Protein AF-0000000079856563 (afdb_homodimer)

Foldseek 3Di:
DPPCPPQVQPFDFDQDCDPDDSPSPRPRPSPSCVVVVVVVVVVVVVVVVVVCVVVCVVVVVQADPLQRAGEQVCVQVVLVVQVVCCVPPVQKKKKKKKFWPPLVVLCVVPNVVQSSVLQNVLSVLLVVLDDPPKHWYDYDDGMIMIMGTRDDQVRVVVSVVSSQVCQQVPRAHPVRHGIGMAMFMEMDDDPDDPVNNVVRSVVQSVVCNVVPHSDYGYD/DPPCPPQVQDFDFDQDQDPDPRPSPRPRPSPSCVVVVVVVVVVVVVVVVVVCVVVCVVVVVQADPLQRAGEQVCVQVVLVVQVVCCVPPVQKKKKKKKFWPPLVVLCVVPNVVQSSVLQNVLSVLLVVLDDPPKGWYDHDDGMIMIMGTRDDQVRVVVSVVSSQVCQQVPRAHPVRHGIGMAMFMEMDDDPDDPVNNVVRSVVQSVVCNVVPHSDYGYD

Solvent-accessible surface area (backbone atoms only — not comparable to full-atom values): 23046 Å² total; per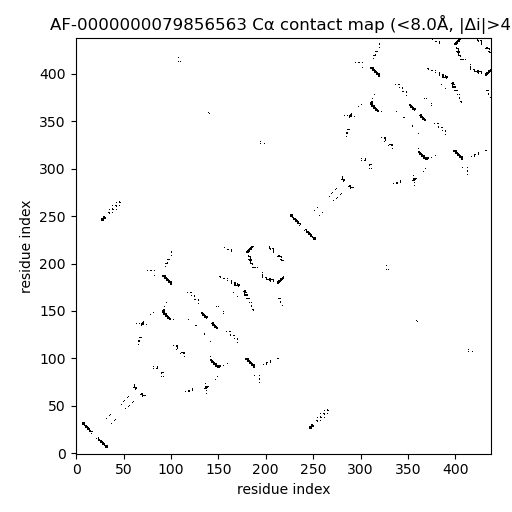-residue (Å²): 132,84,80,76,75,76,73,68,48,58,62,60,60,65,77,62,86,64,84,80,78,76,72,66,57,64,56,41,10,47,16,59,33,57,52,40,49,44,34,44,47,47,32,52,49,48,46,48,48,46,47,47,47,45,44,41,47,53,54,52,62,36,38,29,87,81,51,67,32,34,23,53,81,49,47,63,63,54,51,49,54,49,50,48,40,27,74,74,69,64,44,46,29,29,39,35,30,38,34,54,52,65,46,66,58,46,25,71,74,66,31,59,69,52,41,49,52,50,49,32,52,50,42,49,47,49,58,72,51,45,61,89,78,39,44,56,25,43,59,48,94,65,29,32,34,35,42,35,66,74,34,53,62,70,60,49,46,54,40,49,50,47,40,49,50,49,33,44,72,66,40,58,44,98,85,66,46,58,41,41,37,16,24,4,32,26,50,68,55,90,88,54,50,71,66,56,45,52,51,48,20,50,50,26,23,51,48,16,48,74,72,71,34,66,34,76,29,72,96,134,82,82,77,76,78,70,66,50,60,65,62,61,62,75,53,86,59,85,79,81,69,68,56,56,60,59,41,12,48,17,63,30,54,53,40,48,44,33,45,48,47,33,50,48,48,48,48,47,46,48,46,45,46,44,41,47,54,56,51,61,36,38,29,87,80,51,68,33,34,22,53,81,48,48,65,62,53,50,48,54,50,50,48,40,26,73,73,68,67,44,44,29,28,39,34,31,36,35,52,52,66,47,67,56,46,26,72,73,66,30,59,69,52,40,50,51,50,50,32,52,49,43,50,47,50,58,72,51,44,60,90,80,38,44,53,25,43,60,49,96,65,30,33,33,34,41,36,67,75,36,52,61,71,61,49,46,54,40,51,50,48,42,48,50,49,33,43,72,67,40,58,43,98,86,66,46,59,43,42,36,17,22,4,34,27,50,68,56,91,88,54,48,71,67,56,46,52,51,48,21,51,49,28,23,50,49,15,48,74,72,71,34,64,35,76,29,71,95

Structure (mmCIF, N/CA/C/O backbone):
data_AF-0000000079856563-model_v1
#
loop_
_entity.id
_entity.type
_entity.pdbx_description
1 polymer 'diguanylate cyclase'
#
loop_
_atom_site.group_PDB
_atom_site.id
_atom_site.type_symbol
_atom_site.label_atom_id
_atom_site.label_alt_id
_atom_site.label_comp_id
_atom_site.label_asym_id
_atom_site.label_entity_id
_atom_site.label_seq_id
_atom_site.pdbx_PDB_ins_code
_atom_site.Cartn_x
_atom_site.Cartn_y
_atom_site.Cartn_z
_atom_site.occupancy
_atom_site.B_iso_or_equiv
_atom_site.auth_seq_id
_atom_site.auth_comp_id
_atom_site.auth_asym_id
_atom_site.auth_atom_id
_atom_site.pdbx_PDB_model_num
ATOM 1 N N . MET A 1 1 ? 61.469 26.141 -8.086 1 22.97 1 MET A N 1
ATOM 2 C CA . MET A 1 1 ? 61.5 26.125 -6.625 1 22.97 1 MET A CA 1
ATOM 3 C C . MET A 1 1 ? 60.719 24.938 -6.082 1 22.97 1 MET A C 1
ATOM 5 O O . MET A 1 1 ? 59.5 24.875 -6.215 1 22.97 1 MET A O 1
ATOM 9 N N . LYS A 1 2 ? 61.406 23.719 -6.105 1 28.06 2 LYS A N 1
ATOM 10 C CA . LYS A 1 2 ? 60.906 22.359 -5.988 1 28.06 2 LYS A CA 1
ATOM 11 C C . LYS A 1 2 ? 60.219 22.141 -4.637 1 28.06 2 LYS A C 1
ATOM 13 O O . LYS A 1 2 ? 60.844 22.328 -3.588 1 28.06 2 LYS A O 1
ATOM 18 N N . THR A 1 3 ? 58.938 22.469 -4.359 1 28.59 3 THR A N 1
ATOM 19 C CA . THR A 1 3 ? 58.156 22.531 -3.131 1 28.59 3 THR A CA 1
ATOM 20 C C . THR A 1 3 ? 58.188 21.188 -2.393 1 28.59 3 THR A C 1
ATOM 22 O O . THR A 1 3 ? 57.906 20.141 -2.973 1 28.59 3 THR A O 1
ATOM 25 N N . GLY A 1 4 ? 59.219 20.984 -1.496 1 29.98 4 GLY A N 1
ATOM 26 C CA . GLY A 1 4 ? 59.625 19.922 -0.598 1 29.98 4 GLY A CA 1
ATOM 27 C C . GLY A 1 4 ? 58.469 19.297 0.167 1 29.98 4 GLY A C 1
ATOM 28 O O . GLY A 1 4 ? 58.031 19.828 1.196 1 29.98 4 GLY A O 1
ATOM 29 N N . GLU A 1 5 ? 57.406 18.844 -0.45 1 30.88 5 GLU A N 1
ATOM 30 C CA . GLU A 1 5 ? 56.25 18.297 0.262 1 30.88 5 GLU A CA 1
ATOM 31 C C . GLU A 1 5 ? 56.688 17.156 1.202 1 30.88 5 GLU A C 1
ATOM 33 O O . GLU A 1 5 ? 57.312 16.203 0.779 1 30.88 5 GLU A O 1
ATOM 38 N N . SER A 1 6 ? 57.062 17.531 2.467 1 30.23 6 SER A N 1
ATOM 39 C CA . SER A 1 6 ? 57.531 16.734 3.604 1 30.23 6 SER A CA 1
ATOM 40 C C . SER A 1 6 ? 56.656 15.523 3.83 1 30.23 6 SER A C 1
ATOM 42 O O . SER A 1 6 ? 55.438 15.656 4.008 1 30.23 6 SER A O 1
ATOM 44 N N . LYS A 1 7 ? 56.938 14.531 3.107 1 32.09 7 LYS A N 1
ATOM 45 C CA . LYS A 1 7 ? 56.312 13.227 3.355 1 32.09 7 LYS A CA 1
ATOM 46 C C . LYS A 1 7 ? 56.562 12.766 4.789 1 32.09 7 LYS A C 1
ATOM 48 O O . LYS A 1 7 ? 57.719 12.703 5.234 1 32.09 7 LYS A O 1
ATOM 53 N N . ILE A 1 8 ? 55.719 13.266 5.797 1 30.91 8 ILE A N 1
ATOM 54 C CA . ILE A 1 8 ? 55.812 12.945 7.219 1 30.91 8 ILE A CA 1
ATOM 55 C C . ILE A 1 8 ? 55.906 11.43 7.402 1 30.91 8 ILE A C 1
ATOM 57 O O . ILE A 1 8 ? 55 10.695 7 1 30.91 8 ILE A O 1
ATOM 61 N N . SER A 1 9 ? 57.062 10.836 7.16 1 30.42 9 SER A N 1
ATOM 62 C CA . SER A 1 9 ? 57.438 9.43 7.32 1 30.42 9 SER A CA 1
ATOM 63 C C . SER A 1 9 ? 57.625 9.07 8.789 1 30.42 9 SER A C 1
ATOM 65 O O . SER A 1 9 ? 58.281 9.797 9.539 1 30.42 9 SER A O 1
ATOM 67 N N . LEU A 1 10 ? 56.562 8.586 9.516 1 30.14 10 LEU A N 1
ATOM 68 C CA . LEU A 1 10 ? 56.656 8.188 10.914 1 30.14 10 LEU A CA 1
ATOM 69 C C . LEU A 1 10 ? 57.688 7.066 11.07 1 30.14 10 LEU A C 1
ATOM 71 O O . LEU A 1 10 ? 57.656 6.078 10.336 1 30.14 10 LEU A O 1
ATOM 75 N N . TYR A 1 11 ? 58.938 7.316 11.641 1 29.91 11 TYR A N 1
ATOM 76 C CA . TYR A 1 11 ? 60.188 6.578 11.867 1 29.91 11 TYR A CA 1
ATOM 77 C C . TYR A 1 11 ? 60.062 5.699 13.109 1 29.91 11 TYR A C 1
ATOM 79 O O . TYR A 1 11 ? 59.719 6.176 14.188 1 29.91 11 TYR A O 1
ATOM 87 N N . TRP A 1 12 ? 59.406 4.422 13.109 1 28.67 12 TRP A N 1
ATOM 88 C CA . TRP A 1 12 ? 59.531 3.643 14.336 1 28.67 12 TRP A CA 1
ATOM 89 C C . TRP A 1 12 ? 60.844 2.881 14.391 1 28.67 12 TRP A C 1
ATOM 91 O O . TRP A 1 12 ? 61.312 2.354 13.367 1 28.67 12 TRP A O 1
ATOM 101 N N . SER A 1 13 ? 61.938 3.217 15.148 1 30.52 13 SER A N 1
ATOM 102 C CA . SER A 1 13 ? 63.281 2.684 15.32 1 30.52 13 SER A CA 1
ATOM 103 C C . SER A 1 13 ? 63.281 1.496 16.281 1 30.52 13 SER A C 1
ATOM 105 O O . SER A 1 13 ? 62.656 1.548 17.344 1 30.52 13 SER A O 1
ATOM 107 N N . LYS A 1 14 ? 63.125 0.14 15.82 1 30.39 14 LYS A N 1
ATOM 108 C CA . LYS A 1 14 ? 63.375 -0.945 16.766 1 30.39 14 LYS A CA 1
ATOM 109 C C . LYS A 1 14 ? 64.875 -1.172 16.938 1 30.39 14 LYS A C 1
ATOM 111 O O . LYS A 1 14 ? 65.625 -1.259 15.961 1 30.39 14 LYS A O 1
ATOM 116 N N . GLY A 1 15 ? 65.5 -0.898 18.016 1 32.38 15 GLY A N 1
ATOM 117 C CA . GLY A 1 15 ? 66.875 -1.028 18.484 1 32.38 15 GLY A CA 1
ATOM 118 C C . GLY A 1 15 ? 67.375 -2.467 18.531 1 32.38 15 GLY A C 1
ATOM 119 O O . GLY A 1 15 ? 66.75 -3.314 19.172 1 32.38 15 GLY A O 1
ATOM 120 N N . PHE A 1 16 ? 67.875 -3.141 17.375 1 29.14 16 PHE A N 1
ATOM 121 C CA . PHE A 1 16 ? 68.438 -4.484 17.531 1 29.14 16 PHE A CA 1
ATOM 122 C C . PHE A 1 16 ? 69.812 -4.426 18.078 1 29.14 16 PHE A C 1
ATOM 124 O O . PHE A 1 16 ? 70.562 -3.506 17.766 1 29.14 16 PHE A O 1
ATOM 131 N N . HIS A 1 17 ? 70.125 -5.02 19.25 1 33.41 17 HIS A N 1
ATOM 132 C CA . HIS A 1 17 ? 71.375 -5.121 19.984 1 33.41 17 HIS A CA 1
ATOM 133 C C . HIS A 1 17 ? 72.375 -6.004 19.234 1 33.41 17 HIS A C 1
ATOM 135 O O . HIS A 1 17 ? 72.062 -7.172 18.953 1 33.41 17 HIS A O 1
ATOM 141 N N . ILE A 1 18 ? 73.062 -5.48 18.172 1 30.69 18 ILE A N 1
ATOM 142 C CA . ILE A 1 18 ? 74.125 -6.328 17.672 1 30.69 18 ILE A CA 1
ATOM 143 C C . ILE A 1 18 ? 75.188 -6.465 18.75 1 30.69 18 ILE A C 1
ATOM 145 O O . ILE A 1 18 ? 75.312 -5.59 19.609 1 30.69 18 ILE A O 1
ATOM 149 N N . ASN A 1 19 ? 76.25 -7.301 18.562 1 32.53 19 ASN A N 1
ATOM 150 C CA . ASN A 1 19 ? 77.375 -7.598 19.469 1 32.53 19 ASN A CA 1
ATOM 151 C C . ASN A 1 19 ? 78 -6.32 20 1 32.53 19 ASN A C 1
ATOM 153 O O . ASN A 1 19 ? 77.812 -5.949 21.156 1 32.53 19 ASN A O 1
ATOM 157 N N . ASN A 1 20 ? 79.375 -6.176 19.906 1 31.88 20 ASN A N 1
ATOM 158 C CA . ASN A 1 20 ? 80.25 -5.316 20.688 1 31.88 20 ASN A CA 1
ATOM 159 C C . ASN A 1 20 ? 79.812 -3.854 20.609 1 31.88 20 ASN A C 1
ATOM 161 O O . ASN A 1 20 ? 79.812 -3.154 21.625 1 31.88 20 ASN A O 1
ATOM 165 N N . SER A 1 21 ? 80.438 -3.043 19.656 1 31.19 21 SER A N 1
ATOM 166 C CA . SER A 1 21 ? 80.375 -1.589 19.578 1 31.19 21 SER A CA 1
ATOM 167 C C . SER A 1 21 ? 78.938 -1.149 19.297 1 31.19 21 SER A C 1
ATOM 169 O O . SER A 1 21 ? 78.25 -1.75 18.469 1 31.19 21 SER A O 1
ATOM 171 N N . TYR A 1 22 ? 78.375 -0.469 20.344 1 29.61 22 TYR A N 1
ATOM 172 C CA . TYR A 1 22 ? 77 -0.056 20.594 1 29.61 22 TYR A CA 1
ATOM 173 C C . TYR A 1 22 ? 76.438 0.625 19.375 1 29.61 22 TYR A C 1
ATOM 175 O O . TYR A 1 22 ? 75.938 1.771 19.453 1 29.61 22 TYR A O 1
ATOM 183 N N . GLN A 1 23 ? 77.188 0.649 18.281 1 30.02 23 GLN A N 1
ATOM 184 C CA . GLN A 1 23 ? 76.5 1.589 17.359 1 30.02 23 GLN A CA 1
ATOM 185 C C . GLN A 1 23 ? 75.125 1.129 17 1 30.02 23 GLN A C 1
ATOM 187 O O . GLN A 1 23 ? 74.938 0.023 16.484 1 30.02 23 GLN A O 1
ATOM 192 N N . LYS A 1 24 ? 74.25 1.577 17.906 1 30.62 24 LYS A N 1
ATOM 193 C CA . LYS A 1 24 ? 72.812 1.378 17.812 1 30.62 24 LYS A CA 1
ATOM 194 C C . LYS A 1 24 ? 72.312 1.725 16.406 1 30.62 24 LYS A C 1
ATOM 196 O O . LYS A 1 24 ? 72.438 2.852 15.938 1 30.62 24 LYS A O 1
ATOM 201 N N . GLY A 1 25 ? 72.75 0.964 15.414 1 28.86 25 GLY A N 1
ATOM 202 C CA . GLY A 1 25 ? 72.25 1.354 14.109 1 28.86 25 GLY A CA 1
ATOM 203 C C . GLY A 1 25 ? 70.688 1.339 14.031 1 28.86 25 GLY A C 1
ATOM 204 O O . GLY A 1 25 ? 70.062 0.521 14.68 1 28.86 25 GLY A O 1
ATOM 205 N N . LEU A 1 26 ? 70.125 2.531 14.25 1 26.47 26 LEU A N 1
ATOM 206 C CA . LEU A 1 26 ? 68.688 2.826 14.148 1 26.47 26 LEU A CA 1
ATOM 207 C C . LEU A 1 26 ? 68.125 2.416 12.789 1 26.47 26 LEU A C 1
ATOM 209 O O . LEU A 1 26 ? 68.688 2.779 11.75 1 26.47 26 LEU A O 1
ATOM 213 N N . ILE A 1 27 ? 68 1.152 12.531 1 28.33 27 ILE A N 1
ATOM 214 C CA . ILE A 1 27 ? 67.375 0.82 11.266 1 28.33 27 ILE A CA 1
ATOM 215 C C . ILE A 1 27 ? 66 1.398 11.242 1 28.33 27 ILE A C 1
ATOM 217 O O . ILE A 1 27 ? 65.125 1.03 12.062 1 28.33 27 ILE A O 1
ATOM 221 N N . GLY A 1 28 ? 65.875 2.758 11.109 1 28.08 28 GLY A N 1
ATOM 222 C CA . GLY A 1 28 ? 64.625 3.488 10.938 1 28.08 28 GLY A CA 1
ATOM 223 C C . GLY A 1 28 ? 63.844 3.027 9.734 1 28.08 28 GLY A C 1
ATOM 224 O O . GLY A 1 28 ? 64.438 2.629 8.719 1 28.08 28 GLY A O 1
ATOM 225 N N . GLU A 1 29 ? 63.094 2.008 9.859 1 29.69 29 GLU A N 1
ATOM 226 C CA . GLU A 1 29 ? 62.219 1.644 8.75 1 29.69 29 GLU A CA 1
ATOM 227 C C . GLU A 1 29 ? 61.281 2.795 8.383 1 29.69 29 GLU A C 1
ATOM 229 O O . GLU A 1 29 ? 60.656 3.393 9.258 1 29.69 29 GLU A O 1
ATOM 234 N N . ILE A 1 30 ? 61.688 3.59 7.414 1 28.22 30 ILE A N 1
ATOM 235 C CA . ILE A 1 30 ? 60.875 4.652 6.812 1 28.22 30 ILE A CA 1
ATOM 236 C C . ILE A 1 30 ? 59.562 4.086 6.312 1 28.22 30 ILE A C 1
ATOM 238 O O . ILE A 1 30 ? 59.531 3.244 5.41 1 28.22 30 ILE A O 1
ATOM 242 N N . MET A 1 31 ? 58.719 3.551 7.172 1 30.77 31 MET A N 1
ATOM 243 C CA . MET A 1 31 ? 57.375 3.178 6.754 1 30.77 31 MET A CA 1
ATOM 244 C C . MET A 1 31 ? 56.594 4.387 6.207 1 30.77 31 MET A C 1
ATOM 246 O O . MET A 1 31 ? 56.625 5.465 6.801 1 30.77 31 MET A O 1
ATOM 250 N N . ASP A 1 32 ? 56.594 4.48 4.957 1 33.62 32 ASP A N 1
ATOM 251 C CA . ASP A 1 32 ? 55.875 5.531 4.234 1 33.62 32 ASP A CA 1
ATOM 252 C C . ASP A 1 32 ? 54.5 5.809 4.875 1 33.62 32 ASP A C 1
ATOM 254 O O . ASP A 1 32 ? 53.625 4.941 4.895 1 33.62 32 ASP A O 1
ATOM 258 N N . VAL A 1 33 ? 54.438 6.484 6.027 1 41.41 33 VAL A N 1
ATOM 259 C CA . VAL A 1 33 ? 53.375 7.141 6.758 1 41.41 33 VAL A CA 1
ATOM 260 C C . VAL A 1 33 ? 52.312 7.629 5.781 1 41.41 33 VAL A C 1
ATOM 262 O O . VAL A 1 33 ? 51.125 7.746 6.141 1 41.41 33 VAL A O 1
ATOM 265 N N . THR A 1 34 ? 52.812 7.777 4.527 1 46 34 THR A N 1
ATOM 266 C CA . THR A 1 34 ? 51.844 8.273 3.549 1 46 34 THR A CA 1
ATOM 267 C C . THR A 1 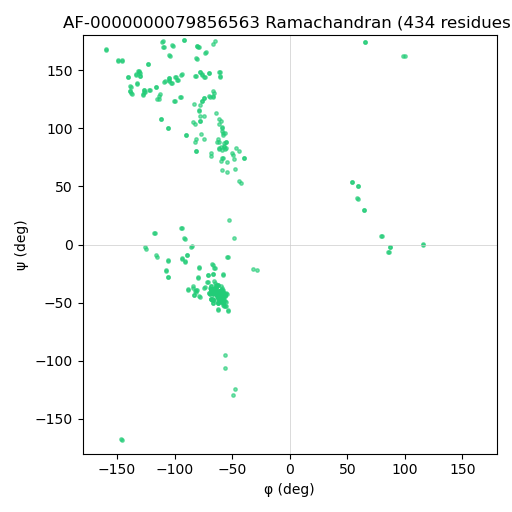34 ? 50.844 7.191 3.184 1 46 34 THR A C 1
ATOM 269 O O . THR A 1 34 ? 49.656 7.48 2.984 1 46 34 THR A O 1
ATOM 272 N N . ARG A 1 35 ? 51.375 5.934 3.129 1 47.75 35 ARG A N 1
ATOM 273 C CA . ARG A 1 35 ? 50.438 4.902 2.682 1 47.75 35 ARG A CA 1
ATOM 274 C C . ARG A 1 35 ? 49.5 4.492 3.807 1 47.75 35 ARG A C 1
ATOM 276 O O . ARG A 1 35 ? 48.281 4.336 3.59 1 47.75 35 ARG A O 1
ATOM 283 N N . GLU A 1 36 ? 50.062 4.309 4.941 1 51.84 36 GLU A N 1
ATOM 284 C CA . GLU A 1 36 ? 49.188 4.02 6.074 1 51.84 36 GLU A CA 1
ATOM 285 C C . GLU A 1 36 ? 48.156 5.141 6.285 1 51.84 36 GLU A C 1
ATOM 287 O O . GLU A 1 36 ? 46.969 4.879 6.535 1 51.84 36 GLU A O 1
ATOM 292 N N . LYS A 1 37 ? 48.656 6.316 6.332 1 53.5 37 LYS A N 1
ATOM 293 C CA . LYS A 1 37 ? 47.75 7.453 6.445 1 53.5 37 LYS A CA 1
ATOM 294 C C . LYS A 1 37 ? 46.781 7.488 5.277 1 53.5 37 LYS A C 1
ATOM 296 O O . LYS A 1 37 ? 45.594 7.816 5.457 1 53.5 37 LYS A O 1
ATOM 301 N N . GLN A 1 38 ? 47.375 7.098 4.117 1 57.69 38 GLN A N 1
ATOM 302 C CA . GLN A 1 38 ? 46.469 7.043 2.963 1 57.69 38 GLN A CA 1
ATOM 303 C C . GLN A 1 38 ? 45.406 5.953 3.131 1 57.69 38 GLN A C 1
ATOM 305 O O . GLN A 1 38 ? 44.25 6.16 2.814 1 57.69 38 GLN A O 1
ATOM 310 N N . VAL A 1 39 ? 45.906 4.797 3.652 1 58.22 39 VAL A N 1
ATOM 311 C CA . VAL A 1 39 ? 44.938 3.721 3.838 1 58.22 39 VAL A CA 1
ATOM 312 C C . VAL A 1 39 ? 43.969 4.086 4.957 1 58.22 39 VAL A C 1
ATOM 314 O O . VAL A 1 39 ? 42.75 3.834 4.852 1 58.22 39 VAL A O 1
ATOM 317 N N . GLU A 1 40 ? 44.531 4.605 5.961 1 59.16 40 GLU A N 1
ATOM 318 C CA . GLU A 1 40 ? 43.656 5.09 7.039 1 59.16 40 GLU A CA 1
ATOM 319 C C . GLU A 1 40 ? 42.688 6.152 6.531 1 59.16 40 GLU A C 1
ATOM 321 O O . GLU A 1 40 ? 41.5 6.152 6.898 1 59.16 40 GLU A O 1
ATOM 326 N N . ILE A 1 41 ? 43.219 7.027 5.84 1 60.31 41 ILE A N 1
ATOM 327 C CA . ILE A 1 41 ? 42.344 8.047 5.254 1 60.31 41 ILE A CA 1
ATOM 328 C C . ILE A 1 41 ? 41.312 7.383 4.344 1 60.31 41 ILE A C 1
ATOM 330 O O . ILE A 1 41 ? 40.156 7.746 4.363 1 60.31 41 ILE A O 1
ATOM 334 N N . GLU A 1 42 ? 41.812 6.422 3.615 1 59.5 42 GLU A N 1
ATOM 335 C CA . GLU A 1 42 ? 40.875 5.703 2.756 1 59.5 42 GLU A CA 1
ATOM 336 C C . GLU A 1 42 ? 39.844 4.938 3.582 1 59.5 42 GLU A C 1
ATOM 338 O O . GLU A 1 42 ? 38.656 4.887 3.223 1 59.5 42 GLU A O 1
ATOM 343 N N . LEU A 1 43 ? 40.281 4.387 4.672 1 58.66 43 LEU A N 1
ATOM 344 C CA . LEU A 1 43 ? 39.375 3.686 5.559 1 58.66 43 LEU A CA 1
ATOM 345 C C . LEU A 1 43 ? 38.375 4.656 6.176 1 58.66 43 LEU A C 1
ATOM 347 O O . LEU A 1 43 ? 37.156 4.359 6.242 1 58.66 43 LEU A O 1
ATOM 351 N N . ILE A 1 44 ? 38.906 5.734 6.668 1 57.38 44 ILE A N 1
ATOM 352 C CA . ILE A 1 44 ? 38.031 6.746 7.246 1 57.38 44 ILE A CA 1
ATOM 353 C C . ILE A 1 44 ? 37.031 7.25 6.184 1 57.38 44 ILE A C 1
ATOM 355 O O . ILE A 1 44 ? 35.844 7.418 6.453 1 57.38 44 ILE A O 1
ATOM 359 N N . GLN A 1 45 ? 37.594 7.398 5.012 1 62.25 45 GLN A N 1
ATOM 360 C CA . GLN A 1 45 ? 36.688 7.836 3.936 1 62.25 45 GLN A CA 1
ATOM 361 C C . GLN A 1 45 ? 35.656 6.77 3.609 1 62.25 45 GLN A C 1
ATOM 363 O O . GLN A 1 45 ? 34.5 7.086 3.367 1 62.25 45 GLN A O 1
ATOM 368 N N . THR A 1 46 ? 36.156 5.578 3.658 1 60.56 46 THR A N 1
ATOM 369 C CA . THR A 1 46 ? 35.219 4.492 3.363 1 60.56 46 THR A CA 1
ATOM 370 C C . THR A 1 46 ? 34.188 4.355 4.469 1 60.56 46 THR A C 1
ATOM 372 O O . THR A 1 46 ? 33 4.137 4.191 1 60.56 46 THR A O 1
ATOM 375 N N . ILE A 1 47 ? 34.625 4.547 5.637 1 57.41 47 ILE A N 1
ATOM 376 C CA . ILE A 1 47 ? 33.688 4.488 6.766 1 57.41 47 ILE A CA 1
ATOM 377 C C . ILE A 1 47 ? 32.719 5.66 6.691 1 57.41 47 ILE A C 1
ATOM 379 O O . ILE A 1 47 ? 31.516 5.492 6.918 1 57.41 47 ILE A O 1
ATOM 383 N N . LYS A 1 48 ? 33.25 6.785 6.465 1 57.88 48 LYS A N 1
ATOM 384 C CA . LYS A 1 48 ? 32.375 7.945 6.305 1 57.88 48 LYS A CA 1
ATOM 385 C C . LYS A 1 48 ? 31.391 7.73 5.16 1 57.88 48 LYS A C 1
ATOM 387 O O . LYS A 1 48 ? 30.219 8.078 5.281 1 57.88 48 LYS A O 1
ATOM 392 N N . LYS A 1 49 ? 31.938 7.148 4.117 1 58 49 LYS A N 1
ATOM 393 C CA . LYS A 1 49 ? 31.031 6.832 3.014 1 58 49 LYS A CA 1
ATOM 394 C C . LYS A 1 49 ? 29.984 5.812 3.441 1 58 49 LYS A C 1
ATOM 396 O O . LYS A 1 49 ? 28.812 5.922 3.068 1 58 49 LYS A O 1
ATOM 401 N N . LEU A 1 50 ? 30.469 4.957 4.227 1 57.91 50 LEU A N 1
ATOM 402 C CA . LEU A 1 50 ? 29.531 3.951 4.727 1 57.91 50 LEU A CA 1
ATOM 403 C C . LEU A 1 50 ? 28.5 4.578 5.664 1 57.91 50 LEU A C 1
ATOM 405 O O . LEU A 1 50 ? 27.328 4.227 5.621 1 57.91 50 LEU A O 1
ATOM 409 N N . GLU A 1 51 ? 28.953 5.359 6.551 1 56.38 51 GLU A N 1
ATOM 410 C CA . GLU A 1 51 ? 28.047 6.07 7.457 1 56.38 51 GLU A CA 1
ATOM 411 C C . GLU A 1 51 ? 27.094 6.969 6.691 1 56.38 51 GLU A C 1
ATOM 413 O O . GLU A 1 51 ? 25.906 7.035 7.012 1 56.38 51 GLU A O 1
ATOM 418 N N . ILE A 1 52 ? 27.734 7.68 5.852 1 54.12 52 ILE A N 1
ATOM 419 C CA . ILE A 1 52 ? 26.875 8.523 5.02 1 54.12 52 ILE A CA 1
ATOM 420 C C . ILE A 1 52 ? 25.891 7.652 4.242 1 54.12 52 ILE A C 1
ATOM 422 O O . ILE A 1 52 ? 24.703 7.969 4.16 1 54.12 52 ILE A O 1
ATOM 426 N N . ALA A 1 53 ? 26.547 6.672 3.781 1 53.81 53 ALA A N 1
ATOM 427 C CA . ALA A 1 53 ? 25.656 5.75 3.072 1 53.81 53 ALA A CA 1
ATOM 428 C C . ALA A 1 53 ? 24.578 5.199 4 1 53.81 53 ALA A C 1
ATOM 430 O O . ALA A 1 53 ? 23.422 5.094 3.615 1 53.81 53 ALA A O 1
ATOM 431 N N . ASN A 1 54 ? 24.969 4.879 5.125 1 53.09 54 ASN A N 1
ATOM 432 C CA . ASN A 1 54 ? 24.016 4.363 6.105 1 53.09 54 ASN A CA 1
ATOM 433 C C . ASN A 1 54 ? 23.016 5.426 6.527 1 53.09 54 ASN A C 1
ATOM 435 O O . ASN A 1 54 ? 21.828 5.133 6.695 1 53.09 54 ASN A O 1
ATOM 439 N N . LYS A 1 55 ? 23.531 6.559 6.895 1 52.34 55 LYS A N 1
ATOM 440 C CA . LYS A 1 55 ? 22.641 7.672 7.215 1 52.34 55 LYS A CA 1
ATOM 441 C C . LYS A 1 55 ? 21.75 8.008 6.031 1 52.34 55 LYS A C 1
ATOM 443 O O . LYS A 1 55 ? 20.562 8.312 6.211 1 52.34 55 LYS A O 1
ATOM 448 N N . THR A 1 56 ? 22.406 8.133 4.957 1 51.88 56 THR A N 1
ATOM 449 C CA . THR A 1 56 ? 21.609 8.328 3.75 1 51.88 56 THR A CA 1
ATOM 450 C C . THR A 1 56 ? 20.578 7.199 3.59 1 51.88 56 THR A C 1
ATOM 452 O O . THR A 1 56 ? 19.438 7.441 3.211 1 51.88 56 THR A O 1
ATOM 455 N N . ILE A 1 57 ? 21.078 6.109 3.859 1 52 57 ILE A N 1
ATOM 456 C CA . ILE A 1 57 ? 20.156 4.977 3.85 1 52 57 ILE A CA 1
ATOM 457 C C . ILE A 1 57 ? 19.062 5.191 4.891 1 52 57 ILE A C 1
ATOM 459 O O . ILE A 1 57 ? 17.891 4.969 4.617 1 52 57 ILE A O 1
ATOM 463 N N . GLU A 1 58 ? 19.531 5.578 6.043 1 53.59 58 GLU A N 1
ATOM 464 C CA . GLU A 1 58 ? 18.562 5.887 7.094 1 53.59 58 GLU A CA 1
ATOM 465 C C . GLU A 1 58 ? 17.672 7.055 6.695 1 53.59 58 GLU A C 1
ATOM 467 O O . GLU A 1 58 ? 16.453 7.027 6.938 1 53.59 58 GLU A O 1
ATOM 472 N N . GLU A 1 59 ? 18.328 8.203 6.359 1 51.62 59 GLU A N 1
ATOM 473 C CA . GLU A 1 59 ? 17.562 9.336 5.844 1 51.62 59 GLU A CA 1
ATOM 474 C C . GLU A 1 59 ? 16.781 8.945 4.594 1 51.62 59 GLU A C 1
ATOM 476 O O . GLU A 1 59 ? 15.633 9.367 4.422 1 51.62 59 GLU A O 1
ATOM 481 N N . ASN A 1 60 ? 17.531 8.375 3.652 1 54.03 60 ASN A N 1
ATOM 482 C CA . ASN A 1 60 ? 16.875 7.859 2.457 1 54.03 60 ASN A CA 1
ATOM 483 C C . ASN A 1 60 ? 15.758 6.887 2.812 1 54.03 60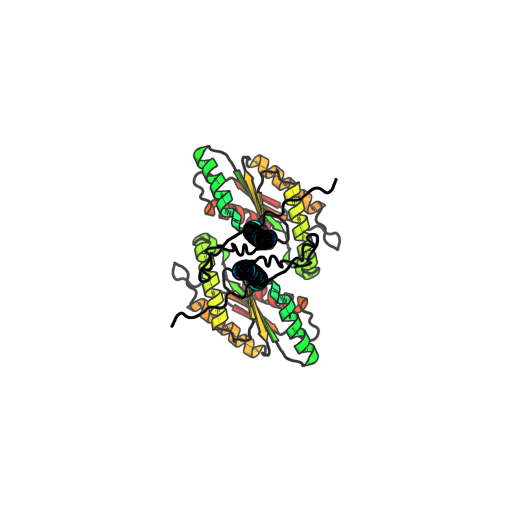 ASN A C 1
ATOM 485 O O . ASN A 1 60 ? 14.766 6.781 2.088 1 54.03 60 ASN A O 1
ATOM 489 N N . SER A 1 61 ? 15.789 6.578 4.051 1 68.88 61 SER A N 1
ATOM 490 C CA . SER A 1 61 ? 14.789 5.621 4.504 1 68.88 61 SER A CA 1
ATOM 491 C C . SER A 1 61 ? 13.477 6.32 4.859 1 68.88 61 SER A C 1
ATOM 493 O O . SER A 1 61 ? 12.43 5.676 4.945 1 68.88 61 SER A O 1
ATOM 495 N N . LYS A 1 62 ? 13.578 7.723 4.695 1 83.31 62 LYS A N 1
ATOM 496 C CA . LYS A 1 62 ? 12.359 8.43 5.066 1 83.31 62 LYS A CA 1
ATOM 497 C C . LYS A 1 62 ? 11.609 8.914 3.828 1 83.31 62 LYS A C 1
ATOM 499 O O . LYS A 1 62 ? 10.484 9.414 3.934 1 83.31 62 LYS A O 1
ATOM 504 N N . LEU A 1 63 ? 12.242 8.883 2.758 1 87.5 63 LEU A N 1
ATOM 505 C CA . LEU A 1 63 ? 11.625 9.352 1.52 1 87.5 63 LEU A CA 1
ATOM 506 C C . LEU A 1 63 ? 11.109 8.18 0.695 1 87.5 63 LEU A C 1
ATOM 508 O O . LEU A 1 63 ? 11.711 7.105 0.685 1 87.5 63 LEU A O 1
ATOM 512 N N . ASP A 1 64 ? 10.039 8.477 0.092 1 89.75 64 ASP A N 1
ATOM 513 C CA . ASP A 1 64 ? 9.531 7.539 -0.903 1 89.75 64 ASP A CA 1
ATOM 514 C C . ASP A 1 64 ? 10.336 7.621 -2.199 1 89.75 64 ASP A C 1
ATOM 516 O O . ASP A 1 64 ? 10.398 8.68 -2.83 1 89.75 64 ASP A O 1
ATOM 520 N N . ALA A 1 65 ? 10.859 6.574 -2.609 1 83.19 65 ALA A N 1
ATOM 521 C CA . ALA A 1 65 ? 11.812 6.543 -3.717 1 83.19 65 ALA A CA 1
ATOM 522 C C . ALA A 1 65 ? 11.141 6.918 -5.031 1 83.19 65 ALA A C 1
ATOM 524 O O . ALA A 1 65 ? 11.781 7.469 -5.934 1 83.19 65 ALA A O 1
ATOM 525 N N . LEU A 1 66 ? 9.875 6.711 -5.137 1 88.88 66 LEU A N 1
ATOM 526 C CA . LEU A 1 66 ? 9.188 6.953 -6.398 1 88.88 66 LEU A CA 1
ATOM 527 C C . LEU A 1 66 ? 8.836 8.43 -6.547 1 88.88 66 LEU A C 1
ATOM 529 O O . LEU A 1 66 ? 9.125 9.039 -7.582 1 88.88 66 LEU A O 1
ATOM 533 N N . THR A 1 67 ? 8.375 8.992 -5.547 1 96.12 67 THR A N 1
ATOM 534 C CA . THR A 1 67 ? 7.758 10.305 -5.688 1 96.12 67 THR A CA 1
ATOM 535 C C . THR A 1 67 ? 8.656 11.391 -5.098 1 96.12 67 THR A C 1
ATOM 537 O O . THR A 1 67 ? 8.453 12.578 -5.352 1 96.12 67 THR A O 1
ATOM 540 N N . GLY A 1 68 ? 9.57 11.008 -4.18 1 91.88 68 GLY A N 1
ATOM 541 C CA . GLY A 1 68 ? 10.422 11.984 -3.51 1 91.88 68 GLY A CA 1
ATOM 542 C C . GLY A 1 68 ? 9.773 12.602 -2.285 1 91.88 68 GLY A C 1
ATOM 543 O O . GLY A 1 68 ? 10.398 13.383 -1.569 1 91.88 68 GLY A O 1
ATOM 544 N N . LEU A 1 69 ? 8.531 12.289 -2.068 1 95.69 69 LEU A N 1
ATOM 545 C CA . LEU A 1 69 ? 7.871 12.734 -0.844 1 95.69 69 LEU A CA 1
ATOM 546 C C . LEU A 1 69 ? 8.367 11.938 0.358 1 95.69 69 LEU A C 1
ATOM 548 O O . LEU A 1 69 ? 9.078 10.938 0.197 1 95.69 69 LEU A O 1
ATOM 552 N N . TYR A 1 70 ? 8.07 12.461 1.529 1 92.12 70 TYR A N 1
ATOM 553 C CA . TYR A 1 70 ? 8.328 11.633 2.703 1 92.12 70 TYR A CA 1
ATOM 554 C C . TYR A 1 70 ? 7.527 10.344 2.654 1 92.12 70 TYR A C 1
ATOM 556 O O . TYR A 1 70 ? 6.453 10.297 2.049 1 92.12 70 TYR A O 1
ATOM 564 N N . ASN A 1 71 ? 8.078 9.305 3.213 1 90.75 71 ASN A N 1
ATOM 565 C CA . ASN A 1 71 ? 7.309 8.07 3.34 1 90.75 71 ASN A CA 1
ATOM 566 C C . ASN A 1 71 ? 6.57 8.008 4.676 1 90.75 71 ASN A C 1
ATOM 568 O O . ASN A 1 71 ? 6.707 8.898 5.508 1 90.75 71 ASN A O 1
ATOM 572 N N . ARG A 1 72 ? 5.812 7.039 4.898 1 90.25 72 ARG A N 1
ATOM 573 C CA . ARG A 1 72 ? 4.879 6.941 6.016 1 90.25 72 ARG A CA 1
ATOM 574 C C . ARG A 1 72 ? 5.625 6.824 7.34 1 90.25 72 ARG A C 1
ATOM 576 O O . ARG A 1 72 ? 5.051 7.062 8.406 1 90.25 72 ARG A O 1
ATOM 583 N N . SER A 1 73 ? 6.887 6.496 7.324 1 83.62 73 SER A N 1
ATOM 584 C CA . SER A 1 73 ? 7.637 6.223 8.547 1 83.62 73 SER A CA 1
ATOM 585 C C . SER A 1 73 ? 7.773 7.477 9.406 1 83.62 73 SER A C 1
ATOM 587 O O . SER A 1 73 ? 7.957 7.387 10.617 1 83.62 73 SER A O 1
ATOM 589 N N . ILE A 1 74 ? 7.613 8.57 8.828 1 87.75 74 ILE A N 1
ATOM 590 C CA . ILE A 1 74 ? 7.852 9.805 9.562 1 87.75 74 ILE A CA 1
ATOM 591 C C . ILE A 1 74 ? 6.543 10.305 10.172 1 87.75 74 ILE A C 1
ATOM 593 O O . ILE A 1 74 ? 6.543 11.227 10.992 1 87.75 74 ILE A O 1
ATOM 597 N N . LEU A 1 75 ? 5.484 9.758 9.781 1 93.69 75 LEU A N 1
ATOM 598 C CA . LEU A 1 75 ? 4.156 10.297 10.047 1 93.69 75 LEU A CA 1
ATOM 599 C C . LEU A 1 75 ? 3.936 10.484 11.547 1 93.69 75 LEU A C 1
ATOM 601 O O . LEU A 1 75 ? 3.617 11.586 12 1 93.69 75 LEU A O 1
ATOM 605 N N . ILE A 1 76 ? 4.148 9.453 12.336 1 90.31 76 ILE A N 1
ATOM 606 C CA . ILE A 1 76 ? 3.789 9.445 13.75 1 90.31 76 ILE A CA 1
ATOM 607 C C . ILE A 1 76 ? 4.652 10.453 14.508 1 90.31 76 ILE A C 1
ATOM 609 O O . ILE A 1 76 ? 4.141 11.234 15.312 1 90.31 76 ILE A O 1
ATOM 613 N N . ASP A 1 77 ? 5.902 10.445 14.172 1 88.56 77 ASP A N 1
ATOM 614 C CA . ASP A 1 77 ? 6.805 11.383 14.828 1 88.56 77 ASP A CA 1
ATOM 615 C C . ASP A 1 77 ? 6.398 12.828 14.547 1 88.56 77 ASP A C 1
ATOM 617 O O . ASP A 1 77 ? 6.398 13.664 15.445 1 88.56 77 ASP A O 1
ATOM 621 N N . ARG A 1 78 ? 6.059 13.125 13.367 1 91.75 78 ARG A N 1
ATOM 622 C CA . ARG A 1 78 ? 5.68 14.484 12.984 1 91.75 78 ARG A CA 1
ATOM 623 C C . ARG A 1 78 ? 4.332 14.867 13.586 1 91.75 78 ARG A C 1
ATOM 625 O O . ARG A 1 78 ? 4.16 15.984 14.078 1 91.75 78 ARG A O 1
ATOM 632 N N . MET A 1 79 ? 3.416 13.992 13.57 1 95.81 79 MET A N 1
ATOM 633 C CA . MET A 1 79 ? 2.115 14.242 14.188 1 95.81 79 MET A CA 1
ATOM 634 C C . MET A 1 79 ? 2.266 14.523 15.68 1 95.81 79 MET A C 1
ATOM 636 O O . MET A 1 79 ? 1.584 15.391 16.219 1 95.81 79 MET A O 1
ATOM 640 N N . GLN A 1 80 ? 3.125 13.734 16.312 1 92.56 80 GLN A N 1
ATOM 641 C CA . GLN A 1 80 ? 3.346 13.906 17.734 1 92.56 80 GLN A CA 1
ATOM 642 C C . GLN A 1 80 ? 3.898 15.289 18.047 1 92.56 80 GLN A C 1
ATOM 644 O O . GLN A 1 80 ? 3.494 15.922 19.031 1 92.56 80 GLN A O 1
ATOM 649 N N . LEU A 1 81 ? 4.781 15.688 17.234 1 92 81 LEU A N 1
ATOM 650 C CA . LEU A 1 81 ? 5.363 17.016 17.391 1 92 81 LEU A CA 1
ATOM 651 C C . LEU A 1 81 ? 4.281 18.094 17.406 1 92 81 LEU A C 1
ATOM 653 O O . LEU A 1 81 ? 4.234 18.922 18.312 1 92 81 LEU A O 1
ATOM 657 N N . PHE A 1 82 ? 3.389 18.094 16.484 1 94.19 82 PHE A N 1
ATOM 658 C CA . PHE A 1 82 ? 2.396 19.156 16.344 1 94.19 82 PHE A CA 1
ATOM 659 C C . PHE A 1 82 ? 1.256 18.969 17.328 1 94.19 82 PHE A C 1
ATOM 661 O O . PHE A 1 82 ? 0.662 19.938 17.797 1 94.19 82 PHE A O 1
ATOM 668 N N . ALA A 1 83 ? 0.988 17.719 17.719 1 96.25 83 ALA A N 1
ATOM 669 C CA . ALA A 1 83 ? 0.029 17.469 18.781 1 96.25 83 ALA A CA 1
ATOM 670 C C . ALA A 1 83 ? 0.494 18.094 20.094 1 96.25 83 ALA A C 1
ATOM 672 O O . ALA A 1 83 ? -0.305 18.672 20.828 1 96.25 83 ALA A O 1
ATOM 673 N N . ASN A 1 84 ? 1.761 17.953 20.344 1 92.25 84 ASN A N 1
ATOM 674 C CA . ASN A 1 84 ? 2.33 18.547 21.547 1 92.25 84 ASN A CA 1
ATOM 675 C C . ASN A 1 84 ? 2.221 20.062 21.531 1 92.25 84 ASN A C 1
ATOM 677 O O . ASN A 1 84 ? 1.873 20.688 22.547 1 92.25 84 ASN A O 1
ATOM 681 N N . LEU A 1 85 ? 2.535 20.641 20.422 1 91.19 85 LEU A N 1
ATOM 682 C CA . LEU A 1 85 ? 2.436 22.078 20.266 1 91.19 85 LEU A CA 1
ATOM 683 C C . LEU A 1 85 ? 0.996 22.547 20.453 1 91.19 85 LEU A C 1
ATOM 685 O O . LEU A 1 85 ? 0.75 23.609 21.031 1 91.19 85 LEU A O 1
ATOM 689 N N . PHE A 1 86 ? 0.124 21.766 19.922 1 95.38 86 PHE A N 1
ATOM 690 C CA . PHE A 1 86 ? -1.295 22.062 20.094 1 95.38 86 PHE A CA 1
ATOM 691 C C . PHE A 1 86 ? -1.684 22.031 21.562 1 95.38 86 PHE A C 1
ATOM 693 O O . PHE A 1 86 ? -2.359 22.938 22.047 1 95.38 86 PHE A O 1
ATOM 700 N N . GLU A 1 87 ? -1.266 21.047 22.25 1 94.12 87 GLU A N 1
ATOM 701 C CA . GLU A 1 87 ? -1.62 20.875 23.656 1 94.12 87 GLU A CA 1
ATOM 702 C C . GLU A 1 87 ? -0.968 21.953 24.531 1 94.12 87 GLU A C 1
ATOM 704 O O . GLU A 1 87 ? -1.587 22.469 25.469 1 94.12 87 GLU A O 1
ATOM 709 N N . GLU A 1 88 ? 0.203 22.328 24.172 1 90.12 88 GLU A N 1
ATOM 710 C CA . GLU A 1 88 ? 0.985 23.234 25 1 90.12 88 GLU A CA 1
ATOM 711 C C . GLU A 1 88 ? 0.699 24.688 24.656 1 90.12 88 GLU A C 1
ATOM 713 O O . GLU A 1 88 ? 0.67 25.547 25.547 1 90.12 88 GLU A O 1
ATOM 718 N N . GLN A 1 89 ? 0.535 24.984 23.391 1 92.25 89 GLN A N 1
ATOM 719 C CA . GLN A 1 89 ? 0.507 26.375 22.953 1 92.25 89 GLN A CA 1
ATOM 720 C C . GLN A 1 89 ? -0.764 26.672 22.172 1 92.25 89 GLN A C 1
ATOM 722 O O . GLN A 1 89 ? -0.936 27.781 21.656 1 92.25 89 GLN A O 1
ATOM 727 N N . ASN A 1 90 ? -1.588 25.703 21.938 1 93.44 90 ASN A N 1
ATOM 728 C CA . ASN A 1 90 ? -2.83 25.844 21.188 1 93.44 90 ASN A CA 1
ATOM 729 C C . ASN A 1 90 ? -2.564 26.219 19.734 1 93.44 90 ASN A C 1
ATOM 731 O O . ASN A 1 90 ? -3.309 27 19.141 1 93.44 90 ASN A O 1
ATOM 735 N N . ILE A 1 91 ? -1.455 25.766 19.297 1 92.38 91 ILE A N 1
ATOM 736 C CA . ILE A 1 91 ? -1.126 25.969 17.891 1 92.38 91 ILE A CA 1
ATOM 737 C C . ILE A 1 91 ? -1.869 24.953 17.031 1 92.38 91 ILE A C 1
ATOM 739 O O . ILE A 1 91 ? -1.578 23.766 17.078 1 92.38 91 ILE A O 1
ATOM 743 N N . GLU A 1 92 ? -2.77 25.422 16.172 1 96.25 92 GLU A N 1
ATOM 744 C CA . GLU A 1 92 ? -3.619 24.562 15.352 1 96.25 92 GLU A CA 1
ATOM 745 C C . GLU A 1 92 ? -2.84 23.969 14.188 1 96.25 92 GLU A C 1
ATOM 747 O O . GLU A 1 92 ? -1.904 24.578 13.672 1 96.25 92 GLU A O 1
ATOM 752 N N . PHE A 1 93 ? -3.197 22.781 13.844 1 97.12 93 PHE A N 1
ATOM 753 C CA . PHE A 1 93 ? -2.709 22.188 12.609 1 97.12 93 PHE A CA 1
ATOM 754 C C . PHE A 1 93 ? -3.77 21.281 11.984 1 97.12 93 PHE A C 1
ATOM 756 O O . PHE A 1 93 ? -4.73 20.891 12.656 1 97.12 93 PHE A O 1
ATOM 763 N N . CYS A 1 94 ? -3.645 21.047 10.695 1 98.62 94 CYS A N 1
ATOM 764 C CA . CYS A 1 94 ? -4.613 20.266 9.945 1 98.62 94 CYS A CA 1
ATOM 765 C C . CYS A 1 94 ? -3.938 19.078 9.266 1 98.62 94 CYS A C 1
ATOM 767 O O . CYS A 1 94 ? -2.719 19.078 9.086 1 98.62 94 CYS A O 1
ATOM 769 N N . VAL A 1 95 ? -4.738 18.078 9.008 1 98.69 95 VAL A N 1
ATOM 770 C CA . VAL A 1 95 ? -4.305 16.875 8.305 1 98.69 95 VAL A CA 1
ATOM 771 C C . VAL A 1 95 ? -5.23 16.609 7.121 1 98.69 95 VAL A C 1
ATOM 773 O O . VAL A 1 95 ? -6.457 16.688 7.254 1 98.69 95 VAL A O 1
ATOM 776 N N . LEU A 1 96 ? -4.598 16.344 5.996 1 98.81 96 LEU A N 1
ATOM 777 C CA . LEU A 1 96 ? -5.301 16.047 4.754 1 98.81 96 LEU A CA 1
ATOM 778 C C . LEU A 1 96 ? -4.898 14.672 4.223 1 98.81 96 LEU A C 1
ATOM 780 O O . LEU A 1 96 ? -3.721 14.312 4.242 1 98.81 96 LEU A O 1
ATOM 784 N N . MET A 1 97 ? -5.895 13.883 3.85 1 98.69 97 MET A N 1
ATOM 785 C CA . MET A 1 97 ? -5.633 12.648 3.119 1 98.69 97 MET A CA 1
ATOM 786 C C . MET A 1 97 ? -6.246 12.703 1.723 1 98.69 97 MET A C 1
ATOM 788 O O . MET A 1 97 ? -7.383 13.141 1.555 1 98.69 97 MET A O 1
ATOM 792 N N . ALA A 1 98 ? -5.465 12.266 0.784 1 98.81 98 ALA A N 1
ATOM 793 C CA . ALA A 1 98 ? -5.902 12.281 -0.609 1 98.81 98 ALA A CA 1
ATOM 794 C C . ALA A 1 98 ? -5.676 10.922 -1.266 1 98.81 98 ALA A C 1
ATOM 796 O O . ALA A 1 98 ? -4.719 10.211 -0.931 1 98.81 98 ALA A O 1
ATOM 797 N N . ASP A 1 99 ? -6.469 10.562 -2.146 1 98.31 99 ASP A N 1
ATOM 798 C CA . ASP A 1 99 ? -6.398 9.336 -2.932 1 98.31 99 ASP A CA 1
ATOM 799 C C . ASP A 1 99 ? -6.727 9.602 -4.398 1 98.31 99 ASP A C 1
ATOM 801 O O . ASP A 1 99 ? -7.664 10.344 -4.703 1 98.31 99 ASP A O 1
ATOM 805 N N . LEU A 1 100 ? -5.961 9.039 -5.305 1 98.38 100 LEU A N 1
ATOM 806 C CA . LEU A 1 100 ? -6.242 9.172 -6.73 1 98.38 100 LEU A CA 1
ATOM 807 C C . LEU A 1 100 ? -7.438 8.305 -7.129 1 98.38 100 LEU A C 1
ATOM 809 O O . LEU A 1 100 ? -7.445 7.098 -6.887 1 98.38 100 LEU A O 1
ATOM 813 N N . ASP A 1 101 ? -8.398 8.977 -7.75 1 98.25 101 ASP A N 1
ATOM 814 C CA . ASP A 1 101 ? -9.648 8.305 -8.086 1 98.25 101 ASP A CA 1
ATOM 815 C C . ASP A 1 101 ? -9.445 7.273 -9.188 1 98.25 101 ASP A C 1
ATOM 817 O O . ASP A 1 101 ? -8.906 7.594 -10.25 1 98.25 101 ASP A O 1
ATOM 821 N N . PHE A 1 102 ? -9.891 6.062 -8.906 1 96.62 102 PHE A N 1
ATOM 822 C CA . PHE A 1 102 ? -9.883 4.973 -9.875 1 96.62 102 PHE A CA 1
ATOM 823 C C . PHE A 1 102 ? -8.469 4.691 -10.359 1 96.62 102 PHE A C 1
ATOM 825 O O . PHE A 1 102 ? -8.25 4.422 -11.547 1 96.62 102 PHE A O 1
ATOM 832 N N . PHE A 1 103 ? -7.531 4.738 -9.516 1 96.5 103 PHE A N 1
ATOM 833 C CA . PHE A 1 103 ? -6.129 4.598 -9.891 1 96.5 103 PHE A CA 1
ATOM 834 C C . PHE A 1 103 ? -5.836 3.18 -10.359 1 96.5 103 PHE A C 1
ATOM 836 O O . PHE A 1 103 ? -5.016 2.975 -11.258 1 96.5 103 PHE A O 1
ATOM 843 N N . LYS A 1 104 ? -6.438 2.238 -9.719 1 92.12 104 LYS A N 1
ATOM 844 C CA . LYS A 1 104 ? -6.262 0.863 -10.18 1 92.12 104 LYS A CA 1
ATOM 845 C C . LYS A 1 104 ? -6.664 0.717 -11.641 1 92.12 104 LYS A C 1
ATOM 847 O O . LYS A 1 104 ? -5.984 0.037 -12.414 1 92.12 104 LYS A O 1
ATOM 852 N N . LYS A 1 105 ? -7.746 1.294 -11.969 1 94.31 105 LYS A N 1
ATOM 853 C CA . LYS A 1 105 ? -8.211 1.249 -13.352 1 94.31 105 LYS A CA 1
ATOM 854 C C . LYS A 1 105 ? -7.18 1.871 -14.297 1 94.31 105 LYS A C 1
ATOM 856 O O . LYS A 1 105 ? -7.008 1.41 -15.43 1 94.31 105 LYS A O 1
ATOM 861 N N . VAL A 1 106 ? -6.582 2.896 -13.891 1 95.94 106 VAL A N 1
ATOM 862 C CA . VAL A 1 106 ? -5.527 3.533 -14.68 1 95.94 106 VAL A CA 1
ATOM 863 C C . VAL A 1 106 ? -4.387 2.543 -14.906 1 95.94 106 VAL A C 1
ATOM 865 O O . VAL A 1 106 ? -3.926 2.375 -16.031 1 95.94 106 VAL A O 1
ATOM 868 N N . ASN A 1 107 ? -3.969 1.9 -13.852 1 92.44 107 ASN A N 1
ATOM 869 C CA . ASN A 1 107 ? -2.908 0.904 -13.977 1 92.44 107 ASN A CA 1
ATOM 870 C C . ASN A 1 107 ? -3.311 -0.227 -14.922 1 92.44 107 ASN A C 1
ATOM 872 O O . ASN A 1 107 ? -2.51 -0.664 -15.75 1 92.44 107 ASN A O 1
ATOM 876 N N . ASP A 1 108 ? -4.512 -0.632 -14.758 1 90.88 108 ASP A N 1
ATOM 877 C CA . ASP A 1 108 ? -5.004 -1.752 -15.547 1 90.88 108 ASP A CA 1
ATOM 878 C C . ASP A 1 108 ? -5.078 -1.385 -17.031 1 90.88 108 ASP A C 1
ATOM 880 O O . ASP A 1 108 ? -4.844 -2.229 -17.891 1 90.88 108 ASP A O 1
ATOM 884 N N . THR A 1 109 ? -5.469 -0.198 -17.297 1 94 109 THR A N 1
ATOM 885 C CA . THR A 1 109 ? -5.719 0.246 -18.672 1 94 109 THR A CA 1
ATOM 886 C C . THR A 1 109 ? -4.418 0.646 -19.359 1 94 109 THR A C 1
ATOM 888 O O . THR A 1 109 ? -4.184 0.282 -20.516 1 94 109 THR A O 1
ATOM 891 N N . TYR A 1 110 ? -3.508 1.333 -18.625 1 94.44 110 TYR A N 1
ATOM 892 C CA . TYR A 1 110 ? -2.367 1.953 -19.281 1 94.44 110 TYR A CA 1
ATOM 893 C C . TYR A 1 110 ? -1.058 1.326 -18.828 1 94.44 110 TYR A C 1
ATOM 895 O O . TYR A 1 110 ? 0.007 1.612 -19.375 1 94.44 110 TYR A O 1
ATOM 903 N N . GLY A 1 111 ? -1.135 0.557 -17.859 1 89.31 111 GLY A N 1
ATOM 904 C CA . GLY A 1 111 ? 0.06 -0.086 -17.328 1 89.31 111 GLY A CA 1
ATOM 905 C C . GLY A 1 111 ? 0.61 0.598 -16.094 1 89.31 111 GLY A C 1
ATOM 906 O O . GLY A 1 111 ? 0.373 1.789 -15.875 1 89.31 111 GLY A O 1
ATOM 907 N N . HIS A 1 112 ? 1.479 -0.108 -15.32 1 86.88 112 HIS A N 1
ATOM 908 C CA . HIS A 1 112 ? 2.014 0.376 -14.055 1 86.88 112 HIS A CA 1
ATOM 909 C C . HIS A 1 112 ? 3.018 1.503 -14.273 1 86.88 112 HIS A C 1
ATOM 911 O O . HIS A 1 112 ? 3.174 2.377 -13.414 1 86.88 112 HIS A O 1
ATOM 917 N N . LYS A 1 113 ? 3.686 1.423 -15.336 1 89 113 LYS A N 1
ATOM 918 C CA . LYS A 1 113 ? 4.625 2.502 -15.625 1 89 113 LYS A CA 1
ATOM 919 C C . LYS A 1 113 ? 3.908 3.844 -15.734 1 89 113 LYS A C 1
ATOM 921 O O . LYS A 1 113 ? 4.387 4.852 -15.211 1 89 113 LYS A O 1
ATOM 926 N N . VAL A 1 114 ? 2.789 3.809 -16.406 1 94.69 114 VAL A N 1
ATOM 927 C CA . VAL A 1 114 ? 1.967 5.012 -16.5 1 94.69 114 VAL A CA 1
ATOM 928 C C . VAL A 1 114 ? 1.441 5.395 -15.117 1 94.69 114 VAL A C 1
ATOM 930 O O . VAL A 1 114 ? 1.426 6.574 -14.766 1 94.69 114 VAL A O 1
ATOM 933 N N . GLY A 1 115 ? 1.048 4.43 -14.359 1 95.94 115 GLY A N 1
ATOM 934 C CA . GLY A 1 115 ? 0.642 4.684 -12.984 1 95.94 115 GLY A CA 1
ATOM 935 C C . GLY A 1 115 ? 1.713 5.375 -12.164 1 95.94 115 GLY A C 1
ATOM 936 O O . GLY A 1 115 ? 1.43 6.344 -11.453 1 95.94 115 GLY A O 1
ATOM 937 N N . ASP A 1 116 ? 2.92 4.922 -12.336 1 93.5 116 ASP A N 1
ATOM 938 C CA . ASP A 1 116 ? 4.051 5.52 -11.625 1 93.5 116 ASP A CA 1
ATOM 939 C C . ASP A 1 116 ? 4.23 6.984 -12.023 1 93.5 116 ASP A C 1
ATOM 941 O O . ASP A 1 116 ? 4.488 7.836 -11.172 1 93.5 116 ASP A O 1
ATOM 945 N N . GLU A 1 117 ? 4.156 7.188 -13.234 1 96.69 117 GLU A N 1
ATOM 946 C CA . GLU A 1 117 ? 4.293 8.555 -13.727 1 96.69 117 GLU A CA 1
ATOM 947 C C . GLU A 1 117 ? 3.209 9.461 -13.148 1 96.69 117 GLU A C 1
ATOM 949 O O . GLU A 1 117 ? 3.473 10.617 -12.812 1 96.69 117 GLU A O 1
ATOM 954 N N . ILE A 1 118 ? 2.051 8.922 -13.102 1 98 118 ILE A N 1
ATOM 955 C CA . ILE A 1 118 ? 0.925 9.672 -12.555 1 98 118 ILE A CA 1
ATOM 956 C C . ILE A 1 118 ? 1.185 9.984 -11.086 1 98 118 ILE A C 1
ATOM 958 O O . ILE A 1 118 ? 0.936 11.109 -10.625 1 98 118 ILE A O 1
ATOM 962 N N . LEU A 1 119 ? 1.695 9.047 -10.359 1 98.06 119 LEU A N 1
ATOM 963 C CA . LEU A 1 119 ? 2.018 9.25 -8.953 1 98.06 119 LEU A CA 1
ATOM 964 C C . LEU A 1 119 ? 3.064 10.352 -8.789 1 98.06 119 LEU A C 1
ATOM 966 O O . LEU A 1 119 ? 2.949 11.195 -7.898 1 98.06 119 LEU A O 1
ATOM 970 N N . ILE A 1 120 ? 4.047 10.328 -9.617 1 97.88 120 ILE A N 1
ATOM 971 C CA . ILE A 1 120 ? 5.121 11.312 -9.578 1 97.88 120 ILE A CA 1
ATOM 972 C C . ILE A 1 120 ? 4.559 12.711 -9.852 1 97.88 120 ILE A C 1
ATOM 974 O O . ILE A 1 120 ? 4.863 13.664 -9.125 1 97.88 120 ILE A O 1
ATOM 978 N N . LYS A 1 121 ? 3.764 12.797 -10.828 1 98.31 121 LYS A N 1
ATOM 979 C CA . LYS A 1 121 ? 3.16 14.078 -11.188 1 98.31 121 LYS A CA 1
ATOM 980 C C . LYS A 1 121 ? 2.234 14.578 -10.086 1 98.31 121 LYS A C 1
ATOM 982 O O . LYS A 1 121 ? 2.184 15.781 -9.805 1 98.31 121 LYS A O 1
ATOM 987 N N . PHE A 1 122 ? 1.468 13.711 -9.508 1 98.69 122 PHE A N 1
ATOM 988 C CA . PHE A 1 122 ? 0.598 14.094 -8.406 1 98.69 122 PHE A CA 1
ATOM 989 C C . PHE A 1 122 ? 1.415 14.633 -7.238 1 98.69 122 PHE A C 1
ATOM 991 O O . PHE A 1 122 ? 1.041 15.633 -6.617 1 98.69 122 PHE A O 1
ATOM 998 N N . ALA A 1 123 ? 2.498 13.961 -6.938 1 98.38 123 ALA A N 1
ATOM 999 C CA . ALA A 1 123 ? 3.396 14.422 -5.883 1 98.38 123 ALA A CA 1
ATOM 1000 C C . ALA A 1 123 ? 3.885 15.844 -6.156 1 98.38 123 ALA A C 1
ATOM 1002 O O . ALA A 1 123 ? 3.973 16.672 -5.242 1 98.38 123 ALA A O 1
ATOM 1003 N N . LYS A 1 124 ? 4.211 16.078 -7.367 1 97.94 124 LYS A N 1
ATOM 1004 C CA . LYS A 1 124 ? 4.637 17.422 -7.762 1 97.94 124 LYS A CA 1
ATOM 1005 C C . LYS A 1 124 ? 3.523 18.438 -7.523 1 97.94 124 LYS A C 1
ATOM 1007 O O . LYS A 1 124 ? 3.779 19.547 -7.039 1 97.94 124 LYS A O 1
ATOM 1012 N N . ILE A 1 125 ? 2.334 18.078 -7.852 1 98.44 125 ILE A N 1
ATOM 1013 C CA . ILE A 1 125 ? 1.186 18.938 -7.641 1 98.44 125 ILE A CA 1
ATOM 1014 C C . ILE A 1 125 ? 1.038 19.25 -6.148 1 98.44 125 ILE A C 1
ATOM 1016 O O . ILE A 1 125 ? 0.785 20.391 -5.766 1 98.44 125 ILE A O 1
ATOM 1020 N N . LEU A 1 126 ? 1.182 18.266 -5.32 1 98.5 126 LEU A N 1
ATOM 1021 C CA . LEU A 1 126 ? 1.099 18.453 -3.875 1 98.5 126 LEU A CA 1
ATOM 1022 C C . LEU A 1 126 ? 2.168 19.438 -3.396 1 98.5 126 LEU A C 1
ATOM 1024 O O . LEU A 1 126 ? 1.87 20.375 -2.658 1 98.5 126 LEU A O 1
ATOM 1028 N N . ASN A 1 127 ? 3.316 19.203 -3.855 1 96.31 127 ASN A N 1
ATOM 1029 C CA . ASN A 1 127 ? 4.426 20.062 -3.463 1 96.31 127 ASN A CA 1
ATOM 1030 C C . ASN A 1 127 ? 4.199 21.5 -3.91 1 96.31 127 ASN A C 1
ATOM 1032 O O . ASN A 1 127 ? 4.484 22.438 -3.164 1 96.31 127 ASN A O 1
ATOM 1036 N N . ASP A 1 128 ? 3.713 21.625 -5.105 1 96.56 128 ASP A N 1
ATOM 1037 C CA . ASP A 1 128 ? 3.508 22.953 -5.684 1 96.56 128 ASP A CA 1
ATOM 1038 C C . ASP A 1 128 ? 2.346 23.672 -5.008 1 96.56 128 ASP A C 1
ATOM 1040 O O . ASP A 1 128 ? 2.285 24.906 -5.016 1 96.56 128 ASP A O 1
ATOM 1044 N N . SER A 1 129 ? 1.43 22.906 -4.473 1 97.5 129 SER A N 1
ATOM 1045 C CA . SER A 1 129 ? 0.222 23.5 -3.898 1 97.5 129 SER A CA 1
ATOM 1046 C C . SER A 1 129 ? 0.408 23.812 -2.418 1 97.5 129 SER A C 1
ATOM 1048 O O . SER A 1 129 ? -0.379 24.562 -1.832 1 97.5 129 SER A O 1
ATOM 1050 N N . CYS A 1 130 ? 1.453 23.25 -1.803 1 96.31 130 CYS A N 1
ATOM 1051 C CA . CYS A 1 130 ? 1.661 23.359 -0.363 1 96.31 130 CYS A CA 1
ATOM 1052 C C . CYS A 1 130 ? 2.768 24.359 -0.051 1 96.31 130 CYS A C 1
ATOM 1054 O O . CYS A 1 130 ? 3.527 24.75 -0.94 1 96.31 130 CYS A O 1
ATOM 1056 N N . ARG A 1 131 ? 2.803 24.812 1.209 1 91.81 131 ARG A N 1
ATOM 1057 C CA . ARG A 1 131 ? 3.883 25.656 1.701 1 91.81 131 ARG A CA 1
ATOM 1058 C C . ARG A 1 131 ? 5.125 24.828 2.023 1 91.81 131 ARG A C 1
ATOM 1060 O O . ARG A 1 131 ? 5.055 23.609 2.115 1 91.81 131 ARG A O 1
ATOM 1067 N N . LYS A 1 132 ? 6.184 25.469 2.264 1 87.5 132 LYS A N 1
ATOM 1068 C CA . LYS A 1 132 ? 7.473 24.844 2.547 1 87.5 132 LYS A CA 1
ATOM 1069 C C . LYS A 1 132 ? 7.422 24.047 3.85 1 87.5 132 LYS A C 1
ATOM 1071 O O . LYS A 1 132 ? 8.078 23.016 3.977 1 87.5 132 LYS A O 1
ATOM 1076 N N . ASN A 1 133 ? 6.66 24.5 4.785 1 89.81 133 ASN A N 1
ATOM 1077 C CA . ASN A 1 133 ? 6.629 23.859 6.098 1 89.81 133 ASN A CA 1
ATOM 1078 C C . ASN A 1 133 ? 5.59 22.75 6.156 1 89.81 133 ASN A C 1
ATOM 1080 O O . ASN A 1 133 ? 5.516 22.016 7.145 1 89.81 133 ASN A O 1
ATOM 1084 N N . ASP A 1 134 ? 4.793 22.672 5.117 1 95.69 134 ASP A N 1
ATOM 1085 C CA . ASP A 1 134 ? 3.867 21.547 5.051 1 95.69 134 ASP A CA 1
ATOM 1086 C C . ASP A 1 134 ? 4.613 20.234 4.801 1 95.69 134 ASP A C 1
ATOM 1088 O O . ASP A 1 134 ? 5.699 20.234 4.215 1 95.69 134 ASP A O 1
ATOM 1092 N N . ILE A 1 135 ? 4.066 19.203 5.348 1 96.12 135 ILE A N 1
ATOM 1093 C CA . ILE A 1 135 ? 4.727 17.906 5.242 1 96.12 135 ILE A CA 1
ATOM 1094 C C . ILE A 1 135 ? 3.898 16.984 4.363 1 96.12 135 ILE A C 1
ATOM 1096 O O . ILE A 1 135 ? 2.844 16.5 4.777 1 96.12 135 ILE A O 1
ATOM 1100 N N . CYS A 1 136 ? 4.383 16.719 3.178 1 98 136 CYS A N 1
ATOM 1101 C CA . CYS A 1 136 ? 3.715 15.836 2.227 1 98 136 CYS A CA 1
ATOM 1102 C C . CYS A 1 136 ? 4.27 14.422 2.318 1 98 136 CYS A C 1
ATOM 1104 O O . CYS A 1 136 ? 5.48 14.219 2.203 1 98 136 CYS A O 1
ATOM 1106 N N . ILE A 1 137 ? 3.371 13.492 2.494 1 97.25 137 ILE A N 1
ATOM 1107 C CA . ILE A 1 137 ? 3.74 12.102 2.75 1 97.25 137 ILE A CA 1
ATOM 1108 C C . ILE A 1 137 ? 3.018 11.188 1.766 1 97.25 137 ILE A C 1
ATOM 1110 O O . ILE A 1 137 ? 1.814 11.336 1.536 1 97.25 137 ILE A O 1
ATOM 1114 N N . ARG A 1 138 ? 3.727 10.305 1.104 1 96.38 138 ARG A N 1
ATOM 1115 C CA . ARG A 1 138 ? 3.049 9.188 0.466 1 96.38 138 ARG A CA 1
ATOM 1116 C C . ARG A 1 138 ? 2.688 8.109 1.487 1 96.38 138 ARG A C 1
ATOM 1118 O O . ARG A 1 138 ? 3.559 7.379 1.96 1 96.38 138 ARG A O 1
ATOM 1125 N N . TYR A 1 139 ? 1.464 8.016 1.799 1 94.56 139 TYR A N 1
ATOM 1126 C CA . TYR A 1 139 ? 0.938 7.227 2.902 1 94.56 139 TYR A CA 1
ATOM 1127 C C . TYR A 1 139 ? 0.751 5.77 2.488 1 94.56 139 TYR A C 1
ATOM 1129 O O . TYR A 1 139 ? 0.914 4.859 3.303 1 94.56 139 TYR A O 1
ATOM 1137 N N . GLY A 1 140 ? 0.364 5.508 1.35 1 90.81 140 GLY A N 1
ATOM 1138 C CA . GLY A 1 140 ? 0.141 4.215 0.73 1 90.81 140 GLY A CA 1
ATOM 1139 C C . GLY A 1 140 ? 0.473 4.195 -0.75 1 90.81 140 GLY A C 1
ATOM 1140 O O . GLY A 1 140 ? 1.249 5.023 -1.229 1 90.81 140 GLY A O 1
ATOM 1141 N N . GLY A 1 141 ? 0.078 3.154 -1.427 1 90.62 141 GLY A N 1
ATOM 1142 C CA . GLY A 1 141 ? 0.348 3.084 -2.855 1 90.62 141 GLY A CA 1
ATOM 1143 C C . GLY A 1 141 ? -0.139 4.305 -3.613 1 90.62 141 GLY A C 1
ATOM 1144 O O . GLY A 1 141 ? 0.645 4.977 -4.285 1 90.62 141 GLY A O 1
ATOM 1145 N N . GLU A 1 142 ? -1.349 4.574 -3.494 1 95.94 142 GLU A N 1
ATOM 1146 C CA . GLU A 1 142 ? -1.939 5.711 -4.191 1 95.94 142 GLU A CA 1
ATOM 1147 C C . GLU A 1 142 ? -2.498 6.734 -3.207 1 95.94 142 GLU A C 1
ATOM 1149 O O . GLU A 1 142 ? -3.26 7.625 -3.594 1 95.94 142 GLU A O 1
ATOM 1154 N N . GLU A 1 143 ? -2.211 6.578 -1.956 1 96.81 143 GLU A N 1
ATOM 1155 C CA . GLU A 1 143 ? -2.711 7.453 -0.898 1 96.81 143 GLU A CA 1
ATOM 1156 C C . GLU A 1 143 ? -1.621 8.398 -0.403 1 96.81 143 GLU A C 1
ATOM 1158 O O . GLU A 1 143 ? -0.457 8.008 -0.29 1 96.81 143 GLU A O 1
ATOM 1163 N N . PHE A 1 144 ? -2.062 9.625 -0.141 1 98.56 144 PHE A N 1
ATOM 1164 C CA . PHE A 1 144 ? -1.159 10.68 0.313 1 98.56 144 PHE A CA 1
ATOM 1165 C C . PHE A 1 144 ? -1.726 11.391 1.537 1 98.56 144 PHE A C 1
ATOM 1167 O O . PHE A 1 144 ? -2.943 11.445 1.719 1 98.56 144 PHE A O 1
ATOM 1174 N N . LEU A 1 145 ? -0.832 11.828 2.318 1 98.56 145 LEU A N 1
ATOM 1175 C CA . LEU A 1 145 ? -1.197 12.555 3.527 1 98.56 145 LEU A CA 1
ATOM 1176 C C . LEU A 1 145 ? -0.372 13.828 3.666 1 98.56 145 LEU A C 1
ATOM 1178 O O . LEU A 1 145 ? 0.833 13.82 3.404 1 98.56 145 LEU A O 1
ATOM 1182 N N . ILE A 1 146 ? -0.978 14.914 4.062 1 98.69 146 ILE A N 1
ATOM 1183 C CA . ILE A 1 146 ? -0.279 16.172 4.285 1 98.69 146 ILE A CA 1
ATOM 1184 C C . ILE A 1 146 ? -0.568 16.688 5.695 1 98.69 146 ILE A C 1
ATOM 1186 O O . ILE A 1 146 ? -1.721 16.703 6.133 1 98.69 146 ILE A O 1
ATOM 1190 N N . ILE A 1 147 ? 0.46 17.047 6.363 1 98.06 147 ILE A N 1
ATOM 1191 C CA . ILE A 1 147 ? 0.343 17.75 7.637 1 98.06 147 ILE A CA 1
ATOM 1192 C C . ILE A 1 147 ? 0.567 19.25 7.414 1 98.06 147 ILE A C 1
ATOM 1194 O O . ILE A 1 147 ? 1.587 19.656 6.852 1 98.06 147 ILE A O 1
ATOM 1198 N N . PHE A 1 148 ? -0.418 20.062 7.82 1 98 148 PHE A N 1
ATOM 1199 C CA . PHE A 1 148 ? -0.34 21.516 7.73 1 98 148 PHE A CA 1
ATOM 1200 C C . PHE A 1 148 ? -0.109 22.125 9.102 1 98 148 PHE A C 1
ATOM 1202 O O . PHE A 1 148 ? -1.061 22.375 9.844 1 98 148 PHE A O 1
ATOM 1209 N N . PRO A 1 149 ? 1.147 22.469 9.328 1 95 149 PRO A N 1
ATOM 1210 C CA . PRO A 1 149 ? 1.397 23.109 10.625 1 95 149 PRO A CA 1
ATOM 1211 C C . PRO A 1 149 ? 0.887 24.547 10.672 1 95 149 PRO A C 1
ATOM 1213 O O . PRO A 1 149 ? 0.946 25.266 9.672 1 95 149 PRO A O 1
ATOM 1216 N N . LYS A 1 150 ? 0.406 24.938 11.805 1 93.31 150 LYS A N 1
ATOM 1217 C CA . LYS A 1 150 ? 0.064 26.312 12.102 1 93.31 150 LYS A CA 1
ATOM 1218 C C . LYS A 1 150 ? -0.893 26.891 11.055 1 93.31 150 LYS A C 1
ATOM 1220 O O . LYS A 1 150 ? -0.624 27.938 10.461 1 93.31 150 LYS A O 1
ATOM 1225 N N . ILE A 1 151 ? -1.984 26.172 10.852 1 95.56 151 ILE A N 1
ATOM 1226 C CA . ILE A 1 151 ? -2.969 26.594 9.859 1 95.56 151 ILE A CA 1
ATOM 1227 C C . ILE A 1 151 ? -4.379 26.344 10.391 1 95.56 151 ILE A C 1
ATOM 1229 O O . ILE A 1 151 ? -4.613 25.359 11.102 1 95.56 151 ILE A O 1
ATOM 1233 N N . THR A 1 152 ? -5.289 27.234 10.055 1 95.81 152 THR A N 1
ATOM 1234 C CA . THR A 1 152 ? -6.691 27 10.383 1 95.81 152 THR A CA 1
ATOM 1235 C C . THR A 1 152 ? -7.332 26.078 9.352 1 95.81 152 THR A C 1
ATOM 1237 O O . THR A 1 152 ? -6.801 25.891 8.258 1 95.81 152 THR A O 1
ATOM 1240 N N . LEU A 1 153 ? -8.414 25.5 9.75 1 97.88 153 LEU A N 1
ATOM 1241 C CA . LEU A 1 153 ? -9.141 24.609 8.844 1 97.88 153 LEU A CA 1
ATOM 1242 C C . LEU A 1 153 ? -9.555 25.359 7.578 1 97.88 153 LEU A C 1
ATOM 1244 O O . LEU A 1 153 ? -9.516 24.797 6.484 1 97.88 153 LEU A O 1
ATOM 1248 N N . GLU A 1 154 ? -9.945 26.562 7.711 1 97.56 154 GLU A N 1
ATOM 1249 C CA . GLU A 1 154 ? -10.367 27.391 6.582 1 97.56 154 GLU A CA 1
ATOM 1250 C C . GLU A 1 154 ? -9.227 27.578 5.582 1 97.56 154 GLU A C 1
ATOM 1252 O O . GLU A 1 154 ? -9.43 27.469 4.371 1 97.56 154 GLU A O 1
ATOM 1257 N N . LYS A 1 155 ? -8.102 27.906 6.125 1 97.31 155 LYS A N 1
ATOM 1258 C CA . LYS A 1 155 ? -6.945 28.094 5.258 1 97.31 155 LYS A CA 1
ATOM 1259 C C . LYS A 1 155 ? -6.5 26.781 4.621 1 97.31 155 LYS A C 1
ATOM 1261 O O . LYS A 1 155 ? -6.086 26.766 3.459 1 97.31 155 LYS A O 1
ATOM 1266 N N . ALA A 1 156 ? -6.559 25.719 5.371 1 98.25 156 ALA A N 1
ATOM 1267 C CA . ALA A 1 156 ? -6.223 24.391 4.836 1 98.25 156 ALA A CA 1
ATOM 1268 C C . ALA A 1 156 ? -7.172 24 3.711 1 98.25 156 ALA A C 1
ATOM 1270 O O . ALA A 1 156 ? -6.77 23.344 2.752 1 98.25 156 ALA A O 1
ATOM 1271 N N . GLN A 1 157 ? -8.391 24.406 3.848 1 98.5 157 GLN A N 1
ATOM 1272 C CA . GLN A 1 157 ? -9.391 24.141 2.816 1 98.5 157 GLN A CA 1
ATOM 1273 C C . GLN A 1 157 ? -9 24.797 1.492 1 98.5 157 GLN A C 1
ATOM 1275 O O . GLN A 1 157 ? -9.219 24.219 0.424 1 98.5 157 GLN A O 1
ATOM 1280 N N . LYS A 1 158 ? -8.5 25.922 1.566 1 98.19 158 LYS A N 1
ATOM 1281 C CA . LYS A 1 158 ? -8.062 26.609 0.355 1 98.19 158 LYS A CA 1
ATOM 1282 C C . LYS A 1 158 ? -6.949 25.828 -0.344 1 98.19 158 LYS A C 1
ATOM 1284 O O . LYS A 1 158 ? -6.918 25.75 -1.574 1 98.19 158 LYS A O 1
ATOM 1289 N N . VAL A 1 159 ? -6.023 25.328 0.469 1 98.19 159 VAL A N 1
ATOM 1290 C CA . VAL A 1 159 ? -4.953 24.516 -0.094 1 98.19 159 VAL A CA 1
ATOM 1291 C C . VAL A 1 159 ? -5.535 23.266 -0.734 1 98.19 159 VAL A C 1
ATOM 1293 O O . VAL A 1 159 ? -5.145 22.875 -1.84 1 98.19 159 VAL A O 1
ATOM 1296 N N . ALA A 1 160 ? -6.496 22.609 -0.073 1 98.75 160 ALA A N 1
ATOM 1297 C CA . ALA A 1 160 ? -7.148 21.422 -0.596 1 98.75 160 ALA A CA 1
ATOM 1298 C C . ALA A 1 160 ? -7.859 21.703 -1.914 1 98.75 160 ALA A C 1
ATOM 1300 O O . ALA A 1 160 ? -7.805 20.906 -2.85 1 98.75 160 ALA A O 1
ATOM 1301 N N . ASP A 1 161 ? -8.492 22.828 -1.969 1 98.62 161 ASP A N 1
ATOM 1302 C CA . ASP A 1 161 ? -9.172 23.25 -3.189 1 98.62 161 ASP A CA 1
ATOM 1303 C C . ASP A 1 161 ? -8.18 23.391 -4.348 1 98.62 161 ASP A C 1
ATOM 1305 O O . ASP A 1 161 ? -8.477 22.984 -5.473 1 98.62 161 ASP A O 1
ATOM 1309 N N . ARG A 1 162 ? -7.07 24 -4.051 1 98.38 162 ARG A N 1
ATOM 1310 C CA . ARG A 1 162 ? -6.027 24.141 -5.062 1 98.38 162 ARG A CA 1
ATOM 1311 C C . ARG A 1 162 ? -5.547 22.781 -5.555 1 98.38 162 ARG A C 1
ATOM 1313 O O . ARG A 1 162 ? -5.352 22.594 -6.758 1 98.38 162 ARG A O 1
ATOM 1320 N N . ILE A 1 163 ? -5.352 21.891 -4.648 1 98.69 163 ILE A N 1
ATOM 1321 C CA . ILE A 1 163 ? -4.902 20.547 -5.004 1 98.69 163 ILE A CA 1
ATOM 1322 C C . ILE A 1 163 ? -5.938 19.875 -5.91 1 98.69 163 ILE A C 1
ATOM 1324 O O . ILE A 1 163 ? -5.586 19.312 -6.945 1 98.69 163 ILE A O 1
ATOM 1328 N N . LEU A 1 164 ? -7.176 19.953 -5.496 1 98.69 164 LEU A N 1
ATOM 1329 C CA . LEU A 1 164 ? -8.258 19.344 -6.262 1 98.69 164 LEU A CA 1
ATOM 1330 C C . LEU A 1 164 ? -8.297 19.906 -7.684 1 98.69 164 LEU A C 1
ATOM 1332 O O . LEU A 1 164 ? -8.336 19.141 -8.648 1 98.69 164 LEU A O 1
ATOM 1336 N N . LYS A 1 165 ? -8.227 21.172 -7.816 1 98.31 165 LYS A N 1
ATOM 1337 C CA . LYS A 1 165 ? -8.312 21.859 -9.109 1 98.31 165 LYS A CA 1
ATOM 1338 C C . LYS A 1 165 ? -7.082 21.562 -9.961 1 98.31 165 LYS A C 1
ATOM 1340 O O . LYS A 1 165 ? -7.207 21.281 -11.156 1 98.31 165 LYS A O 1
ATOM 1345 N N . ASN A 1 166 ? -5.926 21.672 -9.359 1 98.44 166 ASN A N 1
ATOM 1346 C CA . ASN A 1 166 ? -4.691 21.438 -10.094 1 98.44 166 ASN A CA 1
ATOM 1347 C C . ASN A 1 166 ? -4.602 19.984 -10.578 1 98.44 166 ASN A C 1
ATOM 1349 O O . ASN A 1 166 ? -4.059 19.719 -11.656 1 98.44 166 ASN A O 1
ATOM 1353 N N . THR A 1 167 ? -5.094 19.062 -9.797 1 98.62 167 THR A N 1
ATOM 1354 C CA . THR A 1 167 ? -5.094 17.656 -10.203 1 98.62 167 THR A CA 1
ATOM 1355 C C . THR A 1 167 ? -5.941 17.453 -11.461 1 98.62 167 THR A C 1
ATOM 1357 O O . THR A 1 167 ? -5.477 16.891 -12.445 1 98.62 167 THR A O 1
ATOM 1360 N N . GLU A 1 168 ? -7.105 17.953 -11.422 1 97.69 168 GLU A N 1
ATOM 1361 C CA . GLU A 1 168 ? -8.023 17.797 -12.547 1 97.69 168 GLU A CA 1
ATOM 1362 C C . GLU A 1 168 ? -7.488 18.484 -13.797 1 97.69 168 GLU A C 1
ATOM 1364 O O . GLU A 1 168 ? -7.648 17.984 -14.914 1 97.69 168 GLU A O 1
ATOM 1369 N N . LYS A 1 169 ? -6.852 19.531 -13.617 1 97.44 169 LYS A N 1
ATOM 1370 C CA . LYS A 1 169 ? -6.387 20.359 -14.742 1 97.44 169 LYS A CA 1
ATOM 1371 C C . LYS A 1 169 ? -5.094 19.797 -15.32 1 97.44 169 LYS A C 1
ATOM 1373 O O . LYS A 1 169 ? -4.891 19.828 -16.547 1 97.44 169 LYS A O 1
ATOM 1378 N N . GLN A 1 170 ? -4.223 19.328 -14.5 1 97.38 170 GLN A N 1
ATOM 1379 C CA . GLN A 1 170 ? -2.848 19.078 -14.93 1 97.38 170 GLN A CA 1
ATOM 1380 C C . GLN A 1 170 ? -2.582 17.578 -15.094 1 97.38 170 GLN A C 1
ATOM 1382 O O . GLN A 1 170 ? -1.682 17.188 -15.836 1 97.38 170 GLN A O 1
ATOM 1387 N N . LEU A 1 171 ? -3.277 16.781 -14.359 1 97.81 171 LEU A N 1
ATOM 1388 C CA . LEU A 1 171 ? -3.004 15.344 -14.391 1 97.81 171 LEU A CA 1
ATOM 1389 C C . LEU A 1 171 ? -3.842 14.656 -15.461 1 97.81 171 LEU A C 1
ATOM 1391 O O . LEU A 1 171 ? -4.957 14.203 -15.195 1 97.81 171 LEU A O 1
ATOM 1395 N N . LEU A 1 172 ? -3.248 14.508 -16.625 1 97.56 172 LEU A N 1
ATOM 1396 C CA . LEU A 1 172 ? -3.941 13.945 -17.781 1 97.56 172 LEU A CA 1
ATOM 1397 C C . LEU A 1 172 ? -3.422 12.555 -18.094 1 97.56 172 LEU A C 1
ATOM 1399 O O . LEU A 1 172 ? -2.217 12.297 -18.016 1 97.56 172 LEU A O 1
ATOM 1403 N N . LEU A 1 173 ? -4.289 11.727 -18.438 1 97.44 173 LEU A N 1
ATOM 1404 C CA . LEU A 1 173 ? -3.973 10.375 -18.875 1 97.44 173 LEU A CA 1
ATOM 1405 C C . LEU A 1 173 ? -3.537 10.359 -20.328 1 97.44 173 LEU A C 1
ATOM 1407 O O . LEU A 1 173 ? -3.623 11.375 -21.016 1 97.44 173 LEU A O 1
ATOM 1411 N N . PRO A 1 174 ? -3.047 9.242 -20.781 1 96.25 174 PRO A N 1
ATOM 1412 C CA . PRO A 1 174 ? -2.596 9.164 -22.172 1 96.25 174 PRO A CA 1
ATOM 1413 C C . PRO A 1 174 ? -3.697 9.5 -23.172 1 96.25 174 PRO A C 1
ATOM 1415 O O . PRO A 1 174 ? -3.412 9.992 -24.266 1 96.25 174 PRO A O 1
ATOM 1418 N N . ASP A 1 175 ? -4.914 9.312 -22.812 1 96.75 175 ASP A N 1
ATOM 1419 C CA . ASP A 1 175 ? -6.023 9.625 -23.703 1 96.75 175 ASP A CA 1
ATOM 1420 C C . ASP A 1 175 ? -6.52 11.047 -23.484 1 96.75 175 ASP A C 1
ATOM 1422 O O . ASP A 1 175 ? -7.598 11.414 -23.969 1 96.75 175 ASP A O 1
ATOM 1426 N N . ASN A 1 176 ? -5.832 11.781 -22.656 1 96.62 176 ASN A N 1
ATOM 1427 C CA . ASN A 1 176 ? -6.051 13.203 -22.406 1 96.62 176 ASN A CA 1
ATOM 1428 C C . ASN A 1 176 ? -7.223 13.438 -21.453 1 96.62 176 ASN A C 1
ATOM 1430 O O . ASN A 1 176 ? -7.684 14.57 -21.312 1 96.62 176 ASN A O 1
ATOM 1434 N N . LYS A 1 177 ? -7.707 12.398 -20.922 1 97.12 177 LYS A N 1
ATOM 1435 C CA . LYS A 1 177 ? -8.711 12.555 -19.875 1 97.12 177 LYS A CA 1
ATOM 1436 C C . LYS A 1 177 ? -8.055 12.82 -18.516 1 97.12 177 LYS A C 1
ATOM 1438 O O . LYS A 1 177 ? -6.996 12.266 -18.219 1 97.12 177 LYS A O 1
ATOM 1443 N N . PRO A 1 178 ? -8.711 13.609 -17.766 1 97.75 178 PRO A N 1
ATOM 1444 C CA . PRO A 1 178 ? -8.117 13.898 -16.453 1 97.75 178 PRO A CA 1
ATOM 1445 C C . PRO A 1 178 ? -8.328 12.773 -15.445 1 97.75 178 PRO A C 1
ATOM 1447 O O . PRO A 1 178 ? -9.336 12.062 -15.508 1 97.75 178 PRO A O 1
ATOM 1450 N N . ILE A 1 179 ? -7.402 12.602 -14.555 1 97.81 179 ILE A N 1
ATOM 1451 C CA . ILE A 1 179 ? -7.641 11.852 -13.32 1 97.81 179 ILE A CA 1
ATOM 1452 C C . ILE A 1 179 ? -7.953 12.82 -12.18 1 97.81 179 ILE A C 1
ATOM 1454 O O . ILE A 1 179 ? -7.43 13.93 -12.141 1 97.81 179 ILE A O 1
ATOM 1458 N N . THR A 1 180 ? -8.844 12.43 -11.367 1 98.5 180 THR A N 1
ATOM 1459 C CA . THR A 1 180 ? -9.25 13.289 -10.258 1 98.5 180 THR A CA 1
ATOM 1460 C C . THR A 1 180 ? -8.789 12.695 -8.93 1 98.5 180 THR A C 1
ATOM 1462 O O . THR A 1 180 ? -8.211 11.609 -8.891 1 98.5 180 THR A O 1
ATOM 1465 N N . THR A 1 181 ? -9 13.461 -7.875 1 98.75 181 THR A N 1
ATOM 1466 C CA . THR A 1 181 ? -8.625 13.031 -6.535 1 98.75 181 THR A CA 1
ATOM 1467 C C . THR A 1 181 ? -9.758 13.281 -5.547 1 98.75 181 THR A C 1
ATOM 1469 O O . THR A 1 181 ? -10.555 14.211 -5.727 1 98.75 181 THR A O 1
ATOM 1472 N N . SER A 1 182 ? -9.883 12.414 -4.574 1 98.88 182 SER A N 1
ATOM 1473 C CA . SER A 1 182 ? -10.758 12.602 -3.424 1 98.88 182 SER A CA 1
ATOM 1474 C C . SER A 1 182 ? -9.969 12.961 -2.174 1 98.88 182 SER A C 1
ATOM 1476 O O . SER A 1 182 ? -8.867 12.445 -1.954 1 98.88 182 SER A O 1
ATOM 1478 N N . ILE A 1 183 ? -10.578 13.852 -1.355 1 98.88 183 ILE A N 1
ATOM 1479 C CA . ILE A 1 183 ? -9.773 14.406 -0.272 1 98.88 183 ILE A CA 1
ATOM 1480 C C . ILE A 1 183 ? -10.602 14.453 1.011 1 98.88 183 ILE A C 1
ATOM 1482 O O . ILE A 1 183 ? -11.766 14.852 0.992 1 98.88 183 ILE A O 1
ATOM 1486 N N . GLY A 1 184 ? -10.023 13.953 2.057 1 98.94 184 GLY A N 1
ATOM 1487 C CA . GLY A 1 184 ? -10.477 14.234 3.41 1 98.94 184 GLY A CA 1
ATOM 1488 C C . GLY A 1 184 ? -9.609 15.242 4.137 1 98.94 184 GLY A C 1
ATOM 1489 O O . GLY A 1 184 ? -8.383 15.227 3.998 1 98.94 184 GLY A O 1
ATOM 1490 N N . LEU A 1 185 ? -10.242 16.172 4.883 1 98.88 185 LEU A N 1
ATOM 1491 C CA . LEU A 1 185 ? -9.516 17.234 5.574 1 98.88 185 LEU A CA 1
ATOM 1492 C C . LEU A 1 185 ? -10.086 17.453 6.973 1 98.88 185 LEU A C 1
ATOM 1494 O O . LEU A 1 185 ? -11.305 17.516 7.152 1 98.88 185 LEU A O 1
ATOM 1498 N N . THR A 1 186 ? -9.172 17.516 7.961 1 98.75 186 THR A N 1
ATOM 1499 C CA . THR A 1 186 ? -9.641 17.781 9.312 1 98.75 186 THR A CA 1
ATOM 1500 C C . THR A 1 186 ? -8.586 18.547 10.117 1 98.75 186 THR A C 1
ATOM 1502 O O . THR A 1 186 ? -7.41 18.562 9.742 1 98.75 186 THR A O 1
ATOM 1505 N N . SER A 1 187 ? -9.031 19.203 11.133 1 98.19 187 SER A N 1
ATOM 1506 C CA . SER A 1 187 ? -8.141 19.781 12.125 1 98.19 187 SER A CA 1
ATOM 1507 C C . SER A 1 187 ? -7.93 18.844 13.305 1 98.19 187 SER A C 1
ATOM 1509 O O . SER A 1 187 ? -8.805 18.031 13.625 1 98.19 187 SER A O 1
ATOM 1511 N N . TYR A 1 188 ? -6.734 18.922 13.844 1 97.81 188 TYR A N 1
ATOM 1512 C CA . TYR A 1 188 ? -6.543 18.266 15.133 1 97.81 188 TYR A CA 1
ATOM 1513 C C . TYR A 1 188 ? -7.359 18.953 16.219 1 97.81 188 TYR A C 1
ATOM 1515 O O . TYR A 1 188 ? -7.438 20.188 16.266 1 97.81 188 TYR A O 1
ATOM 1523 N N . ARG A 1 189 ? -8.07 18.172 16.984 1 96.5 189 ARG A N 1
ATOM 1524 C CA . ARG A 1 189 ? -9.023 18.734 17.938 1 96.5 189 ARG A CA 1
ATOM 1525 C C . ARG A 1 189 ? -8.547 18.531 19.375 1 96.5 189 ARG A C 1
ATOM 1527 O O . ARG A 1 189 ? -7.688 17.688 19.625 1 96.5 189 ARG A O 1
ATOM 1534 N N . LYS A 1 190 ? -9.328 19.234 20.172 1 92.31 190 LYS A N 1
ATOM 1535 C CA . LYS A 1 190 ? -9.078 19.062 21.594 1 92.31 190 LYS A CA 1
ATOM 1536 C C . LYS A 1 190 ? -9.438 17.641 22.047 1 92.31 190 LYS A C 1
ATOM 1538 O O . LYS A 1 190 ? -10.492 17.125 21.688 1 92.31 190 LYS A O 1
ATOM 1543 N N . ASN A 1 191 ? -8.609 16.859 22.703 1 90.62 191 ASN A N 1
ATOM 1544 C CA . ASN A 1 191 ? -8.805 15.539 23.266 1 90.62 191 ASN A CA 1
ATOM 1545 C C . ASN A 1 191 ? -8.539 14.438 22.25 1 90.62 191 ASN A C 1
ATOM 1547 O O . ASN A 1 191 ? -8.844 13.273 22.484 1 90.62 191 ASN A O 1
ATOM 1551 N N . ASP A 1 192 ? -8.242 14.906 21.078 1 93.44 192 ASP A N 1
ATOM 1552 C CA . ASP A 1 192 ? -7.793 13.914 20.109 1 93.44 192 ASP A CA 1
ATOM 1553 C C . ASP A 1 192 ? -6.531 13.203 20.594 1 93.44 192 ASP A C 1
ATOM 1555 O O . ASP A 1 192 ? -5.727 13.781 21.328 1 93.44 192 ASP A O 1
ATOM 1559 N N . ASN A 1 193 ? -6.43 11.961 20.297 1 93.19 193 ASN A N 1
ATOM 1560 C CA . ASN A 1 193 ? -5.094 11.414 20.078 1 93.19 193 ASN A CA 1
ATOM 1561 C C . ASN A 1 193 ? -4.777 11.258 18.594 1 93.19 193 ASN A C 1
ATOM 1563 O O . ASN A 1 193 ? -5.629 11.516 17.75 1 93.19 193 ASN A O 1
ATOM 1567 N N . ILE A 1 194 ? -3.594 10.961 18.328 1 94.06 194 ILE A N 1
ATOM 1568 C CA . ILE A 1 194 ? -3.121 10.906 16.953 1 94.06 194 ILE A CA 1
ATOM 1569 C C . ILE A 1 194 ? -3.951 9.906 16.156 1 94.06 194 ILE A C 1
ATOM 1571 O O . ILE A 1 194 ? -4.383 10.195 15.047 1 94.06 194 ILE A O 1
ATOM 1575 N N . ASP A 1 195 ? -4.195 8.781 16.734 1 91.94 195 ASP A N 1
ATOM 1576 C CA . ASP A 1 195 ? -4.961 7.734 16.047 1 91.94 195 ASP A CA 1
ATOM 1577 C C . ASP A 1 195 ? -6.375 8.211 15.727 1 91.94 195 ASP A C 1
ATOM 1579 O O . ASP A 1 195 ? -6.898 7.926 14.648 1 91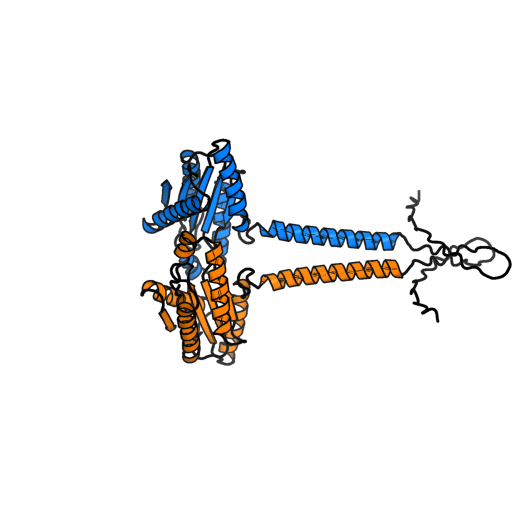.94 195 ASP A O 1
ATOM 1583 N N . GLN A 1 196 ? -6.973 8.883 16.609 1 93.81 196 GLN A N 1
ATOM 1584 C CA . GLN A 1 196 ? -8.328 9.398 16.422 1 93.81 196 GLN A CA 1
ATOM 1585 C C . GLN A 1 196 ? -8.367 10.398 15.266 1 93.81 196 GLN A C 1
ATOM 1587 O O . GLN A 1 196 ? -9.312 10.391 14.469 1 93.81 196 GLN A O 1
ATOM 1592 N N . CYS A 1 197 ? -7.363 11.25 15.227 1 96.69 197 CYS A N 1
ATOM 1593 C CA . CYS A 1 197 ? -7.273 12.227 14.141 1 96.69 197 CYS A CA 1
ATOM 1594 C C . CYS A 1 197 ? -7.113 11.531 12.797 1 96.69 197 CYS A C 1
ATOM 1596 O O . CYS A 1 197 ? -7.789 11.891 11.828 1 96.69 197 CYS A O 1
ATOM 1598 N N . LEU A 1 198 ? -6.289 10.547 12.773 1 95.5 198 LEU A N 1
ATOM 1599 C CA . LEU A 1 198 ? -6.02 9.82 11.539 1 95.5 198 LEU A CA 1
ATOM 1600 C C . LEU A 1 198 ? -7.25 9.031 11.102 1 95.5 198 LEU A C 1
ATOM 1602 O O . LEU A 1 198 ? -7.543 8.945 9.906 1 95.5 198 LEU A O 1
ATOM 1606 N N . ILE A 1 199 ? -7.934 8.469 12.023 1 94.94 199 ILE A N 1
ATOM 1607 C CA . ILE A 1 199 ? -9.164 7.742 11.727 1 94.94 199 ILE A CA 1
ATOM 1608 C C . ILE A 1 199 ? -10.203 8.703 11.141 1 94.94 199 ILE A C 1
ATOM 1610 O O . ILE A 1 199 ? -10.859 8.383 10.148 1 94.94 199 ILE A O 1
ATOM 1614 N N . ARG A 1 200 ? -10.297 9.82 11.719 1 96.88 200 ARG A N 1
ATOM 1615 C CA . ARG A 1 200 ? -11.258 10.812 11.266 1 96.88 200 ARG A CA 1
ATOM 1616 C C . ARG A 1 200 ? -10.961 11.25 9.828 1 96.88 200 ARG A C 1
ATOM 1618 O O . ARG A 1 200 ? -11.859 11.281 8.984 1 96.88 200 ARG A O 1
ATOM 1625 N N . VAL A 1 201 ? -9.734 11.617 9.547 1 98.19 201 VAL A N 1
ATOM 1626 C CA . VAL A 1 201 ? -9.398 12.109 8.219 1 98.19 201 VAL A CA 1
ATOM 1627 C C . VAL A 1 201 ? -9.602 11 7.191 1 98.19 201 VAL A C 1
ATOM 1629 O O . VAL A 1 201 ? -10.008 11.258 6.055 1 98.19 201 VAL A O 1
ATOM 1632 N N . ASP A 1 202 ? -9.312 9.828 7.539 1 96.56 202 ASP A N 1
ATOM 1633 C CA . ASP A 1 202 ? -9.555 8.68 6.664 1 96.56 202 ASP A CA 1
ATOM 1634 C C . ASP A 1 202 ? -11.047 8.5 6.387 1 96.56 202 ASP A C 1
ATOM 1636 O O . ASP A 1 202 ? -11.438 8.148 5.273 1 96.56 202 ASP A O 1
ATOM 1640 N N . GLU A 1 203 ? -11.844 8.641 7.395 1 97.19 203 GLU A N 1
ATOM 1641 C CA . GLU A 1 203 ? -13.297 8.562 7.234 1 97.19 203 GLU A CA 1
ATOM 1642 C C . GLU A 1 203 ? -13.805 9.633 6.273 1 97.19 203 GLU A C 1
ATOM 1644 O O . GLU A 1 203 ? -14.703 9.375 5.469 1 97.19 203 GLU A O 1
ATOM 1649 N N . LEU A 1 204 ? -13.234 10.75 6.438 1 98.69 204 LEU A N 1
ATOM 1650 C CA . LEU A 1 204 ? -13.625 11.852 5.559 1 98.69 204 LEU A CA 1
ATOM 1651 C C . LEU A 1 204 ? -13.234 11.547 4.113 1 98.69 204 LEU A C 1
ATOM 1653 O O . LEU A 1 204 ? -13.984 11.852 3.186 1 98.69 204 LEU A O 1
ATOM 1657 N N . LEU A 1 205 ? -12.07 10.984 3.891 1 98.44 205 LEU A N 1
ATOM 1658 C CA . LEU A 1 205 ? -11.672 10.547 2.559 1 98.44 205 LEU A CA 1
ATOM 1659 C C . LEU A 1 205 ? -12.641 9.508 2.012 1 98.44 205 LEU A C 1
ATOM 1661 O O . LEU A 1 205 ? -13.039 9.57 0.846 1 98.44 205 LEU A O 1
ATOM 1665 N N . TYR A 1 206 ? -12.992 8.57 2.898 1 96.94 206 TYR A N 1
ATOM 1666 C CA . TYR A 1 206 ? -13.938 7.527 2.516 1 96.94 206 TYR A CA 1
ATOM 1667 C C . TYR A 1 206 ? -15.266 8.133 2.086 1 96.94 206 TYR A C 1
ATOM 1669 O O . TYR A 1 206 ? -15.875 7.68 1.111 1 96.94 206 TYR A O 1
ATOM 1677 N N . GLU A 1 207 ? -15.703 9.031 2.838 1 98.31 207 GLU A N 1
ATOM 1678 C CA . GLU A 1 207 ? -16.938 9.727 2.5 1 98.31 207 GLU A CA 1
ATOM 1679 C C . GLU A 1 207 ? -16.828 10.43 1.148 1 98.31 207 GLU A C 1
ATOM 1681 O O . GLU A 1 207 ? -17.766 10.391 0.346 1 98.31 207 GLU A O 1
ATOM 1686 N N . ALA A 1 208 ? -15.734 11.078 0.86 1 98.69 208 ALA A N 1
ATOM 1687 C CA . ALA A 1 208 ? -15.5 11.742 -0.42 1 98.69 208 ALA A CA 1
ATOM 1688 C C . ALA A 1 208 ? -15.594 10.75 -1.576 1 98.69 208 ALA A C 1
ATOM 1690 O O . ALA A 1 208 ? -16.219 11.039 -2.6 1 98.69 208 ALA A O 1
ATOM 1691 N N . LYS A 1 209 ? -14.969 9.586 -1.403 1 97.19 209 LYS A N 1
ATOM 1692 C CA . LYS A 1 209 ? -15.016 8.539 -2.42 1 97.19 209 LYS A CA 1
ATOM 1693 C C . LYS A 1 209 ? -16.438 8.039 -2.635 1 97.19 209 LYS A C 1
ATOM 1695 O O . LYS A 1 209 ? -16.875 7.871 -3.775 1 97.19 209 LYS A O 1
ATOM 1700 N N . ASN A 1 210 ? -17.203 7.871 -1.618 1 96.62 210 ASN A N 1
ATOM 1701 C CA . ASN A 1 210 ? -18.531 7.277 -1.678 1 96.62 210 ASN A CA 1
ATOM 1702 C C . ASN A 1 210 ? -19.562 8.281 -2.18 1 96.62 210 ASN A C 1
ATOM 1704 O O . ASN A 1 210 ? -20.641 7.887 -2.652 1 96.62 210 ASN A O 1
ATOM 1708 N N . LYS A 1 211 ? -19.25 9.523 -2.084 1 98 211 LYS A N 1
ATOM 1709 C CA . LYS A 1 211 ? -20.188 10.555 -2.514 1 98 211 LYS A CA 1
ATOM 1710 C C . LYS A 1 211 ? -19.922 10.969 -3.959 1 98 211 LYS A C 1
ATOM 1712 O O . LYS A 1 211 ? -20.391 12.016 -4.406 1 98 211 LYS A O 1
ATOM 1717 N N . GLY A 1 212 ? -19.141 10.203 -4.707 1 97.31 212 GLY A N 1
ATOM 1718 C CA . GLY A 1 212 ? -18.984 10.438 -6.133 1 97.31 212 GLY A CA 1
ATOM 1719 C C . GLY A 1 212 ? -17.578 10.82 -6.531 1 97.31 212 GLY A C 1
ATOM 1720 O O . GLY A 1 212 ? -17.297 11.07 -7.711 1 97.31 212 GLY A O 1
ATOM 1721 N N . ARG A 1 213 ? -16.688 10.891 -5.559 1 97.81 213 ARG A N 1
ATOM 1722 C CA . ARG A 1 213 ? -15.273 11.172 -5.805 1 97.81 213 ARG A CA 1
ATOM 1723 C C . ARG A 1 213 ? -15.086 12.578 -6.359 1 97.81 213 ARG A C 1
ATOM 1725 O O . ARG A 1 213 ? -16.031 13.359 -6.426 1 97.81 213 ARG A O 1
ATOM 1732 N N . ASN A 1 214 ? -13.883 13 -6.508 1 98.25 214 ASN A N 1
ATOM 1733 C CA . ASN A 1 214 ? -13.555 14.32 -7.02 1 98.25 214 ASN A CA 1
ATOM 1734 C C . ASN A 1 214 ? -14.148 15.43 -6.152 1 98.25 214 ASN A C 1
ATOM 1736 O O . ASN A 1 214 ? -14.844 16.312 -6.652 1 98.25 214 ASN A O 1
ATOM 1740 N N . ARG A 1 215 ? -13.883 15.273 -4.887 1 98.69 215 ARG A N 1
ATOM 1741 C CA . ARG A 1 215 ? -14.414 16.266 -3.957 1 98.69 215 ARG A CA 1
ATOM 1742 C C . ARG A 1 215 ? -13.641 16.25 -2.643 1 98.69 215 ARG A C 1
ATOM 1744 O O . ARG A 1 215 ? -12.828 15.359 -2.402 1 98.69 215 ARG A O 1
ATOM 1751 N N . ILE A 1 216 ? -13.883 17.266 -1.866 1 98.81 216 ILE A N 1
ATOM 1752 C CA . ILE A 1 216 ? -13.289 17.422 -0.541 1 98.81 216 ILE A CA 1
ATOM 1753 C C . ILE A 1 216 ? -14.383 17.297 0.524 1 98.81 216 ILE A C 1
ATOM 1755 O O . ILE A 1 216 ? -15.445 17.922 0.404 1 98.81 216 ILE A O 1
ATOM 1759 N N . ILE A 1 217 ? -14.148 16.469 1.489 1 98.88 217 ILE A N 1
ATOM 1760 C CA . ILE A 1 217 ? -14.984 16.453 2.689 1 98.88 217 ILE A CA 1
ATOM 1761 C C . ILE A 1 217 ? -14.148 16.875 3.898 1 98.88 217 ILE A C 1
ATOM 1763 O O . ILE A 1 217 ? -13.086 16.312 4.156 1 98.88 217 ILE A O 1
ATOM 1767 N N . SER A 1 218 ? -14.633 17.859 4.57 1 98.31 218 SER A N 1
ATOM 1768 C CA . SER A 1 218 ? -13.875 18.406 5.691 1 98.31 218 SER A CA 1
ATOM 1769 C C . SER A 1 218 ? -14.742 18.516 6.941 1 98.31 218 SER A C 1
ATOM 1771 O O . SER A 1 218 ? -15.961 18.672 6.848 1 98.31 218 SER A O 1
ATOM 1773 N N . ARG A 1 219 ? -14.102 18.297 8.031 1 92.81 219 ARG A N 1
ATOM 1774 C CA . ARG A 1 219 ? -14.734 18.5 9.328 1 92.81 219 ARG A CA 1
ATOM 1775 C C . ARG A 1 219 ? -13.695 18.875 10.383 1 92.81 219 ARG A C 1
ATOM 1777 O O . ARG A 1 219 ? -12.539 18.469 10.297 1 92.81 219 ARG A O 1
ATOM 1784 N N . MET B 1 1 ? 59.844 -21.531 23.281 1 22.78 1 MET B N 1
ATOM 1785 C CA . MET B 1 1 ? 59.875 -21.719 21.844 1 22.78 1 MET B CA 1
ATOM 1786 C C . MET B 1 1 ? 59.094 -20.641 21.125 1 22.78 1 MET B C 1
ATOM 1788 O O . MET B 1 1 ? 57.844 -20.641 21.156 1 22.78 1 MET B O 1
ATOM 1792 N N . LYS B 1 2 ? 59.656 -19.391 21.125 1 28.81 2 LYS B N 1
ATOM 1793 C CA . LYS B 1 2 ? 59.094 -18.062 20.875 1 28.81 2 LYS B CA 1
ATOM 1794 C C . LYS B 1 2 ? 58.562 -17.953 19.453 1 28.81 2 LYS B C 1
ATOM 1796 O O . LYS B 1 2 ? 59.281 -18.203 18.484 1 28.81 2 LYS B O 1
ATOM 1801 N N . THR B 1 3 ? 57.312 -18.234 19.062 1 29.2 3 THR B N 1
ATOM 1802 C CA . THR B 1 3 ? 56.625 -18.406 17.781 1 29.2 3 THR B CA 1
ATOM 1803 C C . THR B 1 3 ? 56.781 -17.156 16.906 1 29.2 3 THR B C 1
ATOM 1805 O O . THR B 1 3 ? 56.469 -16.047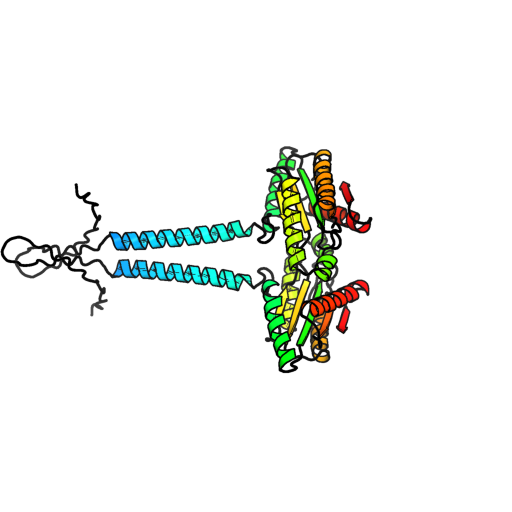 17.328 1 29.2 3 THR B O 1
ATOM 1808 N N . GLY B 1 4 ? 57.906 -17.031 16.141 1 30.14 4 GLY B N 1
ATOM 1809 C CA . GLY B 1 4 ? 58.438 -16.062 15.195 1 30.14 4 GLY B CA 1
ATOM 1810 C C . GLY B 1 4 ? 57.406 -15.547 14.203 1 30.14 4 GLY B C 1
ATOM 1811 O O . GLY B 1 4 ? 57.188 -16.156 13.156 1 30.14 4 GLY B O 1
ATOM 1812 N N . GLU B 1 5 ? 56.281 -15.008 14.602 1 31.25 5 GLU B N 1
ATOM 1813 C CA . GLU B 1 5 ? 55.281 -14.523 13.672 1 31.25 5 GLU B CA 1
ATOM 1814 C C . GLU B 1 5 ? 55.844 -13.484 12.719 1 31.25 5 GLU B C 1
ATOM 1816 O O . GLU B 1 5 ? 56.438 -12.492 13.156 1 31.25 5 GLU B O 1
ATOM 1821 N N . SER B 1 6 ? 56.438 -13.922 11.547 1 30.59 6 SER B N 1
ATOM 1822 C CA . SER B 1 6 ? 57.062 -13.227 10.43 1 30.59 6 SER B CA 1
ATOM 1823 C C . SER B 1 6 ? 56.25 -12.023 9.984 1 30.59 6 SER B C 1
ATOM 1825 O O . SER B 1 6 ? 55.062 -12.18 9.602 1 30.59 6 SER B O 1
ATOM 1827 N N . LYS B 1 7 ? 56.406 -11 10.672 1 32.53 7 LYS B N 1
ATOM 1828 C CA . LYS B 1 7 ? 55.875 -9.719 10.227 1 32.53 7 LYS B CA 1
ATOM 1829 C C . LYS B 1 7 ? 56.375 -9.359 8.836 1 32.53 7 LYS B C 1
ATOM 1831 O O . LYS B 1 7 ? 57.594 -9.328 8.602 1 32.53 7 LYS B O 1
ATOM 1836 N N . ILE B 1 8 ? 55.719 -9.898 7.711 1 31.53 8 ILE B N 1
ATOM 1837 C CA . ILE B 1 8 ? 56.062 -9.648 6.316 1 31.53 8 ILE B CA 1
ATOM 1838 C C . ILE B 1 8 ? 56.188 -8.148 6.074 1 31.53 8 ILE B C 1
ATOM 1840 O O . ILE B 1 8 ? 55.219 -7.395 6.281 1 31.53 8 ILE B O 1
ATOM 1844 N N . SER B 1 9 ? 57.281 -7.547 6.457 1 30.81 9 SER B N 1
ATOM 1845 C CA . SER B 1 9 ? 57.656 -6.148 6.273 1 30.81 9 SER B CA 1
ATOM 1846 C C . SER B 1 9 ? 58.125 -5.879 4.844 1 30.81 9 SER B C 1
ATOM 1848 O O . SER B 1 9 ? 58.875 -6.66 4.266 1 30.81 9 SER B O 1
ATOM 1850 N N . LEU B 1 10 ? 57.219 -5.387 3.898 1 30.59 10 LEU B N 1
ATOM 1851 C CA . LEU B 1 10 ? 57.594 -5.047 2.529 1 30.59 10 LEU B CA 1
ATOM 1852 C C . LEU B 1 10 ? 58.625 -3.93 2.512 1 30.59 10 LEU B C 1
ATOM 1854 O O . LEU B 1 10 ? 58.469 -2.904 3.176 1 30.59 10 LEU B O 1
ATOM 1858 N N . TYR B 1 11 ? 59.938 -4.18 2.176 1 29.98 11 TYR B N 1
ATOM 1859 C CA . TYR B 1 11 ? 61.188 -3.424 2.141 1 29.98 11 TYR B CA 1
ATOM 1860 C C . TYR B 1 11 ? 61.281 -2.594 0.866 1 29.98 11 TYR B C 1
ATOM 1862 O O . TYR B 1 11 ? 61.125 -3.119 -0.238 1 29.98 11 TYR B O 1
ATOM 1870 N N . TRP B 1 12 ? 60.625 -1.331 0.692 1 29.05 12 TRP B N 1
ATOM 1871 C CA . TRP B 1 12 ? 60.938 -0.604 -0.534 1 29.05 12 TRP B CA 1
ATOM 1872 C C . TRP B 1 12 ? 62.219 0.198 -0.38 1 29.05 12 TRP B C 1
ATOM 1874 O O . TRP B 1 12 ? 62.469 0.782 0.676 1 29.05 12 TRP B O 1
ATOM 1884 N N . SER B 1 13 ? 63.438 -0.112 -0.922 1 30.67 13 SER B N 1
ATOM 1885 C CA . SER B 1 13 ? 64.75 0.456 -0.875 1 30.67 13 SER B CA 1
ATOM 1886 C C . SER B 1 13 ? 64.938 1.612 -1.857 1 30.67 13 SER B C 1
ATOM 1888 O O . SER B 1 13 ? 64.5 1.511 -3.012 1 30.67 13 SER B O 1
ATOM 1890 N N . LYS B 1 14 ? 64.625 2.977 -1.491 1 30.73 14 LYS B N 1
ATOM 1891 C CA . LYS B 1 14 ? 65.062 4.047 -2.412 1 30.73 14 LYS B CA 1
ATOM 1892 C C . LYS B 1 14 ? 66.562 4.312 -2.357 1 30.73 14 LYS B C 1
ATOM 1894 O O . LYS B 1 14 ? 67.125 4.457 -1.274 1 30.73 14 LYS B O 1
ATOM 1899 N N . GLY B 1 15 ? 67.375 4.023 -3.318 1 32.28 15 GLY B N 1
ATOM 1900 C CA . GLY B 1 15 ? 68.812 4.184 -3.549 1 32.28 15 GLY B CA 1
ATOM 1901 C C . GLY B 1 15 ? 69.25 5.633 -3.582 1 32.28 15 GLY B C 1
ATOM 1902 O O . GLY B 1 15 ? 68.688 6.441 -4.324 1 32.28 15 GLY B O 1
ATOM 1903 N N . PHE B 1 16 ? 69.625 6.332 -2.412 1 29.22 16 PHE B N 1
ATOM 1904 C CA . PHE B 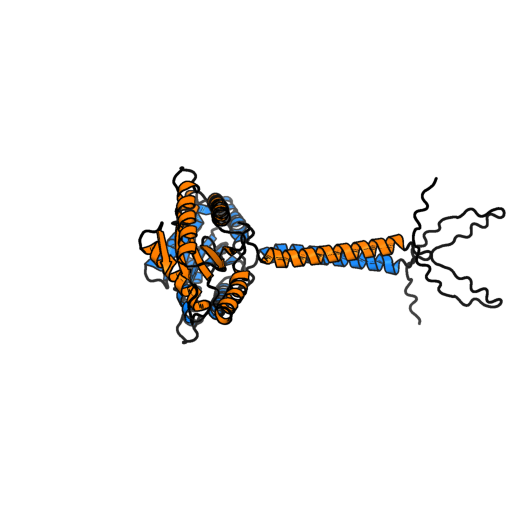1 16 ? 70.125 7.688 -2.535 1 29.22 16 PHE B CA 1
ATOM 1905 C C . PHE B 1 16 ? 71.625 7.664 -2.879 1 29.22 16 PHE B C 1
ATOM 1907 O O . PHE B 1 16 ? 72.312 6.777 -2.439 1 29.22 16 PHE B O 1
ATOM 1914 N N . HIS B 1 17 ? 72.062 8.242 -4.016 1 33.84 17 HIS B N 1
ATOM 1915 C CA . HIS B 1 17 ? 73.375 8.367 -4.562 1 33.84 17 HIS B CA 1
ATOM 1916 C C . HIS B 1 17 ? 74.25 9.312 -3.717 1 33.84 17 HIS B C 1
ATOM 1918 O O . HIS B 1 17 ? 73.875 10.484 -3.545 1 33.84 17 HIS B O 1
ATOM 1924 N N . ILE B 1 18 ? 74.75 8.836 -2.547 1 30.83 18 ILE B N 1
ATOM 1925 C CA . ILE B 1 18 ? 75.75 9.766 -1.949 1 30.83 18 ILE B CA 1
ATOM 1926 C C . ILE B 1 18 ? 77 9.844 -2.82 1 30.83 18 ILE B C 1
ATOM 1928 O O . ILE B 1 18 ? 77.312 8.914 -3.562 1 30.83 18 ILE B O 1
ATOM 1932 N N . ASN B 1 19 ? 77.938 10.727 -2.535 1 32.69 19 ASN B N 1
ATOM 1933 C CA . ASN B 1 19 ? 79.188 11.047 -3.246 1 32.69 19 ASN B CA 1
ATOM 1934 C C . ASN B 1 19 ? 79.938 9.789 -3.592 1 32.69 19 ASN B C 1
ATOM 1936 O O . ASN B 1 19 ? 80.062 9.43 -4.766 1 32.69 19 ASN B O 1
ATOM 1940 N N . ASN B 1 20 ? 81.25 9.664 -3.16 1 32.81 20 ASN B N 1
ATOM 1941 C CA . ASN B 1 20 ? 82.312 8.836 -3.658 1 32.81 20 ASN B CA 1
ATOM 1942 C C . ASN B 1 20 ? 81.938 7.359 -3.664 1 32.81 20 ASN B C 1
ATOM 1944 O O . ASN B 1 20 ? 82.125 6.672 -4.668 1 32.81 20 ASN B O 1
ATOM 1948 N N . SER B 1 21 ? 82.5 6.469 -2.699 1 32.16 21 SER B N 1
ATOM 1949 C CA . SER B 1 21 ? 82.312 5.02 -2.697 1 32.16 21 SER B CA 1
ATOM 1950 C C . SER B 1 21 ? 80.875 4.637 -2.533 1 32.16 21 SER B C 1
ATOM 1952 O O . SER B 1 21 ? 80.188 5.141 -1.638 1 32.16 21 SER B O 1
ATOM 1954 N N . TYR B 1 22 ? 80.312 4.234 -3.674 1 29.92 22 TYR B N 1
ATOM 1955 C CA . TYR B 1 22 ? 78.875 4.129 -3.996 1 29.92 22 TYR B CA 1
ATOM 1956 C C . TYR B 1 22 ? 78.188 3.32 -2.938 1 29.92 22 TYR B C 1
ATOM 1958 O O . TYR B 1 22 ? 77.875 2.146 -3.148 1 29.92 22 TYR B O 1
ATOM 1966 N N . GLN B 1 23 ? 78.812 3.236 -1.748 1 30.06 23 GLN B N 1
ATOM 1967 C CA . GLN B 1 23 ? 78 2.303 -0.92 1 30.06 23 GLN B CA 1
ATOM 1968 C C . GLN B 1 23 ? 76.562 2.777 -0.73 1 30.06 23 GLN B C 1
ATOM 1970 O O . GLN B 1 23 ? 76.375 3.859 -0.188 1 30.06 23 GLN B O 1
ATOM 1975 N N . LYS B 1 24 ? 75.812 2.471 -1.777 1 30.98 24 LYS B N 1
ATOM 1976 C CA . LYS B 1 24 ? 74.375 2.781 -1.821 1 30.98 24 LYS B CA 1
ATOM 1977 C C . LYS B 1 24 ? 73.688 2.318 -0.547 1 30.98 24 LYS B C 1
ATOM 1979 O O . LYS B 1 24 ? 73.75 1.146 -0.178 1 30.98 24 LYS B O 1
ATOM 1984 N N . GLY B 1 25 ? 73.938 3.061 0.532 1 29.12 25 GLY B N 1
ATOM 1985 C CA . GLY B 1 25 ? 73.25 2.646 1.739 1 29.12 25 GLY B CA 1
ATOM 1986 C C . GLY B 1 25 ? 71.75 2.586 1.568 1 29.12 25 GLY B C 1
ATOM 1987 O O . GLY B 1 25 ? 71.125 3.365 0.805 1 29.12 25 GLY B O 1
ATOM 1988 N N . LEU B 1 26 ? 71.25 1.387 1.272 1 27 26 LEU B N 1
ATOM 1989 C CA . LEU B 1 26 ? 69.812 1.059 1.123 1 27 26 LEU B CA 1
ATOM 1990 C C . LEU B 1 26 ? 69.062 1.399 2.393 1 27 26 LEU B C 1
ATOM 1992 O O . LEU B 1 26 ? 69.438 1.028 3.494 1 27 26 LEU B O 1
ATOM 1996 N N . ILE B 1 27 ? 68.812 2.676 2.674 1 28.77 27 ILE B N 1
ATOM 1997 C CA . ILE B 1 27 ? 67.938 2.951 3.826 1 28.77 27 ILE B CA 1
ATOM 1998 C C . ILE B 1 27 ? 66.562 2.289 3.635 1 28.77 27 ILE B C 1
ATOM 2000 O O . ILE B 1 27 ? 65.875 2.605 2.686 1 28.77 27 ILE B O 1
ATOM 2004 N N . GLY B 1 28 ? 66.5 0.933 3.791 1 28.53 28 GLY B N 1
ATOM 2005 C CA . GLY B 1 28 ? 65.312 0.141 3.76 1 28.53 28 GLY B CA 1
ATOM 2006 C C . GLY B 1 28 ? 64.312 0.542 4.824 1 28.53 28 GLY B C 1
ATOM 2007 O O . GLY B 1 28 ? 64.688 0.983 5.91 1 28.53 28 GLY B O 1
ATOM 2008 N N . GLU B 1 29 ? 63.5 1.514 4.602 1 30.22 29 GLU B N 1
ATOM 2009 C CA . GLU B 1 29 ? 62.469 1.815 5.574 1 30.22 29 GLU B CA 1
ATOM 2010 C C . GLU B 1 29 ? 61.562 0.611 5.801 1 30.22 29 GLU B C 1
ATOM 2012 O O . GLU B 1 29 ? 61.125 -0.034 4.844 1 30.22 29 GLU B O 1
ATOM 2017 N N . ILE B 1 30 ? 61.781 -0.1 6.867 1 28.22 30 ILE B N 1
ATOM 2018 C CA . ILE B 1 30 ? 60.938 -1.199 7.344 1 28.22 30 ILE B CA 1
ATOM 2019 C C . ILE B 1 30 ? 59.531 -0.699 7.594 1 28.22 30 ILE B C 1
ATOM 2021 O O . ILE B 1 30 ? 59.312 0.157 8.453 1 28.22 30 ILE B O 1
ATOM 2025 N N . MET B 1 31 ? 58.781 -0.248 6.609 1 31.11 31 MET B N 1
ATOM 2026 C CA . MET B 1 31 ? 57.375 0.055 6.793 1 31.11 31 MET B CA 1
ATOM 2027 C C . MET B 1 31 ? 56.594 -1.179 7.258 1 31.11 31 MET B C 1
ATOM 2029 O O . MET B 1 31 ? 56.812 -2.277 6.738 1 31.11 31 MET B O 1
ATOM 2033 N N . ASP B 1 32 ? 56.344 -1.195 8.484 1 34.03 32 ASP B N 1
ATOM 2034 C CA . ASP B 1 32 ? 55.531 -2.256 9.102 1 34.03 32 ASP B CA 1
ATOM 2035 C C . ASP B 1 32 ? 54.375 -2.639 8.211 1 34.03 32 ASP B C 1
ATOM 2037 O O . ASP B 1 32 ? 53.469 -1.829 7.996 1 34.03 32 ASP B O 1
ATOM 2041 N N . VAL B 1 33 ? 54.562 -3.354 7.133 1 41.62 33 VAL B N 1
ATOM 2042 C CA . VAL B 1 33 ? 53.719 -4.07 6.199 1 41.62 33 VAL B CA 1
ATOM 2043 C C . VAL B 1 33 ? 52.5 -4.605 6.934 1 41.62 33 VAL B C 1
ATOM 2045 O O . VAL B 1 33 ? 51.438 -4.797 6.332 1 41.62 33 VAL B O 1
ATOM 2048 N N . THR B 1 34 ? 52.688 -4.711 8.273 1 46.25 34 THR B N 1
ATOM 2049 C CA . THR B 1 34 ? 51.562 -5.262 9.008 1 46.25 34 THR B CA 1
ATOM 2050 C C . THR B 1 34 ? 50.438 -4.234 9.117 1 46.25 34 THR B C 1
ATOM 2052 O O . THR B 1 34 ? 49.281 -4.59 9.039 1 46.25 34 THR B O 1
ATOM 2055 N N . ARG B 1 35 ? 50.875 -2.947 9.297 1 48.12 35 ARG B N 1
ATOM 2056 C CA . ARG B 1 35 ? 49.812 -1.966 9.492 1 48.12 35 ARG B CA 1
ATOM 2057 C C . ARG B 1 35 ? 49.156 -1.611 8.172 1 48.12 35 ARG B C 1
ATOM 2059 O O . ARG B 1 35 ? 47.938 -1.521 8.102 1 48.12 35 ARG B O 1
ATOM 2066 N N . GLU B 1 36 ? 49.969 -1.389 7.211 1 51.78 36 GLU B N 1
ATOM 2067 C CA . GLU B 1 36 ? 49.375 -1.147 5.898 1 51.78 36 GLU B CA 1
ATOM 2068 C C . GLU B 1 36 ? 48.5 -2.322 5.461 1 51.78 36 GLU B C 1
ATOM 2070 O O . GLU B 1 36 ? 47.406 -2.125 4.934 1 51.78 36 GLU B O 1
ATOM 2075 N N . LYS B 1 37 ? 49.062 -3.463 5.55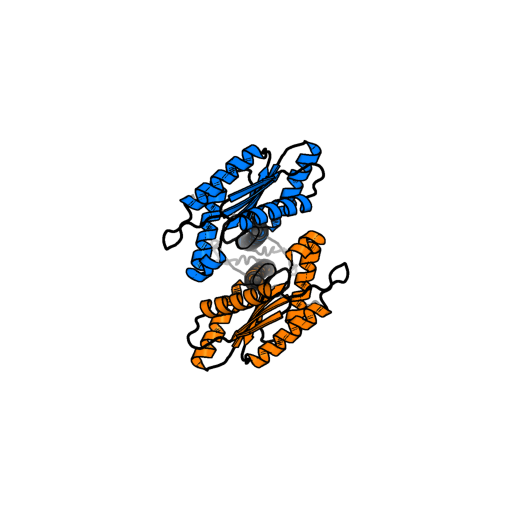9 1 53.28 37 LYS B N 1
ATOM 2076 C CA . LYS B 1 37 ? 48.25 -4.645 5.242 1 53.28 37 LYS B CA 1
ATOM 2077 C C . LYS B 1 37 ? 47.031 -4.738 6.141 1 53.28 37 LYS B C 1
ATOM 2079 O O . LYS B 1 37 ? 45.938 -5.129 5.684 1 53.28 37 LYS B O 1
ATOM 2084 N N . GLN B 1 38 ? 47.312 -4.305 7.395 1 58.19 38 GLN B N 1
ATOM 2085 C CA . GLN B 1 38 ? 46.156 -4.309 8.297 1 58.19 38 GLN B CA 1
ATOM 2086 C C . GLN B 1 38 ? 45.125 -3.279 7.863 1 58.19 38 GLN B C 1
ATOM 2088 O O . GLN B 1 38 ? 43.906 -3.555 7.891 1 58.19 38 GLN B O 1
ATOM 2093 N N . VAL B 1 39 ? 45.656 -2.1 7.473 1 58.31 39 VAL B N 1
ATOM 2094 C CA . VAL B 1 39 ? 44.688 -1.079 7.043 1 58.31 39 VAL B CA 1
ATOM 2095 C C . VAL B 1 39 ? 44.062 -1.498 5.727 1 58.31 39 VAL B C 1
ATOM 2097 O O . VAL B 1 39 ? 42.844 -1.314 5.535 1 58.31 39 VAL B O 1
ATOM 2100 N N . GLU B 1 40 ? 44.844 -1.975 4.887 1 59.09 40 GLU B N 1
ATOM 2101 C CA . GLU B 1 40 ? 44.312 -2.504 3.643 1 59.09 40 GLU B CA 1
ATOM 2102 C C . GLU B 1 40 ? 43.312 -3.623 3.91 1 59.09 40 GLU B C 1
ATOM 2104 O O . GLU B 1 40 ? 42.25 -3.691 3.27 1 59.09 40 GLU B O 1
ATOM 2109 N N . ILE B 1 41 ? 43.688 -4.461 4.73 1 60.25 41 ILE B N 1
ATOM 2110 C CA . ILE B 1 41 ? 42.781 -5.527 5.105 1 60.25 41 ILE B CA 1
ATOM 2111 C C . ILE B 1 41 ? 41.5 -4.926 5.727 1 60.25 41 ILE B C 1
ATOM 2113 O O . ILE B 1 41 ? 40.406 -5.352 5.422 1 60.25 41 ILE B O 1
ATOM 2117 N N . GLU B 1 42 ? 41.75 -3.938 6.531 1 59.47 42 GLU B N 1
ATOM 2118 C CA . GLU B 1 42 ? 40.594 -3.277 7.129 1 59.47 42 GLU B CA 1
ATOM 2119 C C . GLU B 1 42 ? 39.75 -2.566 6.066 1 59.47 42 GLU B C 1
ATOM 2121 O O . GLU B 1 42 ? 38.531 -2.58 6.133 1 59.47 42 GLU B O 1
ATOM 2126 N N . LEU B 1 43 ? 40.438 -1.992 5.121 1 58.75 43 LEU B N 1
ATOM 2127 C CA . LEU B 1 43 ? 39.719 -1.342 4.027 1 58.75 43 LEU B CA 1
ATOM 2128 C C . LEU B 1 43 ? 38.969 -2.363 3.193 1 58.75 43 LEU B C 1
ATOM 2130 O O . LEU B 1 43 ? 37.781 -2.137 2.834 1 58.75 43 LEU B O 1
ATOM 2134 N N . ILE B 1 44 ? 39.656 -3.408 2.848 1 57.5 44 ILE B N 1
ATOM 2135 C CA . ILE B 1 44 ? 39 -4.465 2.086 1 57.5 44 ILE B CA 1
ATOM 2136 C C . ILE B 1 44 ? 37.812 -5.027 2.885 1 57.5 44 ILE B C 1
ATOM 2138 O O . ILE B 1 44 ? 36.75 -5.266 2.332 1 57.5 44 ILE B O 1
ATOM 2142 N N . GLN B 1 45 ? 38.062 -5.145 4.156 1 62.5 45 GLN B N 1
ATOM 2143 C CA . GLN B 1 45 ? 36.969 -5.637 4.988 1 62.5 45 GLN B CA 1
ATOM 2144 C C . GLN B 1 45 ? 35.812 -4.633 5.039 1 62.5 45 GLN B C 1
ATOM 2146 O O . GLN B 1 45 ? 34.656 -5.016 4.996 1 62.5 45 GLN B O 1
ATOM 2151 N N . THR B 1 46 ? 36.25 -3.406 5.102 1 60.72 46 THR B N 1
ATOM 2152 C CA . THR B 1 46 ? 35.219 -2.377 5.152 1 60.72 46 THR B CA 1
ATOM 2153 C C . THR B 1 46 ? 34.469 -2.295 3.822 1 60.72 46 THR B C 1
ATOM 2155 O O . THR B 1 46 ? 33.25 -2.145 3.799 1 60.72 46 THR B O 1
ATOM 2158 N N . ILE B 1 47 ? 35.188 -2.455 2.791 1 57.56 47 ILE B N 1
ATOM 2159 C CA . ILE B 1 47 ? 34.562 -2.447 1.472 1 57.56 47 ILE B CA 1
ATOM 2160 C C . ILE B 1 47 ? 33.656 -3.672 1.316 1 57.56 47 ILE B C 1
ATOM 2162 O O . ILE B 1 47 ? 32.531 -3.568 0.8 1 57.56 47 ILE B O 1
ATOM 2166 N N . LYS B 1 48 ? 34.188 -4.766 1.684 1 57.78 48 LYS B N 1
ATOM 2167 C CA . LYS B 1 48 ? 33.375 -5.973 1.64 1 57.78 48 LYS B CA 1
ATOM 2168 C C . LYS B 1 48 ? 32.125 -5.816 2.504 1 57.78 48 LYS B C 1
ATOM 2170 O O . LYS B 1 48 ? 31.016 -6.227 2.107 1 57.78 48 LYS B O 1
ATOM 2175 N N . LYS B 1 49 ? 32.344 -5.203 3.641 1 58.22 49 LYS B N 1
ATOM 2176 C CA . LYS B 1 49 ? 31.203 -4.941 4.488 1 58.22 49 LYS B CA 1
ATOM 2177 C C . LYS B 1 49 ? 30.219 -3.98 3.807 1 58.22 49 LYS B C 1
ATOM 2179 O O . LYS B 1 49 ? 29.016 -4.16 3.887 1 58.22 49 LYS B O 1
ATOM 2184 N N . LEU B 1 50 ? 30.844 -3.094 3.164 1 57.78 50 LEU B N 1
ATOM 2185 C CA . LEU B 1 50 ? 30.016 -2.143 2.436 1 57.78 50 LEU B CA 1
ATOM 2186 C C . LEU B 1 50 ? 29.281 -2.826 1.285 1 57.78 50 LEU B C 1
ATOM 2188 O O . LEU B 1 50 ? 28.109 -2.545 1.033 1 57.78 50 LEU B O 1
ATOM 2192 N N . GLU B 1 51 ? 29.969 -3.578 0.539 1 56.12 51 GLU B N 1
ATOM 2193 C CA . GLU B 1 51 ? 29.359 -4.336 -0.551 1 56.12 51 GLU B CA 1
ATOM 2194 C C . GLU B 1 51 ? 28.297 -5.293 -0.03 1 56.12 51 GLU B C 1
ATOM 2196 O O . GLU B 1 51 ? 27.234 -5.426 -0.628 1 56.12 51 GLU B O 1
ATOM 2201 N N . ILE B 1 52 ? 28.766 -5.973 0.953 1 54.28 52 ILE B N 1
ATOM 2202 C CA . ILE B 1 52 ? 27.781 -6.867 1.56 1 54.28 52 ILE B CA 1
ATOM 2203 C C . ILE B 1 52 ? 26.594 -6.059 2.068 1 54.28 52 ILE B C 1
ATOM 2205 O O . ILE B 1 52 ? 25.438 -6.449 1.867 1 54.28 52 ILE B O 1
ATOM 2209 N N . ALA B 1 53 ? 27.047 -5.039 2.66 1 53.94 53 ALA B N 1
ATOM 2210 C CA . ALA B 1 53 ? 25.969 -4.176 3.125 1 53.94 53 ALA B CA 1
ATOM 2211 C C . ALA B 1 53 ? 25.125 -3.682 1.956 1 53.94 53 ALA B C 1
ATOM 2213 O O . ALA B 1 53 ? 23.891 -3.645 2.047 1 53.94 53 ALA B O 1
ATOM 2214 N N . ASN B 1 54 ? 25.75 -3.332 0.952 1 53.12 54 ASN B N 1
ATOM 2215 C CA . ASN B 1 54 ? 25.047 -2.865 -0.235 1 53.12 54 ASN B CA 1
ATOM 2216 C C . ASN B 1 54 ? 24.234 -3.982 -0.88 1 53.12 54 ASN B C 1
ATOM 2218 O O . ASN B 1 54 ? 23.109 -3.758 -1.329 1 53.12 54 ASN B O 1
ATOM 2222 N N . LYS B 1 55 ? 24.891 -5.078 -1.092 1 52.31 55 LYS B N 1
ATOM 2223 C CA . LYS B 1 55 ? 24.172 -6.238 -1.605 1 52.31 55 LYS B CA 1
ATOM 2224 C C . LYS B 1 55 ? 23.031 -6.637 -0.673 1 52.31 55 LYS B C 1
ATOM 2226 O O . LYS B 1 55 ? 21.953 -7 -1.131 1 52.31 55 LYS B O 1
ATOM 2231 N N . THR B 1 56 ? 23.422 -6.715 0.53 1 51.84 56 THR B N 1
ATOM 2232 C CA . THR B 1 56 ? 22.359 -6.957 1.509 1 51.84 56 THR B CA 1
ATOM 2233 C C . THR B 1 56 ? 21.266 -5.895 1.406 1 51.84 56 THR B C 1
ATOM 2235 O O . THR B 1 56 ? 20.078 -6.207 1.496 1 51.84 56 THR B O 1
ATOM 2238 N N . ILE B 1 57 ? 21.75 -4.777 1.258 1 52.09 57 ILE B N 1
ATOM 2239 C CA . ILE B 1 57 ? 20.797 -3.703 1.032 1 52.09 57 ILE B CA 1
ATOM 2240 C C . ILE B 1 57 ? 20 -3.977 -0.246 1 52.09 57 ILE B C 1
ATOM 2242 O O . ILE B 1 57 ? 18.781 -3.822 -0.272 1 52.09 57 ILE B O 1
ATOM 2246 N N . GLU B 1 58 ? 20.75 -4.332 -1.243 1 53.5 58 GLU B N 1
ATOM 2247 C CA . GLU B 1 58 ? 20.094 -4.699 -2.496 1 53.5 58 GLU B CA 1
ATOM 2248 C C . GLU B 1 58 ? 19.203 -5.918 -2.314 1 53.5 58 GLU B C 1
ATOM 2250 O O . GLU B 1 58 ? 18.094 -5.969 -2.848 1 53.5 58 GLU B O 1
ATOM 2255 N N . GLU B 1 59 ? 19.828 -7.023 -1.819 1 51.69 59 GLU B N 1
ATOM 2256 C CA . GLU B 1 59 ? 19.047 -8.203 -1.492 1 51.69 59 GLU B CA 1
ATOM 2257 C C . GLU B 1 59 ? 17.953 -7.875 -0.476 1 51.69 59 GLU B C 1
ATOM 2259 O O . GLU B 1 59 ? 16.828 -8.367 -0.579 1 51.69 59 GLU B O 1
ATOM 2264 N N . ASN B 1 60 ? 18.422 -7.27 0.612 1 54.06 60 ASN B N 1
ATOM 2265 C CA . ASN B 1 60 ? 17.469 -6.801 1.609 1 54.06 60 ASN B CA 1
ATOM 2266 C C . ASN B 1 60 ? 16.406 -5.898 0.988 1 54.06 60 ASN B C 1
ATOM 2268 O O . ASN B 1 60 ? 15.258 -5.859 1.456 1 54.06 60 ASN B O 1
ATOM 2272 N N . SER B 1 61 ? 16.719 -5.574 -0.205 1 68.94 61 SER B N 1
ATOM 2273 C CA . SER B 1 61 ? 15.797 -4.68 -0.901 1 68.94 61 SER B CA 1
ATOM 2274 C C . SER B 1 61 ? 14.664 -5.457 -1.562 1 68.94 61 SER B C 1
ATOM 2276 O O . SER B 1 61 ? 13.625 -4.883 -1.904 1 68.94 61 SER B O 1
ATOM 2278 N N . LYS B 1 62 ? 14.812 -6.848 -1.366 1 83.44 62 LYS B N 1
ATOM 2279 C CA . LYS B 1 62 ? 13.773 -7.629 -2.02 1 83.44 62 LYS B CA 1
ATOM 2280 C C . LYS B 1 62 ? 12.773 -8.172 -1.003 1 83.44 62 LYS B C 1
ATOM 2282 O O . LYS B 1 62 ? 11.742 -8.742 -1.377 1 83.44 62 LYS B O 1
ATOM 2287 N N . LEU B 1 63 ? 13.109 -8.117 0.189 1 87.62 63 LEU B N 1
ATOM 2288 C CA . LEU B 1 63 ? 12.242 -8.633 1.244 1 87.62 63 LEU B CA 1
ATOM 2289 C C . LEU B 1 63 ? 11.461 -7.504 1.905 1 87.62 63 LEU B C 1
ATOM 2291 O O . LEU B 1 63 ? 11.969 -6.395 2.055 1 87.62 63 LEU B O 1
ATOM 2295 N N . ASP B 1 64 ? 10.305 -7.871 2.23 1 89.81 64 ASP B N 1
ATOM 2296 C CA . ASP B 1 64 ? 9.508 -6.973 3.059 1 89.81 64 ASP B CA 1
ATOM 2297 C C . ASP B 1 64 ? 9.969 -7.012 4.512 1 89.81 64 ASP B C 1
ATOM 2299 O O . ASP B 1 64 ? 9.938 -8.062 5.152 1 89.81 64 ASP B O 1
ATOM 2303 N N . ALA B 1 65 ? 10.312 -5.926 5.023 1 83.38 65 ALA B N 1
ATOM 2304 C CA . ALA B 1 65 ? 10.953 -5.84 6.332 1 83.38 65 ALA B CA 1
ATOM 2305 C C . ALA B 1 65 ? 10 -6.273 7.441 1 83.38 65 ALA B C 1
ATOM 2307 O O . ALA B 1 65 ? 10.43 -6.781 8.477 1 83.38 65 ALA B O 1
ATOM 2308 N N . LEU B 1 66 ? 8.727 -6.16 7.238 1 89 66 LEU B N 1
ATOM 2309 C CA . LEU B 1 66 ? 7.766 -6.457 8.289 1 89 66 LEU B CA 1
ATOM 2310 C C . LEU B 1 66 ? 7.488 -7.957 8.367 1 89 66 LEU B C 1
ATOM 2312 O O . LEU B 1 66 ? 7.551 -8.547 9.445 1 89 66 LEU B O 1
ATOM 2316 N N . THR B 1 67 ? 7.34 -8.531 7.281 1 96.25 67 THR B N 1
ATOM 2317 C CA . THR B 1 67 ? 6.793 -9.891 7.277 1 96.25 67 THR B CA 1
ATOM 2318 C C . THR B 1 67 ? 7.879 -10.906 6.938 1 96.25 67 THR B C 1
ATOM 2320 O O . THR B 1 67 ? 7.695 -12.109 7.141 1 96.25 67 THR B O 1
ATOM 2323 N N . GLY B 1 68 ? 8.945 -10.461 6.27 1 91.88 68 GLY B N 1
ATOM 2324 C CA . GLY B 1 68 ? 10 -11.367 5.84 1 91.88 68 GLY B CA 1
ATOM 2325 C C . GLY B 1 68 ? 9.711 -12.016 4.5 1 91.88 68 GLY B C 1
ATOM 2326 O O . GLY B 1 68 ? 10.547 -12.75 3.967 1 91.88 68 GLY B O 1
ATOM 2327 N N . LEU B 1 69 ? 8.547 -11.797 3.986 1 95.75 69 LEU B N 1
ATOM 2328 C CA . LEU B 1 69 ? 8.234 -12.266 2.641 1 95.75 69 LEU B CA 1
ATOM 2329 C C . LEU B 1 69 ? 8.961 -11.43 1.593 1 95.75 69 LEU B C 1
ATOM 2331 O O . LEU B 1 69 ? 9.547 -10.391 1.915 1 95.75 69 LEU B O 1
ATOM 2335 N N . TYR B 1 70 ? 8.992 -11.945 0.379 1 92.25 70 TYR B N 1
ATOM 2336 C CA . TYR B 1 70 ? 9.484 -11.102 -0.702 1 92.25 70 TYR B CA 1
ATOM 2337 C C . TYR B 1 70 ? 8.609 -9.859 -0.865 1 92.25 70 TYR B C 1
ATOM 2339 O O . TYR B 1 70 ? 7.418 -9.883 -0.543 1 92.25 70 TYR B O 1
ATOM 2347 N N . ASN B 1 71 ? 9.219 -8.797 -1.278 1 90.69 71 ASN B N 1
ATOM 2348 C CA . ASN B 1 71 ? 8.422 -7.617 -1.603 1 90.69 71 ASN B CA 1
ATOM 2349 C C . ASN B 1 71 ? 8.039 -7.586 -3.08 1 90.69 71 ASN B C 1
ATOM 2351 O O . ASN B 1 71 ? 8.445 -8.461 -3.848 1 90.69 71 ASN B O 1
ATOM 2355 N N . ARG B 1 72 ? 7.297 -6.668 -3.488 1 90.38 72 ARG B N 1
ATOM 2356 C CA . ARG B 1 72 ? 6.672 -6.613 -4.805 1 90.38 72 ARG B CA 1
ATOM 2357 C C . ARG B 1 72 ? 7.715 -6.441 -5.902 1 90.38 72 ARG B C 1
ATOM 2359 O O . ARG B 1 72 ? 7.441 -6.707 -7.074 1 90.38 72 ARG B O 1
ATOM 2366 N N . SER B 1 73 ? 8.906 -6.02 -5.582 1 83.56 73 SER B N 1
ATOM 2367 C CA . SER B 1 73 ? 9.922 -5.691 -6.578 1 83.56 73 SER B CA 1
ATOM 2368 C C . SER B 1 73 ? 10.344 -6.926 -7.363 1 83.56 73 SER B C 1
ATOM 2370 O O . SER B 1 73 ? 10.812 -6.812 -8.5 1 83.56 73 SER B O 1
ATOM 2372 N N . ILE B 1 74 ? 10.109 -8.039 -6.832 1 87.81 74 ILE B N 1
ATOM 2373 C CA . ILE B 1 74 ? 10.602 -9.25 -7.477 1 87.81 74 ILE B CA 1
ATOM 2374 C C . ILE B 1 74 ? 9.516 -9.82 -8.391 1 87.81 74 ILE B C 1
ATOM 2376 O O . ILE B 1 74 ? 9.781 -10.734 -9.18 1 87.81 74 ILE B O 1
ATOM 2380 N N . LEU B 1 75 ? 8.367 -9.359 -8.273 1 93.75 75 LEU B N 1
ATOM 2381 C CA . LEU B 1 75 ? 7.188 -9.977 -8.859 1 93.75 75 LEU B CA 1
ATOM 2382 C C . LEU B 1 75 ? 7.355 -10.156 -10.359 1 93.75 75 LEU B C 1
ATOM 2384 O O . LEU B 1 75 ? 7.234 -11.273 -10.875 1 93.75 75 LEU B O 1
ATOM 2388 N N . ILE B 1 76 ? 7.691 -9.102 -11.078 1 90.31 76 ILE B N 1
ATOM 2389 C CA . ILE B 1 76 ? 7.695 -9.102 -12.539 1 90.31 76 ILE B CA 1
ATOM 2390 C C . ILE B 1 76 ? 8.781 -10.047 -13.047 1 90.31 76 ILE B C 1
ATOM 2392 O O . ILE B 1 76 ? 8.531 -10.852 -13.953 1 90.31 76 ILE B O 1
ATOM 2396 N N . ASP B 1 77 ? 9.906 -9.969 -12.406 1 88.44 77 ASP B N 1
ATOM 2397 C CA . ASP B 1 77 ? 11 -10.844 -12.812 1 88.44 77 ASP B CA 1
ATOM 2398 C C . ASP B 1 77 ? 10.625 -12.312 -12.633 1 88.44 77 ASP B C 1
ATOM 2400 O O . ASP B 1 77 ? 10.906 -13.141 -13.5 1 88.44 77 ASP B O 1
ATOM 2404 N N . ARG B 1 78 ? 10.023 -12.641 -11.57 1 91.75 78 ARG B N 1
ATOM 2405 C CA . ARG B 1 78 ? 9.648 -14.023 -11.289 1 91.75 78 ARG B CA 1
ATOM 2406 C C . ARG B 1 78 ? 8.516 -14.484 -12.203 1 91.75 78 ARG B C 1
ATOM 2408 O O . ARG B 1 78 ? 8.547 -15.602 -12.719 1 91.75 78 ARG B O 1
ATOM 2415 N N . MET B 1 79 ? 7.574 -13.672 -12.422 1 95.81 79 MET B N 1
ATOM 2416 C CA . MET B 1 79 ? 6.484 -14 -13.336 1 95.81 79 MET B CA 1
ATOM 2417 C C . MET B 1 79 ? 7.016 -14.258 -14.742 1 95.81 79 MET B C 1
ATOM 2419 O O . MET B 1 79 ? 6.547 -15.164 -15.43 1 95.81 79 MET B O 1
ATOM 2423 N N . GLN B 1 80 ? 7.953 -13.398 -15.148 1 92.62 80 GLN B N 1
ATOM 2424 C CA . GLN B 1 80 ? 8.531 -13.547 -16.484 1 92.62 80 GLN B CA 1
ATOM 2425 C C . GLN B 1 80 ? 9.234 -14.891 -16.625 1 92.62 80 GLN B C 1
ATOM 2427 O O . GLN B 1 80 ? 9.117 -15.539 -17.672 1 92.62 80 GLN B O 1
ATOM 2432 N N . LEU B 1 81 ? 9.914 -15.25 -15.617 1 91.94 81 LEU B N 1
ATOM 2433 C CA . LEU B 1 81 ? 10.602 -16.531 -15.625 1 91.94 81 LEU B CA 1
ATOM 2434 C C . LEU B 1 81 ? 9.625 -17.672 -15.891 1 91.94 81 LEU B C 1
ATOM 2436 O O . LEU B 1 81 ? 9.852 -18.5 -16.781 1 91.94 81 LEU B O 1
ATOM 2440 N N . PHE B 1 82 ? 8.531 -17.734 -15.219 1 94.31 82 PHE B N 1
ATOM 2441 C CA . PHE B 1 82 ? 7.602 -18.859 -15.312 1 94.31 82 PHE B CA 1
ATOM 2442 C C . PHE B 1 82 ? 6.738 -18.734 -16.562 1 94.31 82 PHE B C 1
ATOM 2444 O O . PHE B 1 82 ? 6.34 -19.734 -17.156 1 94.31 82 PHE B O 1
ATOM 2451 N N . ALA B 1 83 ? 6.488 -17.516 -17.016 1 96.25 83 ALA B N 1
ATOM 2452 C CA . ALA B 1 83 ? 5.812 -17.297 -18.281 1 96.25 83 ALA B CA 1
ATOM 2453 C C . ALA B 1 83 ? 6.625 -17.875 -19.438 1 96.25 83 ALA B C 1
ATOM 2455 O O . ALA B 1 83 ? 6.07 -18.516 -20.344 1 96.25 83 ALA B O 1
ATOM 2456 N N . ASN B 1 84 ? 7.91 -17.656 -19.375 1 92.12 84 ASN B N 1
ATOM 2457 C CA . ASN B 1 84 ? 8.797 -18.203 -20.391 1 92.12 84 ASN B CA 1
ATOM 2458 C C . ASN B 1 84 ? 8.781 -19.734 -20.391 1 92.12 84 ASN B C 1
ATOM 2460 O O . ASN B 1 84 ? 8.734 -20.359 -21.438 1 92.12 84 ASN B O 1
ATOM 2464 N N . LEU B 1 85 ? 8.844 -20.281 -19.234 1 91.25 85 LEU B N 1
ATOM 2465 C CA . LEU B 1 85 ? 8.797 -21.734 -19.094 1 91.25 85 LEU B CA 1
ATOM 2466 C C . LEU B 1 85 ? 7.48 -22.297 -19.625 1 91.25 85 LEU B C 1
ATOM 2468 O O . LEU B 1 85 ? 7.453 -23.359 -20.234 1 91.25 85 LEU B O 1
ATOM 2472 N N . PHE B 1 86 ? 6.453 -21.578 -19.328 1 95.44 86 PHE B N 1
ATOM 2473 C CA . PHE B 1 86 ? 5.141 -21.953 -19.844 1 95.44 86 PHE B CA 1
ATOM 2474 C C . PHE B 1 86 ? 5.129 -21.938 -21.375 1 95.44 86 PHE B C 1
ATOM 2476 O O . PHE B 1 86 ? 4.656 -22.891 -22 1 95.44 86 PHE B O 1
ATOM 2483 N N . GLU B 1 87 ? 5.645 -20.922 -21.953 1 94.19 87 GLU B N 1
ATOM 2484 C CA . GLU B 1 87 ? 5.641 -20.766 -23.391 1 94.19 87 GLU B CA 1
ATOM 2485 C C . GLU B 1 87 ? 6.551 -21.797 -24.062 1 94.19 87 GLU B C 1
ATOM 2487 O O . GLU B 1 87 ? 6.215 -22.328 -25.125 1 94.19 87 GLU B O 1
ATOM 2492 N N . GLU B 1 88 ? 7.625 -22.094 -23.422 1 90.19 88 GLU B N 1
ATOM 2493 C CA . GLU B 1 88 ? 8.641 -22.938 -24.031 1 90.19 88 GLU B CA 1
ATOM 2494 C C . GLU B 1 88 ? 8.367 -24.422 -23.75 1 90.19 88 GLU B C 1
ATOM 2496 O O . GLU B 1 88 ? 8.609 -25.266 -24.609 1 90.19 88 GLU B O 1
ATOM 2501 N N . GLN B 1 89 ? 7.91 -24.719 -22.562 1 92.25 89 GLN B N 1
ATOM 2502 C CA . GLN B 1 89 ? 7.863 -26.109 -22.141 1 92.25 89 GLN B CA 1
ATOM 2503 C C . GLN B 1 89 ? 6.457 -26.5 -21.688 1 92.25 89 GLN B C 1
ATOM 2505 O O . GLN B 1 89 ? 6.238 -27.625 -21.234 1 92.25 89 GLN B O 1
ATOM 2510 N N . ASN B 1 90 ? 5.555 -25.594 -21.688 1 93.5 90 ASN B N 1
ATOM 2511 C CA . ASN B 1 90 ? 4.176 -25.828 -21.266 1 93.5 90 ASN B CA 1
ATOM 2512 C C . ASN B 1 90 ? 4.098 -26.188 -19.781 1 93.5 90 ASN B C 1
ATOM 2514 O O . ASN B 1 90 ? 3.283 -27.031 -19.391 1 93.5 90 ASN B O 1
ATOM 2518 N N . ILE B 1 91 ? 5.027 -25.672 -19.094 1 92.44 91 ILE B N 1
ATOM 2519 C CA . ILE B 1 91 ? 5.012 -25.859 -17.641 1 92.44 91 ILE B CA 1
ATOM 2520 C C . ILE B 1 91 ? 4.012 -24.906 -17 1 92.44 91 ILE B C 1
ATOM 2522 O O . ILE B 1 91 ? 4.23 -23.688 -16.984 1 92.44 91 ILE B O 1
ATOM 2526 N N . GLU B 1 92 ? 2.961 -25.453 -16.391 1 96.31 92 GLU B N 1
ATOM 2527 C CA . GLU B 1 92 ? 1.882 -24.641 -15.812 1 96.31 92 GLU B CA 1
ATOM 2528 C C . GLU B 1 92 ? 2.307 -24.016 -14.492 1 96.31 92 GLU B C 1
ATOM 2530 O O . GLU B 1 92 ? 3.123 -24.578 -13.758 1 96.31 92 GLU B O 1
ATOM 2535 N N . PHE B 1 93 ? 1.802 -22.844 -14.258 1 97.12 93 PHE B N 1
ATOM 2536 C CA . PHE B 1 93 ? 1.928 -22.234 -12.938 1 97.12 93 PHE B CA 1
ATOM 2537 C C . PHE B 1 93 ? 0.691 -21.406 -12.609 1 97.12 93 PHE B C 1
ATOM 2539 O O . PHE B 1 93 ? -0.099 -21.078 -13.5 1 97.12 93 PHE B O 1
ATOM 2546 N N . CYS B 1 94 ? 0.482 -21.172 -11.328 1 98.62 94 CYS B N 1
ATOM 2547 C CA . CYS B 1 94 ? -0.69 -20.453 -10.844 1 98.62 94 CYS B CA 1
ATOM 2548 C C . CYS B 1 94 ? -0.28 -19.234 -10.023 1 98.62 94 CYS B C 1
ATOM 2550 O O . CYS B 1 94 ? 0.854 -19.156 -9.547 1 98.62 94 CYS B O 1
ATOM 2552 N N . VAL B 1 95 ? -1.181 -18.281 -9.984 1 98.69 95 VAL B N 1
ATOM 2553 C CA . VAL B 1 95 ? -1.011 -17.062 -9.203 1 98.69 95 VAL B CA 1
ATOM 2554 C C . VAL B 1 95 ? -2.217 -16.875 -8.289 1 98.69 95 VAL B C 1
ATOM 2556 O O . VAL B 1 95 ? -3.363 -17.031 -8.719 1 98.69 95 VAL B O 1
ATOM 2559 N N . LEU B 1 96 ? -1.888 -16.578 -7.047 1 98.81 96 LEU B N 1
ATOM 2560 C CA . LEU B 1 96 ? -2.893 -16.328 -6.02 1 98.81 96 LEU B CA 1
ATOM 2561 C C . LEU B 1 96 ? -2.723 -14.945 -5.414 1 98.81 96 LEU B C 1
ATOM 2563 O O . LEU B 1 96 ? -1.598 -14.508 -5.148 1 98.81 96 LEU B O 1
ATOM 2567 N N . MET B 1 97 ? -3.832 -14.234 -5.312 1 98.69 97 MET B N 1
ATOM 2568 C CA . MET B 1 97 ? -3.838 -12.984 -4.551 1 98.69 97 MET B CA 1
ATOM 2569 C C . MET B 1 97 ? -4.773 -13.086 -3.35 1 98.69 97 MET B C 1
ATOM 2571 O O . MET B 1 97 ? -5.887 -13.602 -3.465 1 98.69 97 MET B O 1
ATOM 2575 N N . ALA B 1 98 ? -4.285 -12.602 -2.246 1 98.81 98 ALA B N 1
ATOM 2576 C CA . ALA B 1 98 ? -5.051 -12.656 -1.006 1 98.81 98 ALA B CA 1
ATOM 2577 C C . ALA B 1 98 ? -5.082 -11.289 -0.321 1 98.81 98 ALA B C 1
ATOM 2579 O O . ALA B 1 98 ? -4.121 -10.523 -0.413 1 98.81 98 ALA B O 1
ATOM 2580 N N . ASP B 1 99 ? -6.082 -11.008 0.328 1 98.38 99 ASP B N 1
ATOM 2581 C CA . ASP B 1 99 ? -6.281 -9.781 1.098 1 98.38 99 ASP B CA 1
ATOM 2582 C C . ASP B 1 99 ? -6.945 -10.078 2.441 1 98.38 99 ASP B C 1
ATOM 2584 O O . ASP B 1 99 ? -7.879 -10.883 2.514 1 98.38 99 ASP B O 1
ATOM 2588 N N . LEU B 1 100 ? -6.477 -9.469 3.504 1 98.38 100 LEU B N 1
ATOM 2589 C CA . LEU B 1 100 ? -7.098 -9.625 4.812 1 98.38 100 LEU B CA 1
ATOM 2590 C C . LEU B 1 100 ? -8.398 -8.844 4.898 1 98.38 100 LEU B C 1
ATOM 2592 O O . LEU B 1 100 ? -8.422 -7.633 4.652 1 98.38 100 LEU B O 1
ATOM 2596 N N . ASP B 1 101 ? -9.438 -9.578 5.273 1 98.25 101 ASP B N 1
ATOM 2597 C CA . ASP B 1 101 ? -10.773 -8.984 5.277 1 98.25 101 ASP B CA 1
ATOM 2598 C C . ASP B 1 101 ? -10.906 -7.949 6.391 1 98.25 101 ASP B C 1
ATOM 2600 O O . ASP B 1 101 ? -10.633 -8.242 7.555 1 98.25 101 ASP B O 1
ATOM 2604 N N . PHE B 1 102 ? -11.352 -6.77 6 1 96.56 102 PHE B N 1
ATOM 2605 C CA . PHE B 1 102 ? -11.648 -5.684 6.93 1 96.56 102 PHE B CA 1
ATOM 2606 C C . PHE B 1 102 ? -10.414 -5.32 7.746 1 96.56 102 PHE B C 1
ATOM 2608 O O . PHE B 1 102 ? -10.516 -5.051 8.945 1 96.56 102 PHE B O 1
ATOM 2615 N N . PHE B 1 103 ? -9.297 -5.309 7.148 1 96.5 103 PHE B N 1
ATOM 2616 C CA . PHE B 1 103 ? -8.047 -5.086 7.859 1 96.5 103 PHE B CA 1
ATOM 2617 C C . PHE B 1 103 ? -7.965 -3.658 8.383 1 96.5 103 PHE B C 1
ATOM 2619 O O . PHE B 1 103 ? -7.406 -3.414 9.453 1 96.5 103 PHE B O 1
ATOM 2626 N N . LYS B 1 104 ? -8.445 -2.746 7.602 1 92 104 LYS B N 1
ATOM 2627 C CA . LYS B 1 104 ? -8.477 -1.367 8.078 1 92 104 LYS B CA 1
ATOM 2628 C C . LYS B 1 104 ? -9.234 -1.257 9.398 1 92 104 LYS B C 1
ATOM 2630 O O . LYS B 1 104 ? -8.805 -0.542 10.305 1 92 104 LYS B O 1
ATOM 2635 N N . LYS B 1 105 ? -10.32 -1.898 9.445 1 94.19 105 LYS B N 1
ATOM 2636 C CA . LYS B 1 105 ? -11.109 -1.893 10.68 1 94.19 105 LYS B CA 1
ATOM 2637 C C . LYS B 1 105 ? -10.312 -2.459 11.844 1 94.19 105 LYS B C 1
ATOM 2639 O O . LYS B 1 105 ? -10.453 -1.997 12.984 1 94.19 105 LYS B O 1
ATOM 2644 N N . VAL B 1 106 ? -9.578 -3.445 11.617 1 95.88 106 VAL B N 1
ATOM 2645 C CA . VAL B 1 106 ? -8.711 -4.023 12.641 1 95.88 106 VAL B CA 1
ATOM 2646 C C . VAL B 1 106 ? -7.727 -2.965 13.141 1 95.88 106 VAL B C 1
ATOM 2648 O O . VAL B 1 106 ? -7.57 -2.779 14.352 1 95.88 106 VAL B O 1
ATOM 2651 N N . ASN B 1 107 ? -7.102 -2.287 12.219 1 92.44 107 ASN B N 1
ATOM 2652 C CA . ASN B 1 107 ? -6.168 -1.23 12.594 1 92.44 107 ASN B CA 1
ATOM 2653 C C . ASN B 1 107 ? -6.859 -0.132 13.398 1 92.44 107 ASN B C 1
ATOM 2655 O O . ASN B 1 107 ? -6.316 0.348 14.398 1 92.44 107 ASN B O 1
ATOM 2659 N N . ASP B 1 108 ? -7.996 0.196 12.938 1 90.69 108 ASP B N 1
ATOM 2660 C CA . ASP B 1 108 ? -8.734 1.276 13.578 1 90.69 108 ASP B CA 1
ATOM 2661 C C . ASP B 1 108 ? -9.148 0.892 15 1 90.69 108 ASP B C 1
ATOM 2663 O O . ASP B 1 108 ? -9.188 1.741 15.891 1 90.69 108 ASP B O 1
ATOM 2667 N N . THR B 1 109 ? -9.523 -0.316 15.172 1 93.88 109 THR B N 1
ATOM 2668 C CA . THR B 1 109 ? -10.078 -0.786 16.438 1 93.88 109 THR B CA 1
ATOM 2669 C C . THR B 1 109 ? -8.969 -1.111 17.422 1 93.88 109 THR B C 1
ATOM 2671 O O . THR B 1 109 ? -9.047 -0.745 18.609 1 93.88 109 THR B O 1
ATOM 2674 N N . TYR B 1 110 ? -7.863 -1.739 16.953 1 94.38 110 TYR B N 1
ATOM 2675 C CA . TYR B 1 110 ? -6.887 -2.299 17.875 1 94.38 110 TYR B CA 1
ATOM 2676 C C . TYR B 1 110 ? -5.543 -1.59 17.75 1 94.38 110 TYR B C 1
ATOM 2678 O O . TYR B 1 110 ? -4.633 -1.818 18.547 1 94.38 110 TYR B O 1
ATOM 2686 N N . GLY B 1 111 ? -5.434 -0.803 16.797 1 89.19 111 GLY B N 1
ATOM 2687 C CA . GLY B 1 111 ? -4.188 -0.087 16.578 1 89.19 111 GLY B CA 1
ATOM 2688 C C . GLY B 1 111 ? -3.307 -0.73 15.516 1 89.19 111 GLY B C 1
ATOM 2689 O O . GLY B 1 111 ? -3.406 -1.933 15.266 1 89.19 111 GLY B O 1
ATOM 2690 N N . HIS B 1 112 ? -2.318 0.043 14.977 1 86.88 112 HIS B N 1
ATOM 2691 C CA . HIS B 1 112 ? -1.461 -0.401 13.883 1 86.88 112 HIS B CA 1
ATOM 2692 C C . HIS B 1 112 ? -0.476 -1.466 14.352 1 86.88 112 HIS B C 1
ATOM 2694 O O . HIS B 1 112 ? -0.063 -2.324 13.562 1 86.88 112 HIS B O 1
ATOM 2700 N N . LYS B 1 113 ? -0.096 -1.358 15.547 1 89.06 113 LYS B N 1
ATOM 2701 C CA . LYS B 1 113 ? 0.808 -2.379 16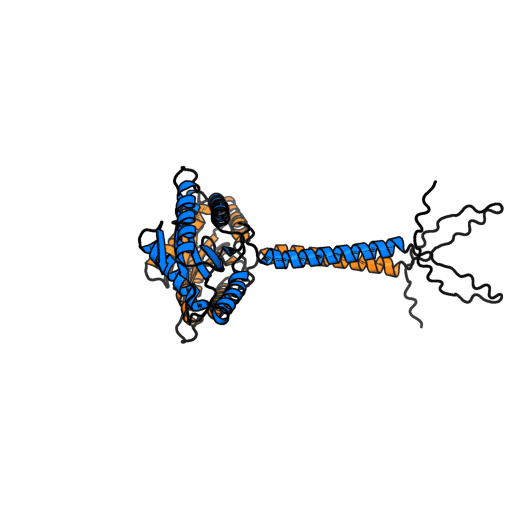.062 1 89.06 113 LYS B CA 1
ATOM 2702 C C . LYS B 1 113 ? 0.171 -3.764 16 1 89.06 113 LYS B C 1
ATOM 2704 O O . LYS B 1 113 ? 0.826 -4.738 15.625 1 89.06 113 LYS B O 1
ATOM 2709 N N . VAL B 1 114 ? -1.076 -3.803 16.375 1 94.69 114 VAL B N 1
ATOM 2710 C CA . VAL B 1 114 ? -1.82 -5.055 16.281 1 94.69 114 VAL B CA 1
ATOM 2711 C C . VAL B 1 114 ? -1.964 -5.461 14.812 1 94.69 114 VAL B C 1
ATOM 2713 O O . VAL B 1 114 ? -1.816 -6.637 14.469 1 94.69 114 VAL B O 1
ATOM 2716 N N . GLY B 1 115 ? -2.221 -4.523 13.977 1 96 115 GLY B N 1
ATOM 2717 C CA . GLY B 1 115 ? -2.258 -4.793 12.547 1 96 115 GLY B CA 1
ATOM 2718 C C . GLY B 1 115 ? -0.976 -5.41 12.023 1 96 115 GLY B C 1
ATOM 2719 O O . GLY B 1 115 ? -1.013 -6.387 11.273 1 96 115 GLY B O 1
ATOM 2720 N N . ASP B 1 116 ? 0.118 -4.871 12.477 1 93.62 116 ASP B N 1
ATOM 2721 C CA . ASP B 1 116 ? 1.422 -5.391 12.07 1 93.62 116 ASP B CA 1
ATOM 2722 C C . ASP B 1 116 ? 1.593 -6.844 12.516 1 93.62 116 ASP B C 1
ATOM 2724 O O . ASP B 1 116 ? 2.104 -7.672 11.758 1 93.62 116 ASP B O 1
ATOM 2728 N N . GLU B 1 117 ? 1.236 -7.059 13.672 1 96.69 117 GLU B N 1
ATOM 2729 C CA . GLU B 1 117 ? 1.331 -8.414 14.195 1 96.69 117 GLU B CA 1
ATOM 2730 C C . GLU B 1 117 ? 0.484 -9.383 13.375 1 96.69 117 GLU B C 1
ATOM 2732 O O . GLU B 1 117 ? 0.894 -10.523 13.125 1 96.69 117 GLU B O 1
ATOM 2737 N N . ILE B 1 118 ? -0.664 -8.93 13.047 1 98 118 ILE B N 1
ATOM 2738 C CA . ILE B 1 118 ? -1.567 -9.742 12.242 1 98 118 ILE B CA 1
ATOM 2739 C C . ILE B 1 118 ? -0.933 -10.031 10.883 1 98 118 ILE B C 1
ATOM 2741 O O . ILE B 1 118 ? -0.99 -11.156 10.391 1 98 118 ILE B O 1
ATOM 2745 N N . LEU B 1 119 ? -0.325 -9.055 10.297 1 98.06 119 LEU B N 1
ATOM 2746 C CA . LEU B 1 119 ? 0.347 -9.227 9.008 1 98.06 119 LEU B CA 1
ATOM 2747 C C . LEU B 1 119 ? 1.468 -10.258 9.117 1 98.06 119 LEU B C 1
ATOM 2749 O O . LEU B 1 119 ? 1.628 -11.094 8.234 1 98.06 119 LEU B O 1
ATOM 2753 N N . ILE B 1 120 ? 2.217 -10.172 10.164 1 97.88 120 ILE B N 1
ATOM 2754 C CA . ILE B 1 120 ? 3.328 -11.094 10.398 1 97.88 120 ILE B CA 1
ATOM 2755 C C . ILE B 1 120 ? 2.801 -12.516 10.531 1 97.88 120 ILE B C 1
ATOM 2757 O O . ILE B 1 120 ? 3.336 -13.445 9.914 1 97.88 120 ILE B O 1
ATOM 2761 N N . LYS B 1 121 ? 1.796 -12.664 11.281 1 98.31 121 LYS B N 1
ATOM 2762 C CA . LYS B 1 121 ? 1.205 -13.977 11.492 1 98.31 121 LYS B CA 1
ATOM 2763 C C . LYS B 1 121 ? 0.613 -14.531 10.195 1 98.31 121 LYS B C 1
ATOM 2765 O O . LYS B 1 121 ? 0.708 -15.727 9.93 1 98.31 121 LYS B O 1
ATOM 2770 N N . PHE B 1 122 ? -0.039 -13.711 9.445 1 98.69 122 PHE B N 1
ATOM 2771 C CA . PHE B 1 122 ? -0.582 -14.148 8.164 1 98.69 122 PHE B CA 1
ATOM 2772 C C . PHE B 1 122 ? 0.531 -14.625 7.238 1 98.69 122 PHE B C 1
ATOM 2774 O O . PHE B 1 122 ? 0.384 -15.641 6.555 1 98.69 122 PHE B O 1
ATOM 2781 N N . ALA B 1 123 ? 1.606 -13.875 7.211 1 98.38 123 ALA B N 1
ATOM 2782 C CA . ALA B 1 123 ? 2.766 -14.266 6.414 1 98.38 123 ALA B CA 1
ATOM 2783 C C . ALA B 1 123 ? 3.256 -15.656 6.812 1 98.38 123 ALA B C 1
ATOM 2785 O O . ALA B 1 123 ? 3.617 -16.469 5.953 1 98.38 123 ALA B O 1
ATOM 2786 N N . LYS B 1 124 ? 3.289 -15.891 8.07 1 97.94 124 LYS B N 1
ATOM 2787 C CA . LYS B 1 124 ? 3.686 -17.203 8.57 1 97.94 124 LYS B CA 1
ATOM 2788 C C . LYS B 1 124 ? 2.734 -18.297 8.07 1 97.94 124 LYS B C 1
ATOM 2790 O O . LYS B 1 124 ? 3.17 -19.375 7.672 1 97.94 124 LYS B O 1
ATOM 2795 N N . ILE B 1 125 ? 1.472 -18 8.094 1 98.44 125 ILE B N 1
ATOM 2796 C CA . ILE B 1 125 ? 0.468 -18.938 7.605 1 98.44 125 ILE B CA 1
ATOM 2797 C C . ILE B 1 125 ? 0.715 -19.234 6.129 1 98.44 125 ILE B C 1
ATOM 2799 O O . ILE B 1 125 ? 0.637 -20.391 5.703 1 98.44 125 ILE B O 1
ATOM 2803 N N . LEU B 1 126 ? 0.996 -18.234 5.352 1 98.5 126 LEU B N 1
ATOM 2804 C CA . LEU B 1 126 ? 1.286 -18.438 3.936 1 98.5 126 LEU B CA 1
ATOM 2805 C C . LEU B 1 126 ? 2.5 -19.328 3.746 1 98.5 126 LEU B C 1
ATOM 2807 O O . LEU B 1 126 ? 2.455 -20.281 2.965 1 98.5 126 LEU B O 1
ATOM 2811 N N . ASN B 1 127 ? 3.486 -19.031 4.473 1 96.31 127 ASN B N 1
ATOM 2812 C CA . ASN B 1 127 ? 4.711 -19.812 4.371 1 96.31 127 ASN B CA 1
ATOM 2813 C C . ASN B 1 127 ? 4.469 -21.266 4.758 1 96.31 127 ASN B C 1
ATOM 2815 O O . ASN B 1 127 ? 4.988 -22.188 4.117 1 96.31 127 ASN B O 1
ATOM 2819 N N . ASP B 1 128 ? 3.707 -21.422 5.797 1 96.56 128 ASP B N 1
ATOM 2820 C CA . ASP B 1 128 ? 3.449 -22.766 6.32 1 96.56 128 ASP B CA 1
ATOM 2821 C C . ASP B 1 128 ? 2.541 -23.547 5.379 1 96.56 128 ASP B C 1
ATOM 2823 O O . ASP B 1 128 ? 2.557 -24.781 5.383 1 96.56 128 ASP B O 1
ATOM 2827 N N . SER B 1 129 ? 1.741 -22.859 4.625 1 97.5 129 SER B N 1
ATOM 2828 C CA . SER B 1 129 ? 0.753 -23.516 3.773 1 97.5 129 SER B CA 1
ATOM 2829 C C . SER B 1 129 ? 1.319 -23.797 2.387 1 97.5 129 SER B C 1
ATOM 2831 O O . SER B 1 129 ? 0.748 -24.578 1.627 1 97.5 129 SER B O 1
ATOM 2833 N N . CYS B 1 130 ? 2.453 -23.172 2.053 1 96.25 130 CYS B N 1
ATOM 2834 C CA . CYS B 1 130 ? 3.016 -23.266 0.71 1 96.25 130 CYS B CA 1
ATOM 2835 C C . CYS B 1 130 ? 4.227 -24.188 0.687 1 96.25 130 CYS B C 1
ATOM 2837 O O . CYS B 1 130 ? 4.77 -24.531 1.738 1 96.25 130 CYS B O 1
ATOM 2839 N N . ARG B 1 131 ? 4.59 -24.609 -0.525 1 91.69 131 ARG B N 1
ATOM 2840 C CA . ARG B 1 131 ? 5.812 -25.391 -0.73 1 91.69 131 ARG B CA 1
ATOM 2841 C C . ARG B 1 131 ? 7.039 -24.484 -0.742 1 91.69 131 ARG B C 1
ATOM 2843 O O . ARG B 1 131 ? 6.914 -23.266 -0.864 1 91.69 131 ARG B O 1
ATOM 2850 N N . LYS B 1 132 ? 8.172 -25.047 -0.709 1 87.31 132 LYS B N 1
ATOM 2851 C CA . LYS B 1 132 ? 9.445 -24.328 -0.671 1 87.31 132 LYS B CA 1
ATOM 2852 C C . LYS B 1 132 ? 9.672 -23.547 -1.954 1 87.31 132 LYS B C 1
ATOM 2854 O O . LYS B 1 132 ? 10.266 -22.453 -1.926 1 87.31 132 LYS B O 1
ATOM 2859 N N . ASN B 1 133 ? 9.188 -24.031 -3.043 1 89.81 133 ASN B N 1
ATOM 2860 C CA . ASN B 1 133 ? 9.445 -23.391 -4.328 1 89.81 133 ASN B CA 1
ATOM 2861 C C . ASN B 1 133 ? 8.383 -22.344 -4.652 1 89.81 133 ASN B C 1
ATOM 2863 O O . ASN B 1 133 ? 8.516 -21.609 -5.637 1 89.81 133 ASN B O 1
ATOM 2867 N N . ASP B 1 134 ? 7.352 -22.328 -3.836 1 95.69 134 ASP B N 1
ATOM 2868 C CA . ASP B 1 134 ? 6.375 -21.266 -4.008 1 95.69 134 ASP B CA 1
ATOM 2869 C C . ASP B 1 134 ? 6.949 -19.906 -3.584 1 95.69 134 ASP B C 1
ATOM 2871 O O . ASP B 1 134 ? 7.852 -19.859 -2.748 1 95.69 134 ASP B O 1
ATOM 2875 N N . ILE B 1 135 ? 6.488 -18.906 -4.262 1 96.12 135 ILE B N 1
ATOM 2876 C CA . ILE B 1 135 ? 7.02 -17.562 -4 1 96.12 135 ILE B CA 1
ATOM 2877 C C . ILE B 1 135 ? 5.941 -16.703 -3.359 1 96.12 135 ILE B C 1
ATOM 2879 O O . ILE B 1 135 ? 4.992 -16.281 -4.027 1 96.12 135 ILE B O 1
ATOM 2883 N N . CYS B 1 136 ? 6.102 -16.438 -2.086 1 98 136 CYS B N 1
ATOM 2884 C CA . CYS B 1 136 ? 5.164 -15.602 -1.337 1 98 136 CYS B CA 1
ATOM 2885 C C . CYS B 1 136 ? 5.633 -14.156 -1.298 1 98 136 CYS B C 1
ATOM 2887 O O . CYS B 1 136 ? 6.762 -13.875 -0.887 1 98 136 CYS B O 1
ATOM 2889 N N . ILE B 1 137 ? 4.754 -13.266 -1.699 1 97.25 137 ILE B N 1
ATOM 2890 C CA . ILE B 1 137 ? 5.086 -11.859 -1.868 1 97.25 137 ILE B CA 1
ATOM 2891 C C . ILE B 1 137 ? 4.086 -10.992 -1.1 1 97.25 137 ILE B C 1
ATOM 2893 O O . ILE B 1 137 ? 2.877 -11.219 -1.173 1 97.25 137 ILE B O 1
ATOM 2897 N N . ARG B 1 138 ? 4.547 -10.086 -0.292 1 96.44 138 ARG B N 1
ATOM 2898 C CA . ARG B 1 138 ? 3.664 -9.008 0.147 1 96.44 138 ARG B CA 1
ATOM 2899 C C . ARG B 1 138 ? 3.506 -7.953 -0.941 1 96.44 138 ARG B C 1
ATOM 2901 O O . ARG B 1 138 ? 4.426 -7.172 -1.194 1 96.44 138 ARG B O 1
ATOM 2908 N N . TYR B 1 139 ? 2.396 -7.93 -1.551 1 94.62 139 TYR B N 1
ATOM 2909 C CA . TYR B 1 139 ? 2.113 -7.16 -2.758 1 94.62 139 TYR B CA 1
ATOM 2910 C C . TYR B 1 139 ? 1.741 -5.723 -2.414 1 94.62 139 TYR B C 1
ATOM 2912 O O . TYR B 1 139 ? 2.043 -4.801 -3.172 1 94.62 139 TYR B O 1
ATOM 2920 N N . GLY B 1 140 ? 1.088 -5.496 -1.401 1 90.81 140 GLY B N 1
ATOM 2921 C CA . GLY B 1 140 ? 0.642 -4.219 -0.868 1 90.81 140 GLY B CA 1
ATOM 2922 C C . GLY B 1 140 ? 0.594 -4.188 0.648 1 90.81 140 GLY B C 1
ATOM 2923 O O . GLY B 1 140 ? 1.281 -4.969 1.312 1 90.81 140 GLY B O 1
ATOM 2924 N N . GLY B 1 141 ? -0.026 -3.184 1.185 1 90.75 141 GLY B N 1
ATOM 2925 C CA . GLY B 1 141 ? -0.125 -3.109 2.635 1 90.75 141 GLY B CA 1
ATOM 2926 C C . GLY B 1 141 ? -0.708 -4.363 3.256 1 90.75 141 GLY B C 1
ATOM 2927 O O . GLY B 1 141 ? -0.071 -5 4.102 1 90.75 141 GLY B O 1
ATOM 2928 N N . GLU B 1 142 ? -1.839 -4.699 2.857 1 95.88 142 GLU B N 1
ATOM 2929 C CA . GLU B 1 142 ? -2.514 -5.879 3.398 1 95.88 142 GLU B CA 1
ATOM 2930 C C . GLU B 1 142 ? -2.746 -6.926 2.314 1 95.88 142 GLU B C 1
ATOM 2932 O O . GLU B 1 142 ? -3.516 -7.871 2.51 1 95.88 142 GLU B O 1
ATOM 2937 N N . GLU B 1 143 ? -2.17 -6.746 1.177 1 96.88 143 GLU B N 1
ATOM 2938 C CA . GLU B 1 143 ? -2.338 -7.641 0.036 1 96.88 143 GLU B CA 1
ATOM 2939 C C . GLU B 1 143 ? -1.104 -8.516 -0.168 1 96.88 143 GLU B C 1
ATOM 2941 O O . GLU B 1 143 ? 0.025 -8.055 0.003 1 96.88 143 GLU B O 1
ATOM 2946 N N . PHE B 1 144 ? -1.393 -9.766 -0.531 1 98.56 144 PHE B N 1
ATOM 2947 C CA . PHE B 1 144 ? -0.343 -10.758 -0.738 1 98.56 144 PHE B CA 1
ATOM 2948 C C . PHE B 1 144 ? -0.543 -11.492 -2.059 1 98.56 144 PHE B C 1
ATOM 2950 O O . PHE B 1 144 ? -1.672 -11.625 -2.537 1 98.56 144 PHE B O 1
ATOM 2957 N N . LEU B 1 145 ? 0.549 -11.867 -2.584 1 98.56 145 LEU B N 1
ATOM 2958 C CA . LEU B 1 145 ? 0.539 -12.609 -3.84 1 98.56 145 LEU B CA 1
ATOM 2959 C C . LEU B 1 145 ? 1.449 -13.828 -3.758 1 98.56 145 LEU B C 1
ATOM 2961 O O . LEU B 1 145 ? 2.549 -13.75 -3.203 1 98.56 145 LEU B O 1
ATOM 2965 N N . ILE B 1 146 ? 1.028 -14.953 -4.301 1 98.69 146 ILE B N 1
ATOM 2966 C CA . ILE B 1 146 ? 1.837 -16.156 -4.332 1 98.69 146 ILE B CA 1
ATOM 2967 C C . ILE B 1 146 ? 1.939 -16.672 -5.77 1 98.69 146 ILE B C 1
ATOM 2969 O O . ILE B 1 146 ? 0.933 -16.766 -6.477 1 98.69 146 ILE B O 1
ATOM 2973 N N . ILE B 1 147 ? 3.127 -16.953 -6.152 1 98.12 147 ILE B N 1
ATOM 2974 C CA . ILE B 1 147 ? 3.373 -17.656 -7.406 1 98.12 147 ILE B CA 1
ATOM 2975 C C . ILE B 1 147 ? 3.629 -19.141 -7.125 1 98.12 147 ILE B C 1
ATOM 2977 O O . ILE B 1 147 ? 4.496 -19.484 -6.32 1 98.12 147 ILE B O 1
ATOM 2981 N N . PHE B 1 148 ? 2.834 -20.016 -7.758 1 98 148 PHE B N 1
ATOM 2982 C CA . PHE B 1 148 ? 2.979 -21.453 -7.641 1 98 148 PHE B CA 1
ATOM 2983 C C . PHE B 1 148 ? 3.58 -22.047 -8.906 1 98 148 PHE B C 1
ATOM 2985 O O . PHE B 1 148 ? 2.859 -22.359 -9.859 1 98 148 PHE B O 1
ATOM 2992 N N . PRO B 1 149 ? 4.875 -22.312 -8.812 1 95.06 149 PRO B N 1
ATOM 2993 C CA . PRO B 1 149 ? 5.477 -22.922 -9.992 1 95.06 149 PRO B CA 1
ATOM 2994 C C . PRO B 1 149 ? 5.086 -24.391 -10.164 1 95.06 149 PRO B C 1
ATOM 2996 O O . PRO B 1 149 ? 4.938 -25.109 -9.172 1 95.06 149 PRO B O 1
ATOM 2999 N N . LYS B 1 150 ? 4.922 -24.781 -11.367 1 93.31 150 LYS B N 1
ATOM 3000 C CA . LYS B 1 150 ? 4.75 -26.188 -11.734 1 93.31 150 LYS B CA 1
ATOM 3001 C C . LYS B 1 150 ? 3.6 -26.828 -10.953 1 93.31 150 LYS B C 1
ATOM 3003 O O . LYS B 1 150 ? 3.775 -27.859 -10.305 1 93.31 150 LYS B O 1
ATOM 3008 N N . ILE B 1 151 ? 2.447 -26.188 -11.031 1 95.56 151 ILE B N 1
ATOM 3009 C CA . ILE B 1 151 ? 1.275 -26.672 -10.312 1 95.56 151 ILE B CA 1
ATOM 3010 C C . ILE B 1 151 ? 0.03 -26.5 -11.18 1 95.56 151 ILE B C 1
ATOM 3012 O O . ILE B 1 151 ? -0.081 -25.531 -11.938 1 95.56 151 ILE B O 1
ATOM 3016 N N . THR B 1 152 ? -0.883 -27.453 -11.078 1 95.88 152 THR B N 1
ATOM 3017 C CA . THR B 1 152 ? -2.174 -27.312 -11.734 1 95.88 152 THR B CA 1
ATOM 3018 C C . THR B 1 152 ? -3.107 -26.438 -10.906 1 95.88 152 THR B C 1
ATOM 3020 O O . THR B 1 152 ? -2.875 -26.219 -9.711 1 95.88 152 THR B O 1
ATOM 3023 N N . LEU B 1 153 ? -4.086 -25.922 -11.57 1 97.88 153 LEU B N 1
ATOM 3024 C CA . LEU B 1 153 ? -5.066 -25.094 -10.875 1 97.88 153 LEU B CA 1
ATOM 3025 C C . LEU B 1 153 ? -5.734 -25.875 -9.75 1 97.88 153 LEU B C 1
ATOM 3027 O O . LEU B 1 153 ? -6.004 -25.312 -8.68 1 97.88 153 LEU B O 1
ATOM 3031 N N . GLU B 1 154 ? -6.004 -27.094 -9.969 1 97.56 154 GLU B N 1
ATOM 3032 C CA . GLU B 1 154 ? -6.641 -27.953 -8.977 1 97.56 154 GLU B CA 1
ATOM 3033 C C . GLU B 1 154 ? -5.777 -28.078 -7.723 1 97.56 154 GLU B C 1
ATOM 3035 O O . GLU B 1 154 ? -6.277 -28 -6.602 1 97.56 154 GLU B O 1
ATOM 3040 N N . LYS B 1 155 ? -4.543 -28.328 -7.969 1 97.38 155 LYS B N 1
ATOM 3041 C CA . LYS B 1 155 ? -3.623 -28.469 -6.844 1 97.38 155 LYS B CA 1
ATOM 3042 C C . LYS B 1 155 ? -3.434 -27.141 -6.121 1 97.38 155 LYS B C 1
ATOM 3044 O O . LYS B 1 155 ? -3.32 -27.094 -4.895 1 97.38 155 LYS B O 1
ATOM 3049 N N . ALA B 1 156 ? -3.371 -26.062 -6.859 1 98.25 156 ALA B N 1
ATOM 3050 C CA . ALA B 1 156 ? -3.258 -24.734 -6.27 1 98.25 156 ALA B CA 1
ATOM 3051 C C . ALA B 1 156 ? -4.48 -24.406 -5.414 1 98.25 156 ALA B C 1
ATOM 3053 O O . ALA B 1 156 ? -4.367 -23.719 -4.391 1 98.25 156 ALA B O 1
ATOM 3054 N N . GLN B 1 157 ? -5.602 -24.891 -5.852 1 98.5 157 GLN B N 1
ATOM 3055 C CA . GLN B 1 157 ? -6.836 -24.703 -5.102 1 98.5 157 GLN B CA 1
ATOM 3056 C C . GLN B 1 157 ? -6.746 -25.328 -3.719 1 98.5 157 GLN B C 1
ATOM 3058 O O . GLN B 1 157 ? -7.258 -24.781 -2.74 1 98.5 157 GLN B O 1
ATOM 3063 N N . LYS B 1 158 ? -6.18 -26.422 -3.654 1 98.19 158 LYS B N 1
ATOM 3064 C CA . LYS B 1 158 ? -6.012 -27.094 -2.369 1 98.19 158 LYS B CA 1
ATOM 3065 C C . LYS B 1 158 ? -5.156 -26.25 -1.42 1 98.19 158 LYS B C 1
ATOM 3067 O O . LYS B 1 158 ? -5.438 -26.188 -0.222 1 98.19 158 LYS B O 1
ATOM 3072 N N . VAL B 1 159 ? -4.094 -25.688 -1.99 1 98.19 159 VAL B N 1
ATOM 3073 C CA . VAL B 1 159 ? -3.248 -24.812 -1.186 1 98.19 159 VAL B CA 1
ATOM 3074 C C . VAL B 1 159 ? -4.047 -23.609 -0.721 1 98.19 159 VAL B C 1
ATOM 3076 O O . VAL B 1 159 ? -3.969 -23.203 0.445 1 98.19 159 VAL B O 1
ATOM 3079 N N . ALA B 1 160 ? -4.852 -23.016 -1.601 1 98.75 160 ALA B N 1
ATOM 3080 C CA . ALA B 1 160 ? -5.691 -21.859 -1.267 1 98.75 160 ALA B CA 1
ATOM 3081 C C . ALA B 1 160 ? -6.684 -22.219 -0.162 1 98.75 160 ALA B C 1
ATOM 3083 O O . ALA B 1 160 ? -6.914 -21.422 0.75 1 98.75 160 ALA B O 1
ATOM 3084 N N . ASP B 1 161 ? -7.234 -23.359 -0.252 1 98.62 161 ASP B N 1
ATOM 3085 C CA . ASP B 1 161 ? -8.164 -23.844 0.767 1 98.62 161 ASP B CA 1
ATOM 3086 C C . ASP B 1 161 ? -7.484 -23.922 2.133 1 98.62 161 ASP B C 1
ATOM 3088 O O . ASP B 1 161 ? -8.078 -23.547 3.148 1 98.62 161 ASP B O 1
ATOM 3092 N N . ARG B 1 162 ? -6.301 -24.469 2.129 1 98.38 162 ARG B N 1
ATOM 3093 C CA . ARG B 1 162 ? -5.535 -24.547 3.367 1 98.38 162 ARG B CA 1
ATOM 3094 C C . ARG B 1 162 ? -5.277 -23.172 3.955 1 98.38 162 ARG B C 1
ATOM 3096 O O . ARG B 1 162 ? -5.398 -22.969 5.164 1 98.38 162 ARG B O 1
ATOM 3103 N N . ILE B 1 163 ? -4.914 -22.25 3.117 1 98.69 163 ILE B N 1
ATOM 3104 C CA . ILE B 1 163 ? -4.656 -20.891 3.561 1 98.69 163 ILE B CA 1
ATOM 3105 C C . ILE B 1 163 ? -5.922 -20.297 4.18 1 98.69 163 ILE B C 1
ATOM 3107 O O . ILE B 1 163 ? -5.871 -19.719 5.266 1 98.69 163 ILE B O 1
ATOM 3111 N N . LEU B 1 164 ? -7.012 -20.453 3.477 1 98.69 164 LEU B N 1
ATOM 3112 C CA . LEU B 1 164 ? -8.289 -19.922 3.947 1 98.69 164 LEU B CA 1
ATOM 3113 C C . LEU B 1 164 ? -8.641 -20.484 5.32 1 98.69 164 LEU B C 1
ATOM 3115 O O . LEU B 1 164 ? -8.961 -19.734 6.242 1 98.69 164 LEU B O 1
ATOM 3119 N N . LYS B 1 165 ? -8.531 -21.75 5.477 1 98.31 165 LYS B N 1
ATOM 3120 C CA . LYS B 1 165 ? -8.883 -22.438 6.711 1 98.31 165 LYS B CA 1
ATOM 3121 C C . LYS B 1 165 ? -7.926 -22.078 7.844 1 98.31 165 LYS B C 1
ATOM 3123 O O . LYS B 1 165 ? -8.359 -21.812 8.969 1 98.31 165 LYS B O 1
ATOM 3128 N N . ASN B 1 166 ? -6.652 -22.125 7.543 1 98.44 166 ASN B N 1
ATOM 3129 C CA . ASN B 1 166 ? -5.656 -21.812 8.562 1 98.44 166 ASN B CA 1
ATOM 3130 C C . ASN B 1 166 ? -5.777 -20.359 9.039 1 98.44 166 ASN B C 1
ATOM 3132 O O . ASN B 1 166 ? -5.531 -20.062 10.211 1 98.44 166 ASN B O 1
ATOM 3136 N N . THR B 1 167 ? -6.121 -19.453 8.141 1 98.62 167 THR B N 1
ATOM 3137 C CA . THR B 1 167 ? -6.312 -18.062 8.523 1 98.62 167 THR B CA 1
ATOM 3138 C C . THR B 1 167 ? -7.453 -17.922 9.531 1 98.62 167 THR B C 1
ATOM 3140 O O . THR B 1 167 ? -7.285 -17.328 10.594 1 98.62 167 THR B O 1
ATOM 3143 N N . GLU B 1 168 ? -8.531 -18.5 9.219 1 97.69 168 GLU B N 1
ATOM 3144 C CA . GLU B 1 168 ? -9.703 -18.406 10.086 1 97.69 168 GLU B CA 1
ATOM 3145 C C . GLU B 1 168 ? -9.453 -19.062 11.438 1 97.69 168 GLU B C 1
ATOM 3147 O O . GLU B 1 168 ? -9.906 -18.578 12.469 1 97.69 168 GLU B O 1
ATOM 3152 N N . LYS B 1 169 ? -8.727 -20.078 11.43 1 97.44 169 LYS B N 1
ATOM 3153 C CA . LYS B 1 169 ? -8.5 -20.875 12.633 1 97.44 169 LYS B CA 1
ATOM 3154 C C . LYS B 1 169 ? -7.426 -20.234 13.516 1 97.44 169 LYS B C 1
ATOM 3156 O O . LYS B 1 169 ? -7.523 -20.266 14.742 1 97.44 169 LYS B O 1
ATOM 3161 N N . GLN B 1 170 ? -6.41 -19.703 12.922 1 97.38 170 GLN B N 1
ATOM 3162 C CA . GLN B 1 170 ? -5.199 -19.375 13.672 1 97.38 170 GLN B CA 1
ATOM 3163 C C . GLN B 1 170 ? -5.082 -17.875 13.883 1 97.38 170 GLN B C 1
ATOM 3165 O O . GLN B 1 170 ? -4.418 -17.422 14.82 1 97.38 170 GLN B O 1
ATOM 3170 N N . LEU B 1 171 ? -5.629 -17.094 13 1 97.81 171 LEU B N 1
ATOM 3171 C CA . LEU B 1 171 ? -5.465 -15.648 13.086 1 97.81 171 LEU B CA 1
ATOM 3172 C C . LEU B 1 171 ? -6.582 -15.023 13.922 1 97.81 171 LEU B C 1
ATOM 3174 O O . LEU B 1 171 ? -7.625 -14.648 13.383 1 97.81 171 LEU B O 1
ATOM 3178 N N . LEU B 1 172 ? -6.305 -14.844 15.188 1 97.56 172 LEU B N 1
ATOM 3179 C CA . LEU B 1 172 ? -7.293 -14.344 16.125 1 97.56 172 LEU B CA 1
ATOM 3180 C C . LEU B 1 172 ? -6.957 -12.922 16.562 1 97.56 172 LEU B C 1
ATOM 3182 O O . LEU B 1 172 ? -5.789 -12.594 16.781 1 97.56 172 LEU B O 1
ATOM 3186 N N . LEU B 1 173 ? -7.926 -12.164 16.656 1 97.44 173 LEU B N 1
ATOM 3187 C CA . LEU B 1 173 ? -7.809 -10.789 17.141 1 97.44 173 LEU B CA 1
ATOM 3188 C C . LEU B 1 173 ? -7.75 -10.766 18.672 1 97.44 173 LEU B C 1
ATOM 3190 O O . LEU B 1 173 ? -7.934 -11.789 19.328 1 97.44 173 LEU B O 1
ATOM 3194 N N . PRO B 1 174 ? -7.461 -9.617 19.219 1 96.25 174 PRO B N 1
ATOM 3195 C CA . PRO B 1 174 ? -7.371 -9.523 20.672 1 96.25 174 PRO B CA 1
ATOM 3196 C C . PRO B 1 174 ? -8.664 -9.938 21.375 1 96.25 174 PRO B C 1
ATOM 3198 O O . PRO B 1 174 ? -8.625 -10.414 22.5 1 96.25 174 PRO B O 1
ATOM 3201 N N . ASP B 1 175 ? -9.773 -9.82 20.719 1 96.69 175 ASP B N 1
ATOM 3202 C CA . ASP B 1 175 ? -11.047 -10.211 21.312 1 96.69 175 ASP B CA 1
ATOM 3203 C C . ASP B 1 175 ? -11.383 -11.664 21 1 96.69 175 ASP B C 1
ATOM 3205 O O . ASP B 1 175 ? -12.523 -12.102 21.188 1 96.69 175 ASP B O 1
ATOM 3209 N N . ASN B 1 176 ? -10.461 -12.344 20.359 1 96.56 176 ASN B N 1
ATOM 3210 C CA . ASN B 1 176 ? -10.523 -13.773 20.078 1 96.56 176 ASN B CA 1
ATOM 3211 C C . ASN B 1 176 ? -11.406 -14.07 18.875 1 96.56 176 ASN B C 1
ATOM 3213 O O . ASN B 1 176 ? -11.75 -15.227 18.609 1 96.56 176 ASN B O 1
ATOM 3217 N N . LYS B 1 177 ? -11.82 -13.062 18.234 1 97.12 177 LYS B N 1
ATOM 3218 C CA . LYS B 1 177 ? -12.523 -13.273 16.969 1 97.12 177 LYS B CA 1
ATOM 3219 C C . LYS B 1 177 ? -11.539 -13.492 15.82 1 97.12 177 LYS B C 1
ATOM 3221 O O . LYS B 1 177 ? -10.469 -12.875 15.789 1 97.12 177 LYS B O 1
ATOM 3226 N N . PRO B 1 178 ? -11.93 -14.32 14.922 1 97.75 178 PRO B N 1
ATOM 3227 C CA . PRO B 1 178 ? -11.016 -14.562 13.805 1 97.75 178 PRO B CA 1
ATOM 3228 C C . PRO B 1 178 ? -11.039 -13.438 12.766 1 97.75 178 PRO B C 1
ATOM 3230 O O . PRO B 1 178 ? -12.07 -12.797 12.57 1 97.75 178 PRO B O 1
ATOM 3233 N N . ILE B 1 179 ? -9.938 -13.203 12.133 1 97.81 179 ILE B N 1
ATOM 3234 C CA . ILE B 1 179 ? -9.906 -12.461 10.875 1 97.81 179 ILE B CA 1
ATOM 3235 C C . ILE B 1 179 ? -9.859 -13.43 9.703 1 97.81 179 ILE B C 1
ATOM 3237 O O . ILE B 1 179 ? -9.273 -14.508 9.797 1 97.81 179 ILE B O 1
ATOM 3241 N N . THR B 1 180 ? -10.555 -13.086 8.695 1 98.5 180 THR B N 1
ATOM 3242 C CA . THR B 1 180 ? -10.617 -13.961 7.527 1 98.5 180 THR B CA 1
ATOM 3243 C C . THR B 1 180 ? -9.875 -13.336 6.348 1 98.5 180 THR B C 1
ATOM 3245 O O . THR B 1 180 ? -9.367 -12.211 6.449 1 98.5 180 THR B O 1
ATOM 3248 N N . THR B 1 181 ? -9.781 -14.102 5.273 1 98.75 181 THR B N 1
ATOM 3249 C CA . THR B 1 181 ? -9.109 -13.633 4.066 1 98.75 181 THR B CA 1
ATOM 3250 C C . THR B 1 181 ? -9.945 -13.945 2.826 1 98.75 181 THR B C 1
ATOM 3252 O O . THR B 1 181 ? -10.703 -14.922 2.811 1 98.75 181 THR B O 1
ATOM 3255 N N . SER B 1 182 ? -9.875 -13.078 1.85 1 98.88 182 SER B N 1
ATOM 3256 C CA . SER B 1 182 ? -10.43 -13.305 0.519 1 98.88 182 SER B CA 1
ATOM 3257 C C . SER B 1 182 ? -9.336 -13.609 -0.493 1 98.88 182 SER B C 1
ATOM 3259 O O . SER B 1 182 ? -8.25 -13.016 -0.442 1 98.88 182 SER B O 1
ATOM 3261 N N . ILE B 1 183 ? -9.664 -14.531 -1.433 1 98.88 183 ILE B N 1
ATOM 3262 C CA . ILE B 1 183 ? -8.586 -15.031 -2.279 1 98.88 183 ILE B CA 1
ATOM 3263 C C . ILE B 1 183 ? -9.062 -15.117 -3.727 1 98.88 183 ILE B C 1
ATOM 3265 O O . ILE B 1 183 ? -10.172 -15.586 -3.992 1 98.88 183 ILE B O 1
ATOM 3269 N N . GLY B 1 184 ? -8.273 -14.562 -4.594 1 98.94 184 GLY B N 1
ATOM 3270 C CA . GLY B 1 184 ? -8.359 -14.859 -6.016 1 98.94 184 GLY B CA 1
ATOM 3271 C C . GLY B 1 184 ? -7.273 -15.812 -6.492 1 98.94 184 GLY B C 1
ATOM 3272 O O . GLY B 1 184 ? -6.125 -15.719 -6.055 1 98.94 184 GLY B O 1
ATOM 3273 N N . LEU B 1 185 ? -7.637 -16.781 -7.367 1 98.88 185 LEU B N 1
ATOM 3274 C CA . LEU B 1 185 ? -6.703 -17.781 -7.852 1 98.88 185 LEU B CA 1
ATOM 3275 C C . LEU B 1 185 ? -6.891 -18.031 -9.344 1 98.88 185 LEU B C 1
ATOM 3277 O O . LEU B 1 185 ? -8.023 -18.156 -9.82 1 98.88 185 LEU B O 1
ATOM 3281 N N . THR B 1 186 ? -5.754 -18.031 -10.078 1 98.75 186 THR B N 1
ATOM 3282 C CA . THR B 1 186 ? -5.855 -18.312 -11.5 1 98.75 186 THR B CA 1
ATOM 3283 C C . THR B 1 186 ? -4.594 -19 -12.016 1 98.75 186 THR B C 1
ATOM 3285 O O . THR B 1 186 ? -3.553 -18.969 -11.352 1 98.75 186 THR B O 1
ATOM 3288 N N . SER B 1 187 ? -4.738 -19.656 -13.109 1 98.25 187 SER B N 1
ATOM 3289 C CA . SER B 1 187 ? -3.596 -20.188 -13.852 1 98.25 187 SER B CA 1
ATOM 3290 C C . SER B 1 187 ? -3.156 -19.219 -14.945 1 98.25 187 SER B C 1
ATOM 3292 O O . SER B 1 187 ? -3.969 -18.453 -15.469 1 98.25 187 SER B O 1
ATOM 3294 N N . TYR B 1 188 ? -1.858 -19.203 -15.164 1 97.81 188 TYR B N 1
ATOM 3295 C CA . TYR B 1 188 ? -1.392 -18.531 -16.375 1 97.81 188 TYR B CA 1
ATOM 3296 C C . TYR B 1 188 ? -1.865 -19.266 -17.625 1 97.81 188 TYR B C 1
ATOM 3298 O O . TYR B 1 188 ? -1.837 -20.5 -17.672 1 97.81 188 TYR B O 1
ATOM 3306 N N . ARG B 1 189 ? -2.426 -18.516 -18.531 1 96.56 189 ARG B N 1
ATOM 3307 C CA . ARG B 1 189 ? -3.07 -19.141 -19.688 1 96.56 189 ARG B CA 1
ATOM 3308 C C . ARG B 1 189 ? -2.275 -18.891 -20.953 1 96.56 189 ARG B C 1
ATOM 3310 O O . ARG B 1 189 ? -1.427 -18 -21 1 96.56 189 ARG B O 1
ATOM 3317 N N . LYS B 1 190 ? -2.773 -19.641 -21.922 1 92.56 190 LYS B N 1
ATOM 3318 C CA . LYS B 1 190 ? -2.191 -19.438 -23.25 1 92.56 190 LYS B CA 1
ATOM 3319 C C . LYS B 1 190 ? -2.525 -18.047 -23.781 1 92.56 190 LYS B C 1
ATOM 3321 O O . LYS B 1 190 ? -3.668 -17.609 -23.688 1 92.56 190 LYS B O 1
ATOM 3326 N N . ASN B 1 191 ? -1.618 -17.219 -24.219 1 90.81 191 ASN B N 1
ATOM 3327 C CA . ASN B 1 191 ? -1.753 -15.898 -24.844 1 90.81 191 ASN B CA 1
ATOM 3328 C C . ASN B 1 191 ? -1.821 -14.797 -23.781 1 90.81 191 ASN B C 1
ATOM 3330 O O . ASN B 1 191 ? -2.131 -13.648 -24.109 1 90.81 191 ASN B O 1
ATOM 3334 N N . ASP B 1 192 ? -1.783 -15.258 -22.578 1 93.62 192 ASP B N 1
ATOM 3335 C CA . ASP B 1 192 ? -1.652 -14.242 -21.531 1 93.62 192 ASP B CA 1
ATOM 3336 C C . ASP B 1 192 ? -0.358 -13.453 -21.703 1 93.62 192 ASP B C 1
ATOM 3338 O O . ASP B 1 192 ? 0.638 -13.977 -22.203 1 93.62 192 ASP B O 1
ATOM 3342 N N . ASN B 1 193 ? -0.415 -12.203 -21.391 1 93.38 193 ASN B N 1
ATOM 3343 C CA . ASN B 1 193 ? 0.792 -11.57 -20.859 1 93.38 193 ASN B CA 1
ATOM 3344 C C . ASN B 1 193 ? 0.722 -11.406 -19.344 1 93.38 193 ASN B C 1
ATOM 3346 O O . ASN B 1 193 ? -0.293 -11.734 -18.734 1 93.38 193 ASN B O 1
ATOM 3350 N N . ILE B 1 194 ? 1.78 -11.031 -18.812 1 94.12 194 ILE B N 1
ATOM 3351 C CA . ILE B 1 194 ? 1.895 -10.961 -17.359 1 94.12 194 ILE B CA 1
ATOM 3352 C C . ILE B 1 194 ? 0.831 -10.023 -16.797 1 94.12 194 ILE B C 1
ATOM 3354 O O . ILE B 1 194 ? 0.155 -10.344 -15.82 1 94.12 194 ILE B O 1
ATOM 3358 N N . ASP B 1 195 ? 0.667 -8.914 -17.406 1 92.06 195 ASP B N 1
ATOM 3359 C CA . ASP B 1 195 ? -0.307 -7.926 -16.953 1 92.06 195 ASP B CA 1
ATOM 3360 C C . ASP B 1 195 ? -1.723 -8.492 -16.984 1 92.06 195 ASP B C 1
ATOM 3362 O O . ASP B 1 195 ? -2.516 -8.25 -16.062 1 92.06 195 ASP B O 1
ATOM 3366 N N . GLN B 1 196 ? -2.033 -9.195 -17.984 1 94 196 GLN B N 1
ATOM 3367 C CA . GLN B 1 196 ? -3.357 -9.789 -18.109 1 94 196 GLN B CA 1
ATOM 3368 C C . GLN B 1 196 ? -3.621 -10.805 -17 1 94 196 GLN B C 1
ATOM 3370 O O . GLN B 1 196 ? -4.727 -10.859 -16.469 1 94 196 GLN B O 1
ATOM 3375 N N . CYS B 1 197 ? -2.604 -11.594 -16.719 1 96.75 197 CYS B N 1
ATOM 3376 C CA . CYS B 1 197 ? -2.721 -12.57 -15.641 1 96.75 197 CYS B CA 1
ATOM 3377 C C . CYS B 1 197 ? -2.943 -11.883 -14.297 1 96.75 197 CYS B C 1
ATOM 3379 O O . CYS B 1 197 ? -3.811 -12.281 -13.523 1 96.75 197 CYS B O 1
ATOM 3381 N N . LEU B 1 198 ? -2.215 -10.844 -14.086 1 95.56 198 LEU B N 1
ATOM 3382 C CA . LEU B 1 198 ? -2.311 -10.109 -12.828 1 95.56 198 LEU B CA 1
ATOM 3383 C C . LEU B 1 198 ? -3.658 -9.398 -12.711 1 95.56 198 LEU B C 1
ATOM 3385 O O . LEU B 1 198 ? -4.246 -9.344 -11.633 1 95.56 198 LEU B O 1
ATOM 3389 N N . ILE B 1 199 ? -4.125 -8.875 -13.781 1 95.12 199 ILE B N 1
ATOM 3390 C CA . ILE B 1 199 ? -5.434 -8.234 -13.805 1 95.12 199 ILE B CA 1
ATOM 3391 C C . ILE B 1 199 ? -6.52 -9.266 -13.484 1 95.12 199 ILE B C 1
ATOM 3393 O O . ILE B 1 199 ? -7.422 -9 -12.695 1 95.12 199 ILE B O 1
ATOM 3397 N N . ARG B 1 200 ? -6.395 -10.375 -14.055 1 97 200 ARG B N 1
ATOM 3398 C CA . ARG B 1 200 ? -7.379 -11.43 -13.844 1 97 200 ARG B CA 1
ATOM 3399 C C . ARG B 1 200 ? -7.418 -11.859 -12.383 1 97 200 ARG B C 1
ATOM 3401 O O . ARG B 1 200 ? -8.492 -11.953 -11.789 1 97 200 ARG B O 1
ATOM 3408 N N . VAL B 1 201 ? -6.277 -12.156 -11.797 1 98.19 201 VAL B N 1
ATOM 3409 C CA . VAL B 1 201 ? -6.262 -12.633 -10.422 1 98.19 201 VAL B CA 1
ATOM 3410 C C . VAL B 1 201 ? -6.781 -11.547 -9.484 1 98.19 201 VAL B C 1
ATOM 3412 O O . VAL B 1 201 ? -7.438 -11.844 -8.484 1 98.19 201 VAL B O 1
ATOM 3415 N N . ASP B 1 202 ? -6.48 -10.352 -9.766 1 96.62 202 ASP B N 1
ATOM 3416 C CA . ASP B 1 202 ? -7 -9.234 -8.984 1 96.62 202 ASP B CA 1
ATOM 3417 C C . ASP B 1 202 ? -8.523 -9.148 -9.086 1 96.62 202 ASP B C 1
ATOM 3419 O O . ASP B 1 202 ? -9.195 -8.828 -8.102 1 96.62 202 ASP B O 1
ATOM 3423 N N . GLU B 1 203 ? -9.047 -9.344 -10.25 1 97.31 203 GLU B N 1
ATOM 3424 C CA . GLU B 1 203 ? -10.492 -9.359 -10.461 1 97.31 203 GLU B CA 1
ATOM 3425 C C . GLU B 1 203 ? -11.156 -10.461 -9.641 1 97.31 203 GLU B C 1
ATOM 3427 O O . GLU B 1 203 ? -12.242 -10.273 -9.094 1 97.31 203 GLU B O 1
ATOM 3432 N N . LEU B 1 204 ? -10.492 -11.531 -9.656 1 98.69 204 LEU B N 1
ATOM 3433 C CA . LEU B 1 204 ? -11.016 -12.656 -8.891 1 98.69 204 LEU B CA 1
ATOM 3434 C C . LEU B 1 204 ? -11.016 -12.352 -7.398 1 98.69 204 LEU B C 1
ATOM 3436 O O . LEU B 1 204 ? -11.953 -12.711 -6.688 1 98.69 204 LEU B O 1
ATOM 3440 N N . LEU B 1 205 ? -9.984 -11.719 -6.91 1 98.44 205 LEU B N 1
ATOM 3441 C CA . LEU B 1 205 ? -9.953 -11.266 -5.523 1 98.44 205 LEU B CA 1
ATOM 3442 C C . LEU B 1 205 ? -11.094 -10.297 -5.242 1 98.44 205 LEU B C 1
ATOM 3444 O O . LEU B 1 205 ? -11.758 -10.398 -4.211 1 98.44 205 LEU B O 1
ATOM 3448 N N . TYR B 1 206 ? -11.266 -9.375 -6.191 1 97 206 TYR B N 1
ATOM 3449 C CA . TYR B 1 206 ? -12.336 -8.398 -6.062 1 97 206 TYR B CA 1
ATOM 3450 C C . TYR B 1 206 ? -13.695 -9.086 -5.977 1 97 206 TYR B C 1
ATOM 3452 O O . TYR B 1 206 ? -14.555 -8.688 -5.188 1 97 206 TYR B O 1
ATOM 3460 N N . GLU B 1 207 ? -13.875 -10.008 -6.797 1 98.38 207 GLU B N 1
ATOM 3461 C CA . GLU B 1 207 ? -15.109 -10.781 -6.77 1 98.38 207 GLU B CA 1
ATOM 3462 C C . GLU B 1 207 ? -15.297 -11.484 -5.43 1 98.38 207 GLU B C 1
ATOM 3464 O O . GLU B 1 207 ? -16.406 -11.516 -4.883 1 98.38 207 GLU B O 1
ATOM 3469 N N . ALA B 1 208 ? -14.266 -12.07 -4.883 1 98.69 208 ALA B N 1
ATOM 3470 C CA . ALA B 1 208 ? -14.312 -12.734 -3.58 1 98.69 208 ALA B CA 1
ATOM 3471 C C . ALA B 1 208 ? -14.758 -11.758 -2.49 1 98.69 208 ALA B C 1
ATOM 3473 O O . ALA B 1 208 ? -15.602 -12.086 -1.655 1 98.69 208 ALA B O 1
ATOM 3474 N N . LYS B 1 209 ? -14.188 -10.547 -2.502 1 97.25 209 LYS B N 1
ATOM 3475 C CA . LYS B 1 209 ? -14.547 -9.516 -1.537 1 97.25 209 LYS B CA 1
ATOM 3476 C C . LYS B 1 209 ? -16.016 -9.109 -1.689 1 97.25 209 LYS B C 1
ATOM 3478 O O . LYS B 1 209 ? -16.734 -8.984 -0.697 1 97.25 209 LYS B O 1
ATOM 3483 N N . ASN B 1 210 ? -16.5 -8.984 -2.869 1 96.62 210 ASN B N 1
ATOM 3484 C CA . ASN B 1 210 ? -17.844 -8.477 -3.148 1 96.62 210 ASN B CA 1
ATOM 3485 C C . ASN B 1 210 ? -18.906 -9.547 -2.908 1 96.62 210 ASN B C 1
ATOM 3487 O O . ASN B 1 210 ? -20.078 -9.227 -2.713 1 96.62 210 ASN B O 1
ATOM 3491 N N . LYS B 1 211 ? -18.484 -10.758 -2.902 1 98 211 LYS B N 1
ATOM 3492 C CA . LYS B 1 211 ? -19.438 -11.852 -2.707 1 98 211 LYS B CA 1
ATOM 3493 C C . LYS B 1 211 ? -19.516 -12.258 -1.237 1 98 211 LYS B C 1
ATOM 3495 O O . LYS B 1 211 ? -20 -13.344 -0.91 1 98 211 LYS B O 1
ATOM 3500 N N . GLY B 1 212 ? -18.984 -11.445 -0.333 1 97.31 212 GLY B N 1
ATOM 3501 C CA . GLY B 1 212 ? -19.172 -11.68 1.089 1 97.31 212 GLY B CA 1
ATOM 3502 C C . GLY B 1 212 ? -17.891 -11.984 1.827 1 97.31 212 GLY B C 1
ATOM 3503 O O . GLY B 1 212 ? -17.891 -12.211 3.037 1 97.31 212 GLY B O 1
ATOM 3504 N N . ARG B 1 213 ? -16.781 -11.992 1.097 1 97.81 213 ARG B N 1
ATOM 3505 C CA . ARG B 1 213 ? -15.461 -12.195 1.687 1 97.81 213 ARG B CA 1
ATOM 3506 C C . ARG B 1 213 ? -15.328 -13.586 2.283 1 97.81 213 ARG B C 1
ATOM 3508 O O . ARG B 1 213 ? -16.219 -14.43 2.115 1 97.81 213 ARG B O 1
ATOM 3515 N N . ASN B 1 214 ? -14.18 -13.93 2.727 1 98.25 214 ASN B N 1
ATOM 3516 C CA . ASN B 1 214 ? -13.914 -15.234 3.316 1 98.25 214 ASN B CA 1
ATOM 3517 C C . ASN B 1 214 ? -14.203 -16.359 2.332 1 98.25 214 ASN B C 1
ATOM 3519 O O . ASN B 1 214 ? -14.945 -17.297 2.648 1 98.25 214 ASN B O 1
ATOM 3523 N N . ARG B 1 215 ? -13.648 -16.188 1.175 1 98.69 215 ARG B N 1
ATOM 3524 C CA . ARG B 1 215 ? -13.859 -17.203 0.152 1 98.69 215 ARG B CA 1
ATOM 3525 C C . ARG B 1 215 ? -12.789 -17.141 -0.93 1 98.69 215 ARG B C 1
ATOM 3527 O O . ARG B 1 215 ? -12 -16.188 -0.968 1 98.69 215 ARG B O 1
ATOM 3534 N N . ILE B 1 216 ? -12.766 -18.141 -1.728 1 98.81 216 ILE B N 1
ATOM 3535 C CA . ILE B 1 216 ? -11.852 -18.25 -2.863 1 98.81 216 ILE B CA 1
ATOM 3536 C C . ILE B 1 216 ? -12.648 -18.203 -4.168 1 98.81 216 ILE B C 1
ATOM 3538 O O . ILE B 1 216 ? -13.664 -18.875 -4.309 1 98.81 216 ILE B O 1
ATOM 3542 N N . ILE B 1 217 ? -12.25 -17.344 -5.043 1 98.88 217 ILE B N 1
ATOM 3543 C CA . ILE B 1 217 ? -12.758 -17.375 -6.414 1 98.88 217 ILE B CA 1
ATOM 3544 C C . ILE B 1 217 ? -11.625 -17.734 -7.371 1 98.88 217 ILE B C 1
ATOM 3546 O O . ILE B 1 217 ? -10.57 -17.094 -7.363 1 98.88 217 ILE B O 1
ATOM 3550 N N . SER B 1 218 ? -11.852 -18.75 -8.141 1 98.31 218 SER B N 1
ATOM 3551 C CA . SER B 1 218 ? -10.805 -19.234 -9.039 1 98.31 218 SER B CA 1
ATOM 3552 C C . SER B 1 218 ? -11.328 -19.391 -10.461 1 98.31 218 SER B C 1
ATOM 3554 O O . SER B 1 218 ? -12.523 -19.609 -10.672 1 98.31 218 SER B O 1
ATOM 3556 N N . ARG B 1 219 ? -10.461 -19.109 -11.359 1 93 219 ARG B N 1
ATOM 3557 C CA . ARG B 1 219 ? -10.727 -19.344 -12.773 1 93 219 ARG B CA 1
ATOM 3558 C C . ARG B 1 219 ? -9.438 -19.625 -13.531 1 93 219 ARG B C 1
ATOM 3560 O O . ARG B 1 219 ? -8.367 -19.141 -13.164 1 93 219 ARG B O 1
#

Organism: NCBI:txid32024

Secondary structure (DSSP, 8-state):
---------EEEE-----SSS------EEEE-HHHHHHHHHHHHHHHHHHHHHHHHHHHHTTB-TTT-SEEGGGHHHHHHHHHHHHHHH---EEEEEEEETTHHHHHHHH-HHHHHHHHHHHHHHHHHHS-TT-EEEE-SSSEEEEEEET--HHHHHHHHHHHHHHHHHH-B-TTSPBP-EEEEEEE--TT--HHHHHHHHHHHHHHHHHTTSS-EEE-/---------EEEEEE---SSS----EEEEEE-HHHHHHHHHHHHHHHHHHHHHHHHHHHHTTB-TTT-SEEGGGHHHHHHHHHHHHHHH---EEEEEEEETTHHHHHHHH-HHHHHHHHHHHHHHHHHHS-TT-EEEE-SSSEEEEEEET--HHHHHHHHHHHHHHHHHH-B-TTSPBP-EEEEEEE--TT--HHHHHHHHHHHHHHHHHTTSS-EEE-

Radius of gyration: 31.82 Å; Cα contacts (8 Å, |Δi|>4): 714; chains: 2; bounding box: 102×57×50 Å

InterPro domains:
  IPR000160 GGDEF domain [PF00990] (62-215)
  IPR000160 GGDEF domain [PS50887] (91-219)
  IPR000160 GGDEF domain [SM00267] (50-219)
  IPR000160 GGDEF domain [TIGR00254] (58-216)
  IPR000160 GGDEF domain [cd01949] (64-217)
  IPR029787 Nucleotide cyclase [SSF55073] (66-217)
  IPR043128 Reverse transcriptase/Diguanylate cyclase domain [G3DSA:3.30.70.270] (47-218)
  IPR050469 Diguanylate cyclase Dgc-like, bacteria [PTHR45138] (46-217)

Sequence (438 aa):
MKTGESKISLYWSKGFHINNSYQKGLIGEIMDVTREKQVEIELIQTIKKLEIANKTIEENSKLDALTGLYNRSILIDRMQLFANLFEEQNIEFCVLMADLDFFKKVNDTYGHKVGDEILIKFAKILNDSCRKNDICIRYGGEEFLIIFPKITLEKAQKVADRILKNTEKQLLLPDNKPITTSIGLTSYRKNDNIDQCLIRVDELLYEAKNKGRNRIISRMKTGESKISLYWSKGFHINNSYQKGLIGEIMDVTREKQVEIELIQTIKKLEIANKTIEENSKLDALTGLYNRSILIDRMQLFANLFEEQNIEFCVLMADLDFFKKVNDTYGHKVGDEILIKFAKILNDSCRKNDICIRYGGEEFLIIFPKITLEKAQKVADRILKNTEKQLLLPDNKPITTSIGLTSYRKNDNIDQCLIRVDELLYEAKNKGRNRIISR

pLDDT: mean 80.67, std 25.09, range [22.78, 98.94]

Nearest PDB structures (foldseek):
  7e6g-assembly1_B  TM=8.197E-01  e=9.517E-20  Pseudomonas aeruginosa
  6zxc-assembly2_D  TM=8.751E-01  e=5.604E-19  Leptospira biflexa serovar Patoc strain 'Patoc 1 (Paris)'
  6et7-assembly1_B  TM=8.820E-01  e=3.763E-18  Idiomarina sp. A28L
  4zmu-assembly2_D  TM=9.183E-01  e=1.589E-16  Pseudomonas aeruginosa PAO1
  4zmm-assembly1_B  TM=9.112E-01  e=3.494E-16  Pseudomonas aeruginosa PAO1